Protein AF-A0A8C4R4Z2-F1 (afdb_monomer)

Radius of gyration: 36.34 Å; Cα contacts (8 Å, |Δi|>4): 320; chains: 1; bounding box: 110×81×107 Å

Foldseek 3Di:
DPPPPPVVPPPPDDDDDDDDDDDDDDDPDDPCPPPDPPVVVVVVVVVVVVVVVLVVVLVLLVLLLVLLVLLLVLWDDPCQVVVVVVVCVQQVVQVVVQKAPVSVVVSCVVGVCCQQQPPDPDPVQVVVCVVFNDGPVNPDTDQDDDDDDDWDADFDADPPVPDPPVDGDDADDDQVRTDQDDDDPPDDRDDPDPPDPDPPPRDVDDDDDQDFDFDDDPNTTDTDGDHDDGDLDDPDPVSVVSSVVSLVVLVVSLVVLVVVLVVVCVVPPPVQVVDPVSVLSVVLSVLSVVLSVLVVVLVVLSVVLVVCSVVPSDDCSVVVNSVSSVSNSVSSVVSSVSSVVVSVVSVCVPPVNVLVVLLVVLLCVLCVVLVVVVVVLLLVLLVVCLVPCLVPDVCNVDSVSSSVQLVVVQVVPDPLVVQCVPVPPVSVVSSVCSNVVVCCSCVVVVVVSSVVSSVVSVVVVPDVVCVVPPPVPVVVVVVVVVVVVPPPPPDD

pLDDT: mean 72.72, std 19.34, range [26.81, 95.62]

Nearest PDB structures (foldseek):
  6t9o-assembly1_A  TM=8.322E-01  e=3.271E-09  Homo sapiens
  8k3s-assembly1_D  TM=8.114E-01  e=3.682E-08  Homo sapiens
  6a70-assembly1_G  TM=7.946E-01  e=4.486E-08  Homo sapiens
  6wb8-assembly1_A  TM=8.107E-01  e=6.340E-08  Homo sapiens
  6a70-assembly1_F  TM=7.715E-01  e=7.352E-08  Homo sapiens

Solvent-accessible surface area (backbone atoms only — not comparable to full-atom values): 29395 Å² total; per-residue (Å²): 141,89,81,82,74,72,78,78,73,71,80,82,80,85,83,90,77,91,81,94,75,94,72,94,75,79,83,92,70,77,87,73,69,81,75,70,54,71,71,59,50,54,52,50,55,51,50,54,53,51,52,50,52,48,51,50,54,50,53,50,49,52,54,51,50,52,44,50,49,50,42,51,53,65,62,52,58,91,58,42,65,59,54,52,50,51,52,43,59,66,52,45,65,65,53,75,75,47,65,46,74,68,45,46,54,50,44,41,62,70,40,50,46,43,40,62,54,49,91,63,90,48,69,73,51,48,60,51,34,74,77,50,41,42,25,61,80,76,77,49,69,53,78,67,80,86,84,88,85,84,88,53,63,63,68,40,88,66,85,49,94,88,51,95,61,94,67,59,49,75,74,82,89,54,92,88,57,61,48,76,78,74,87,56,92,90,60,72,76,84,72,79,75,88,85,57,102,59,99,72,89,82,63,97,56,75,87,83,53,74,47,74,46,74,48,77,61,93,92,43,57,46,81,47,74,36,90,78,83,81,71,81,70,73,90,45,68,65,59,49,49,52,35,53,50,39,55,52,54,49,50,54,53,51,53,51,49,51,52,52,51,51,54,54,36,72,78,43,58,80,66,42,79,77,37,72,68,48,55,52,54,51,53,54,49,54,45,51,54,47,36,54,52,35,46,54,53,25,53,55,35,34,56,54,27,56,64,40,43,77,80,46,69,78,54,74,46,53,55,52,26,52,48,33,50,50,52,32,52,53,45,47,51,53,48,53,53,56,51,50,54,53,49,56,62,56,49,29,69,38,87,83,39,27,67,59,41,51,21,52,53,56,28,47,63,63,44,52,62,51,49,52,55,53,49,49,53,51,51,52,50,14,51,51,44,22,71,74,39,16,87,82,34,82,60,17,52,40,62,68,40,11,42,50,48,52,53,37,35,76,74,66,55,67,63,58,71,64,44,31,76,74,47,41,68,63,35,46,51,53,52,48,52,50,54,50,53,48,47,48,51,49,60,60,52,47,48,48,51,48,53,51,28,45,55,50,41,60,51,68,74,54,49,85,90,48,57,77,59,57,62,54,52,54,52,48,52,51,49,49,54,62,60,56,67,73,72,76,82,84,83,128

Secondary structure (DSSP, 8-state):
--SSSSTTSSSSS------------------------HHHHHHHHHHHHHHHHHHHHHHHHHHHHHHHHHHHHHHS-TTHHHHHHHHIIIIIHHHTT--SHHHHHHHIIIIIHHHHS-----HHHHHHHHHSPBPTTSSPBPPS---------PPB----TT---SS-B-----TT-------STT-------SSS--S-SS-S-SS-S---EEEEETTEEEEE----------S-HHHHHHHHHHHHHHHHHHHHHHHHHHHHHHHHTTTSTTSHHHHHHHHHHHHHHHHHHHHHHHHHHHHHHHHHHHH-S--HHHHHHHHHHHHHHHHHHHHHHHHHHHHHHHHTTSTTTHHHHHHHHHHHHHHHHHHHHHHHHHHHHHHHHHHHHTTT-GGGSSHHHHHHHHHHHHTT---HHHHHHHHHHHHHHHHHHHHHHHHIIIIIIIHHHHHHHHHHHHHHH--TTTHHHHHHHHHHHHHHHHHHTTSSSS--

Mean predicted aligned error: 15.4 Å

Sequence (492 aa):
MKSMKEDLHKNLENDTGETTHETKMPAFKDAIIPTIPPEELEQRITREKHERNLRHDLAFCTIFVTLLLLMCYGQVESNSFLVHKVMKKNFIAAFKKVNNTQSYWSWIDKTVLPNFFPENHNESYAQISSKMPLMKDLHSHRIGTIRIMQIRKSPVQLSCKNAVIEKGCIQEMLKWQQDTNKYSEGWTRYKSSSNSFGYEAWQPWPVEQTSINPFFVIGYMTLSYKIHVFRLYELDYAAHLVTNVAYGAFILLLLYMVVSMATKAARSRSKYLCHVSTWAELVLFSLGLGTISIFYLKNTSGKHSLSTIRNSPWTSELLNFIILSRQCTDFNAILVFLTSFKIFGLLGMTHWLRPMVKSVVLCGEIMRSFSFIFLFVLVGYSLLFWGIFGYWFQRYNTLSNSLTSTMAALLGKSDFRDLYSHGGSMAASLYLIFMFSFAILLFDLGILLVSEATSKAFKEDCDPSDAPRLMGNRFQTLFDMLRGSNKRSNKS

Structure (mmCIF, N/CA/C/O backbone):
data_AF-A0A8C4R4Z2-F1
#
_entry.id   AF-A0A8C4R4Z2-F1
#
loop_
_atom_site.group_PDB
_atom_site.id
_atom_site.type_symbol
_atom_site.label_atom_id
_atom_site.label_alt_id
_atom_site.label_comp_id
_atom_site.label_asym_id
_atom_site.label_entity_id
_atom_site.label_seq_id
_atom_site.pdbx_PDB_ins_code
_atom_site.Cartn_x
_atom_site.Cartn_y
_atom_site.Cartn_z
_atom_site.occupancy
_atom_site.B_iso_or_equiv
_atom_site.auth_seq_id
_atom_site.auth_comp_id
_atom_site.auth_asym_id
_atom_site.auth_atom_id
_atom_site.pdbx_PDB_model_num
ATOM 1 N N . MET A 1 1 ? -56.875 -8.225 25.302 1.00 42.44 1 MET A N 1
ATOM 2 C CA . MET A 1 1 ? -56.942 -8.970 26.580 1.00 42.44 1 MET A CA 1
ATOM 3 C C . MET A 1 1 ? -58.058 -8.384 27.451 1.00 42.44 1 MET A C 1
ATOM 5 O O . MET A 1 1 ? -57.807 -7.781 28.482 1.00 42.44 1 MET A O 1
ATOM 9 N N . LYS A 1 2 ? -59.301 -8.476 26.961 1.00 38.28 2 LYS A N 1
ATOM 10 C CA . LYS A 1 2 ? -60.498 -7.808 27.510 1.00 38.28 2 LYS A CA 1
ATOM 11 C C . LYS A 1 2 ? -61.594 -8.829 27.882 1.00 38.28 2 LYS A C 1
ATOM 13 O O . LYS A 1 2 ? -62.751 -8.470 27.965 1.00 38.28 2 LYS A O 1
ATOM 18 N N . SER A 1 3 ? -61.188 -10.086 28.090 1.00 36.25 3 SER A N 1
ATOM 19 C CA . SER A 1 3 ? -62.043 -11.266 28.328 1.00 36.25 3 SER A CA 1
ATOM 20 C C . SER A 1 3 ? -61.677 -12.005 29.628 1.00 36.25 3 SER A C 1
ATOM 22 O O . SER A 1 3 ? -62.104 -13.126 29.837 1.00 36.25 3 SER A O 1
ATOM 24 N N . MET A 1 4 ? -60.848 -11.407 30.491 1.00 33.62 4 MET A N 1
ATOM 25 C CA . MET A 1 4 ? -60.355 -12.039 31.731 1.00 33.62 4 MET A CA 1
ATOM 26 C C . MET A 1 4 ? -60.731 -11.220 32.977 1.00 33.62 4 MET A C 1
ATOM 28 O O . MET A 1 4 ? -60.069 -11.293 34.006 1.00 33.62 4 MET A O 1
ATOM 32 N N . LYS A 1 5 ? -61.749 -10.358 32.846 1.00 39.53 5 LYS A N 1
ATOM 33 C CA . LYS A 1 5 ? -62.244 -9.477 33.916 1.00 39.53 5 LYS A CA 1
ATOM 34 C C . LYS A 1 5 ? -63.682 -9.792 34.346 1.00 39.53 5 LYS A C 1
ATOM 36 O O . LYS A 1 5 ? -64.138 -9.210 35.319 1.00 39.53 5 LYS A O 1
ATOM 41 N N . GLU A 1 6 ? -64.362 -10.712 33.660 1.00 40.00 6 GLU A N 1
ATOM 42 C CA . GLU A 1 6 ? -65.760 -11.080 33.943 1.00 40.00 6 GLU A CA 1
ATOM 43 C C . GLU A 1 6 ? -65.905 -12.369 34.767 1.00 40.00 6 GLU A C 1
ATOM 45 O O . GLU A 1 6 ? -66.918 -12.538 35.438 1.00 40.00 6 GLU A O 1
ATOM 50 N N . ASP A 1 7 ? -64.867 -13.206 34.858 1.00 37.72 7 ASP A N 1
ATOM 51 C CA . ASP A 1 7 ? -64.930 -14.456 35.637 1.00 37.72 7 ASP A CA 1
ATOM 52 C C . ASP A 1 7 ? -64.609 -14.281 37.132 1.00 37.72 7 ASP A C 1
ATOM 54 O O . ASP A 1 7 ? -64.811 -15.197 37.925 1.00 37.72 7 ASP A O 1
ATOM 58 N N . LEU A 1 8 ? -64.151 -13.095 37.554 1.00 34.38 8 LEU A N 1
ATOM 59 C CA . LEU A 1 8 ? -63.812 -12.836 38.961 1.00 34.38 8 LEU A CA 1
ATOM 60 C C . LEU A 1 8 ? -65.002 -12.322 39.790 1.00 34.38 8 LEU A C 1
ATOM 62 O O . LEU A 1 8 ? -64.922 -12.293 41.014 1.00 34.38 8 LEU A O 1
ATOM 66 N N . HIS A 1 9 ? -66.111 -11.936 39.148 1.00 38.12 9 HIS A N 1
ATOM 67 C CA . HIS A 1 9 ? -67.273 -11.362 39.838 1.00 38.12 9 HIS A CA 1
ATOM 68 C C . HIS A 1 9 ? -68.417 -12.350 40.116 1.00 38.12 9 HIS A C 1
ATOM 70 O O . HIS A 1 9 ? -69.411 -11.948 40.710 1.00 38.12 9 HIS A O 1
ATOM 76 N N . LYS A 1 10 ? -68.283 -13.634 39.753 1.00 37.88 10 LYS A N 1
ATOM 77 C CA . LYS A 1 10 ? -69.347 -14.645 39.935 1.00 37.88 10 LYS A CA 1
ATOM 78 C C . LYS A 1 10 ? -69.171 -15.621 41.102 1.00 37.88 10 LYS A C 1
ATOM 80 O O . LYS A 1 10 ? -70.068 -16.418 41.334 1.00 37.88 10 LYS A O 1
ATOM 85 N N . ASN A 1 11 ? -68.084 -15.533 41.868 1.00 33.66 11 ASN A N 1
ATOM 86 C CA . ASN A 1 11 ? -67.822 -16.457 42.984 1.00 33.66 11 ASN A CA 1
ATOM 87 C C . ASN A 1 11 ? -67.991 -15.815 44.374 1.00 33.66 11 ASN A C 1
ATOM 89 O O . ASN A 1 11 ? -67.427 -16.312 45.342 1.00 33.66 11 ASN A O 1
ATOM 93 N N . LEU A 1 12 ? -68.722 -14.699 44.477 1.00 37.69 12 LEU A N 1
ATOM 94 C CA . LEU A 1 12 ? -68.876 -13.943 45.731 1.00 37.69 12 LEU A CA 1
ATOM 95 C C . LEU A 1 12 ? -70.286 -13.984 46.341 1.00 37.69 12 LEU A C 1
ATOM 97 O O . LEU A 1 12 ? -70.521 -13.349 47.362 1.00 37.69 12 LEU A O 1
ATOM 101 N N . GLU A 1 13 ? -71.191 -14.784 45.783 1.00 36.53 13 GLU A N 1
ATOM 102 C CA . GLU A 1 13 ? -72.493 -15.095 46.380 1.00 36.53 13 GLU A CA 1
ATOM 103 C C . GLU A 1 13 ? -72.718 -16.603 46.277 1.00 36.53 13 GLU A C 1
ATOM 105 O O . GLU A 1 13 ? -73.196 -17.079 45.254 1.00 36.53 13 GLU A O 1
ATOM 110 N N . ASN A 1 14 ? -72.247 -17.349 47.280 1.00 31.95 14 ASN A N 1
ATOM 111 C CA . ASN A 1 14 ? -72.741 -18.663 47.721 1.00 31.95 14 ASN A CA 1
ATOM 112 C C . ASN A 1 14 ? -71.713 -19.261 48.693 1.00 31.95 14 ASN A C 1
ATOM 114 O O . ASN A 1 14 ? -70.804 -19.959 48.262 1.00 31.95 14 ASN A O 1
ATOM 118 N N . ASP A 1 15 ? -71.812 -18.933 49.981 1.00 28.64 15 ASP A N 1
ATOM 119 C CA . ASP A 1 15 ? -72.046 -19.953 51.014 1.00 28.64 15 ASP A CA 1
ATOM 120 C C . ASP A 1 15 ? -72.184 -19.290 52.392 1.00 28.64 15 ASP A C 1
ATOM 122 O O . ASP A 1 15 ? -71.230 -18.785 52.986 1.00 28.64 15 ASP A O 1
ATOM 126 N N . THR A 1 16 ? -73.414 -19.277 52.893 1.00 30.00 16 THR A N 1
ATOM 127 C CA . THR A 1 16 ? -73.739 -19.092 54.307 1.00 30.00 16 THR A CA 1
ATOM 128 C C . THR A 1 16 ? -73.779 -20.470 54.962 1.00 30.00 16 THR A C 1
ATOM 130 O O . THR A 1 16 ? -74.642 -21.272 54.615 1.00 30.00 16 THR A O 1
ATOM 133 N N . GLY A 1 17 ? -72.906 -20.730 55.935 1.00 29.25 17 GLY A N 1
ATOM 134 C CA . GLY A 1 17 ? -72.957 -21.954 56.738 1.00 29.25 17 GLY A CA 1
ATOM 135 C C . GLY A 1 17 ? -71.943 -21.955 57.881 1.00 29.25 17 GLY A C 1
ATOM 136 O O . GLY A 1 17 ? -70.740 -21.981 57.651 1.00 29.25 17 GLY A O 1
ATOM 137 N N . GLU A 1 18 ? -72.447 -21.898 59.112 1.00 28.14 18 GLU A N 1
ATOM 138 C CA . GLU A 1 18 ? -71.722 -21.958 60.386 1.00 28.14 18 GLU A CA 1
ATOM 139 C C . GLU A 1 18 ? -70.767 -23.158 60.525 1.00 28.14 18 GLU A C 1
ATOM 141 O O . GLU A 1 18 ? -71.108 -24.287 60.184 1.00 28.14 18 GLU A O 1
ATOM 146 N N . THR A 1 19 ? -69.619 -22.953 61.179 1.00 29.77 19 THR A N 1
ATOM 147 C CA . THR A 1 19 ? -69.330 -23.542 62.507 1.00 29.77 19 THR A CA 1
ATOM 148 C C . THR A 1 19 ? -67.995 -23.030 63.053 1.00 29.77 19 THR A C 1
ATOM 150 O O . THR A 1 19 ? -66.965 -22.990 62.386 1.00 29.77 19 THR A O 1
ATOM 153 N N . THR A 1 20 ? -68.046 -22.598 64.307 1.00 30.97 20 THR A N 1
ATOM 154 C CA . THR A 1 20 ? -66.953 -22.106 65.143 1.00 30.97 20 THR A CA 1
ATOM 155 C C . THR A 1 20 ? -65.915 -23.183 65.450 1.00 30.97 20 THR A C 1
ATOM 157 O O . THR A 1 20 ? -66.256 -24.174 66.086 1.00 30.97 20 THR A O 1
ATOM 160 N N . HIS A 1 21 ? -64.643 -22.924 65.142 1.00 31.20 21 HIS A N 1
ATOM 161 C CA . HIS A 1 21 ? -63.514 -23.365 65.965 1.00 31.20 21 HIS A CA 1
ATOM 162 C C . HIS A 1 21 ? -62.370 -22.352 65.849 1.00 31.20 21 HIS A C 1
ATOM 164 O O . HIS A 1 21 ? -61.794 -22.138 64.784 1.00 31.20 21 HIS A O 1
ATOM 170 N N . GLU A 1 22 ? -62.063 -21.702 66.971 1.00 34.72 22 GLU A N 1
ATOM 171 C CA . GLU A 1 22 ? -60.881 -20.866 67.133 1.00 34.72 22 GLU A CA 1
ATOM 172 C C . GLU A 1 22 ? -59.618 -21.700 66.902 1.00 34.72 22 GLU A C 1
ATOM 174 O O . GLU A 1 22 ? -59.329 -22.657 67.620 1.00 34.72 22 GLU A O 1
ATOM 179 N N . THR A 1 23 ? -58.806 -21.305 65.928 1.00 30.97 23 THR A N 1
ATOM 180 C CA . THR A 1 23 ? -57.380 -21.631 65.928 1.00 30.97 23 THR A CA 1
ATOM 181 C C . THR A 1 23 ? -56.631 -20.419 65.395 1.00 30.97 23 THR A C 1
ATOM 183 O O . THR A 1 23 ? -56.639 -20.120 64.204 1.00 30.97 23 THR A O 1
ATOM 186 N N . LYS A 1 24 ? -56.016 -19.664 66.310 1.00 38.44 24 LYS A N 1
ATOM 187 C CA . LYS A 1 24 ? -55.069 -18.597 65.980 1.00 38.44 24 LYS A CA 1
ATOM 188 C C . LYS A 1 24 ? -53.893 -19.202 65.207 1.00 38.44 24 LYS A C 1
ATOM 190 O O . LYS A 1 24 ? -53.108 -19.942 65.790 1.00 38.44 24 LYS A O 1
ATOM 195 N N . MET A 1 25 ? -53.714 -18.811 63.947 1.00 27.52 25 MET A N 1
ATOM 196 C CA . MET A 1 25 ? -52.407 -18.812 63.282 1.00 27.52 25 MET A CA 1
ATOM 197 C C . MET A 1 25 ? -52.262 -17.550 62.415 1.00 27.52 25 MET A C 1
ATOM 199 O O . MET A 1 25 ? -53.261 -17.012 61.938 1.00 27.52 25 MET A O 1
ATOM 203 N N . PRO A 1 26 ? -51.041 -16.999 62.327 1.00 33.50 26 PRO A N 1
ATOM 204 C CA . PRO A 1 26 ? -50.805 -15.577 62.120 1.00 33.50 26 PRO A CA 1
ATOM 205 C C . PRO A 1 26 ? -50.939 -15.143 60.659 1.00 33.50 26 PRO A C 1
ATOM 207 O O . PRO A 1 26 ? -50.838 -15.937 59.728 1.00 33.50 26 PRO A O 1
ATOM 210 N N . ALA A 1 27 ? -51.139 -13.835 60.495 1.00 35.47 27 ALA A N 1
ATOM 211 C CA . ALA A 1 27 ? -51.219 -13.126 59.231 1.00 35.47 27 ALA A CA 1
ATOM 212 C C . ALA A 1 27 ? -50.121 -13.550 58.242 1.00 35.47 27 ALA A C 1
ATOM 214 O O . ALA A 1 27 ? -48.936 -13.311 58.471 1.00 35.47 27 ALA A O 1
ATOM 215 N N . PHE A 1 28 ? -50.543 -14.089 57.098 1.00 36.69 28 PHE A N 1
ATOM 216 C CA . PHE A 1 28 ? -49.745 -14.191 55.880 1.00 36.69 28 PHE A CA 1
ATOM 217 C C . PHE A 1 28 ? -49.599 -12.783 55.273 1.00 36.69 28 PHE A C 1
ATOM 219 O O . PHE A 1 28 ? -50.197 -12.445 54.254 1.00 36.69 28 PHE A O 1
ATOM 226 N N . LYS A 1 29 ? -48.873 -11.910 55.977 1.00 38.84 29 LYS A N 1
ATOM 227 C CA . LYS A 1 29 ? -48.255 -10.725 55.388 1.00 38.84 29 LYS A CA 1
ATOM 228 C C . LYS A 1 29 ? -46.865 -11.138 54.917 1.00 38.84 29 LYS A C 1
ATOM 230 O O . LYS A 1 29 ? -46.160 -11.858 55.614 1.00 38.84 29 LYS A O 1
ATOM 235 N N . ASP A 1 30 ? -46.521 -10.651 53.734 1.00 39.44 30 ASP A N 1
ATOM 236 C CA . ASP A 1 30 ? -45.178 -10.652 53.161 1.00 39.44 30 ASP A CA 1
ATOM 237 C C . ASP A 1 30 ? -44.764 -11.949 52.448 1.00 39.44 30 ASP A C 1
ATOM 239 O O . ASP A 1 30 ? -43.741 -12.572 52.729 1.00 39.44 30 ASP A O 1
ATOM 243 N N . ALA A 1 31 ? -45.493 -12.280 51.377 1.00 41.03 31 ALA A N 1
ATOM 244 C CA . ALA A 1 31 ? -44.827 -12.824 50.197 1.00 41.03 31 ALA A CA 1
ATOM 245 C C . ALA A 1 31 ? -43.942 -11.708 49.614 1.00 41.03 31 ALA A C 1
ATOM 247 O O . ALA A 1 31 ? -44.371 -10.919 48.772 1.00 41.03 31 ALA A O 1
ATOM 248 N N . ILE A 1 32 ? -42.720 -11.607 50.138 1.00 43.41 32 ILE A N 1
ATOM 249 C CA . ILE A 1 32 ? -41.663 -10.731 49.639 1.00 43.41 32 ILE A CA 1
ATOM 250 C C . ILE A 1 32 ? -41.343 -11.199 48.216 1.00 43.41 32 ILE A C 1
ATOM 252 O O . ILE A 1 32 ? -40.497 -12.064 48.000 1.00 43.41 32 ILE A O 1
ATOM 256 N N . ILE A 1 33 ? -42.030 -10.637 47.220 1.00 45.38 33 ILE A N 1
ATOM 257 C CA . ILE A 1 33 ? -41.428 -10.483 45.899 1.00 45.38 33 ILE A CA 1
ATOM 258 C C . ILE A 1 33 ? -40.195 -9.626 46.181 1.00 45.38 33 ILE A C 1
ATOM 260 O O . ILE A 1 33 ? -40.376 -8.516 46.687 1.00 45.38 33 ILE A O 1
ATOM 264 N N . PRO A 1 34 ? -38.957 -10.096 45.949 1.00 48.41 34 PRO A N 1
ATOM 265 C CA . PRO A 1 34 ? -37.802 -9.235 46.111 1.00 48.41 34 PRO A CA 1
ATOM 266 C C . PRO A 1 34 ? -37.953 -8.110 45.088 1.00 48.41 34 PRO A C 1
ATOM 268 O O . PRO A 1 34 ? -37.694 -8.282 43.897 1.00 48.41 34 PRO A O 1
ATOM 271 N N . THR A 1 35 ? -38.453 -6.964 45.544 1.00 60.19 35 THR A N 1
ATOM 272 C CA . THR A 1 35 ? -38.457 -5.723 44.790 1.00 60.19 35 THR A CA 1
ATOM 273 C C . THR A 1 35 ? -36.998 -5.350 44.634 1.00 60.19 35 THR A C 1
ATOM 275 O O . THR A 1 35 ? -36.376 -4.838 45.564 1.00 60.19 35 THR A O 1
ATOM 278 N N . ILE A 1 36 ? -36.434 -5.707 43.481 1.00 64.56 36 ILE A N 1
ATOM 279 C CA . ILE A 1 36 ? -35.099 -5.283 43.068 1.00 64.56 36 ILE A CA 1
ATOM 280 C C . ILE A 1 36 ? -35.044 -3.762 43.284 1.00 64.56 36 ILE A C 1
ATOM 282 O O . ILE A 1 36 ? -35.959 -3.074 42.814 1.00 64.56 36 ILE A O 1
ATOM 286 N N . PRO A 1 37 ? -34.041 -3.230 44.006 1.00 75.38 37 PRO A N 1
ATOM 287 C CA . PRO A 1 37 ? -33.914 -1.796 44.227 1.00 75.38 37 PRO A CA 1
ATOM 288 C C . PRO A 1 37 ? -33.999 -1.042 42.889 1.00 75.38 37 PRO A C 1
ATOM 290 O O . PRO A 1 37 ? -33.418 -1.510 41.904 1.00 75.38 37 PRO A O 1
ATOM 293 N N . PRO A 1 38 ? -34.694 0.109 42.814 1.00 74.31 38 PRO A N 1
ATOM 294 C CA . PRO A 1 38 ? -34.894 0.832 41.553 1.00 74.31 38 PRO A CA 1
ATOM 295 C C . PRO A 1 38 ? -33.567 1.155 40.845 1.00 74.31 38 PRO A C 1
ATOM 297 O O . PRO A 1 38 ? -33.482 1.076 39.622 1.00 74.31 38 PRO A O 1
ATOM 300 N N . GLU A 1 39 ? -32.504 1.390 41.615 1.00 74.75 39 GLU A N 1
ATOM 301 C CA . GLU A 1 39 ? -31.150 1.644 41.115 1.00 74.75 39 GLU A CA 1
ATOM 302 C C . GLU A 1 39 ? -30.513 0.419 40.420 1.00 74.75 39 GLU A C 1
ATOM 304 O O . GLU A 1 39 ? -29.901 0.548 39.359 1.00 74.75 39 GLU A O 1
ATOM 309 N N . GLU A 1 40 ? -30.714 -0.799 40.937 1.00 76.69 40 GLU A N 1
ATOM 310 C CA . GLU A 1 40 ? -30.243 -2.027 40.276 1.00 76.69 40 GLU A CA 1
ATOM 311 C C . GLU A 1 40 ? -31.043 -2.345 39.006 1.00 76.69 40 GLU A C 1
ATOM 313 O O . GLU A 1 40 ? -30.490 -2.864 38.031 1.00 76.69 40 GLU A O 1
ATOM 318 N N . LEU A 1 41 ? -32.344 -2.042 38.995 1.00 77.31 41 LEU A N 1
ATOM 319 C CA . LEU A 1 41 ? -33.201 -2.256 37.831 1.00 77.31 41 LEU A CA 1
ATOM 320 C C . LEU A 1 41 ? -32.807 -1.325 36.674 1.00 77.31 41 LEU A C 1
ATOM 322 O O . LEU A 1 41 ? -32.683 -1.781 35.535 1.00 77.31 41 LEU A O 1
ATOM 326 N N . GLU A 1 42 ? -32.532 -0.050 36.957 1.00 79.00 42 GLU A N 1
ATOM 327 C CA . GLU A 1 42 ? -32.035 0.910 35.962 1.00 79.00 42 GLU A CA 1
ATOM 328 C C . GLU A 1 42 ? -30.672 0.499 35.389 1.00 79.00 42 GLU A C 1
ATOM 330 O O . GLU A 1 42 ? -30.449 0.571 34.172 1.00 79.00 42 GLU A O 1
ATOM 335 N N . GLN A 1 43 ? -29.771 -0.013 36.233 1.00 78.81 43 GLN A N 1
ATOM 336 C CA . GLN A 1 43 ? -28.490 -0.557 35.783 1.00 78.81 43 GLN A CA 1
ATOM 337 C C . GLN A 1 43 ? -28.670 -1.789 34.885 1.00 78.81 43 GLN A C 1
ATOM 339 O O . GLN A 1 43 ? -27.995 -1.894 33.856 1.00 78.81 43 GLN A O 1
ATOM 344 N N . ARG A 1 44 ? -29.594 -2.702 35.214 1.00 74.31 44 ARG A N 1
ATOM 345 C CA . ARG A 1 44 ? -29.913 -3.875 34.377 1.00 74.31 44 ARG A CA 1
ATOM 346 C C . ARG A 1 44 ? -30.483 -3.466 33.019 1.00 74.31 44 ARG A C 1
ATOM 348 O O . ARG A 1 44 ? -29.965 -3.909 31.996 1.00 74.31 44 ARG A O 1
ATOM 355 N N . ILE A 1 45 ? -31.456 -2.554 32.988 1.00 78.19 45 ILE A N 1
ATOM 356 C CA . ILE A 1 45 ? -32.056 -2.041 31.742 1.00 78.19 45 ILE A CA 1
ATOM 357 C C . ILE A 1 45 ? -30.993 -1.366 30.861 1.00 78.19 45 ILE A C 1
ATOM 359 O O . ILE A 1 45 ? -30.959 -1.556 29.641 1.00 78.19 45 ILE A O 1
ATOM 363 N N . THR A 1 46 ? -30.085 -0.599 31.470 1.00 75.12 46 THR A N 1
ATOM 364 C CA . THR A 1 46 ? -28.994 0.072 30.751 1.00 75.12 46 THR A CA 1
ATOM 365 C C . THR A 1 46 ? -28.001 -0.934 30.166 1.00 75.12 46 THR A C 1
ATOM 367 O O . THR A 1 46 ? -27.600 -0.787 29.007 1.00 75.12 46 THR A O 1
ATOM 370 N N . ARG A 1 47 ? -27.649 -1.989 30.917 1.00 75.38 47 ARG A N 1
ATOM 371 C CA . ARG A 1 47 ? -26.800 -3.094 30.435 1.00 75.38 47 ARG A CA 1
ATOM 372 C C . ARG A 1 47 ? -27.449 -3.826 29.262 1.00 75.38 47 ARG A C 1
ATOM 374 O O . ARG A 1 47 ? -26.818 -3.967 28.218 1.00 75.38 47 ARG A O 1
ATOM 381 N N . GLU A 1 48 ? -28.721 -4.198 29.372 1.00 78.19 48 GLU A N 1
ATOM 382 C CA . GLU A 1 48 ? -29.450 -4.888 28.299 1.00 78.19 48 GLU A CA 1
ATOM 383 C C . GLU A 1 48 ? -29.555 -4.045 27.020 1.00 78.19 48 GLU A C 1
ATOM 385 O O . GLU A 1 48 ? -29.373 -4.549 25.906 1.00 78.19 48 GLU A O 1
ATOM 390 N N . LYS A 1 49 ? -29.814 -2.738 27.162 1.00 77.81 49 LYS A N 1
ATOM 391 C CA . LYS A 1 49 ? -29.845 -1.796 26.036 1.00 77.81 49 LYS A CA 1
ATOM 392 C C . LYS A 1 49 ? -28.468 -1.655 25.386 1.00 77.81 49 LYS A C 1
ATOM 394 O O . LYS A 1 49 ? -28.375 -1.637 24.158 1.00 77.81 49 LYS A O 1
ATOM 399 N N . HIS A 1 50 ? -27.408 -1.584 26.190 1.00 77.00 50 HIS A N 1
ATOM 400 C CA . HIS A 1 50 ? -26.030 -1.528 25.708 1.00 77.00 50 HIS A CA 1
ATOM 401 C C . HIS A 1 50 ? -25.652 -2.794 24.926 1.00 77.00 50 HIS A C 1
ATOM 403 O O . HIS A 1 50 ? -25.141 -2.698 23.812 1.00 77.00 50 HIS A O 1
ATOM 409 N N . GLU A 1 51 ? -25.977 -3.976 25.447 1.00 77.06 51 GLU A N 1
ATOM 410 C CA . GLU A 1 51 ? -25.727 -5.246 24.762 1.00 77.06 51 GLU A CA 1
ATOM 411 C C . GLU A 1 51 ? -26.528 -5.394 23.465 1.00 77.06 51 GLU A C 1
ATOM 413 O O . GLU A 1 51 ? -26.022 -5.927 22.476 1.00 77.06 51 GLU A O 1
ATOM 418 N N . ARG A 1 52 ? -27.780 -4.921 23.438 1.00 79.00 52 ARG A N 1
ATOM 419 C CA . ARG A 1 52 ? -28.600 -4.938 22.220 1.00 79.00 52 ARG A CA 1
ATOM 420 C C . ARG A 1 52 ? -28.007 -4.042 21.135 1.00 79.00 52 ARG A C 1
ATOM 422 O O . ARG A 1 52 ? -27.915 -4.479 19.990 1.00 79.00 52 ARG A O 1
ATOM 429 N N . ASN A 1 53 ? -27.579 -2.833 21.495 1.00 81.00 53 ASN A N 1
ATOM 430 C CA . ASN A 1 53 ? -26.907 -1.922 20.566 1.00 81.00 53 ASN A CA 1
ATOM 431 C C . ASN A 1 53 ? -25.596 -2.527 20.051 1.00 81.00 53 ASN A C 1
ATOM 433 O O . ASN A 1 53 ? -25.339 -2.493 18.854 1.00 81.00 53 ASN A O 1
ATOM 437 N N . LEU A 1 54 ? -24.823 -3.171 20.929 1.00 78.94 54 LEU A N 1
ATOM 438 C CA . LEU A 1 54 ? -23.602 -3.869 20.538 1.00 78.94 54 LEU A CA 1
ATOM 439 C C . LEU A 1 54 ? -23.869 -4.992 19.530 1.00 78.94 54 LEU A C 1
ATOM 441 O O . LEU A 1 54 ? -23.188 -5.082 18.512 1.00 78.94 54 LEU A O 1
ATOM 445 N N . ARG A 1 55 ? -24.860 -5.854 19.789 1.00 81.50 55 ARG A N 1
ATOM 446 C CA . ARG A 1 55 ? -25.226 -6.931 18.854 1.00 81.50 55 ARG A CA 1
ATOM 447 C C . ARG A 1 55 ? -25.651 -6.375 17.501 1.00 81.50 55 ARG A C 1
ATOM 449 O O . ARG A 1 55 ? -25.275 -6.936 16.476 1.00 81.50 55 ARG A O 1
ATOM 456 N N . HIS A 1 56 ? -26.405 -5.279 17.504 1.00 85.56 56 HIS A N 1
ATOM 457 C CA . HIS A 1 56 ? -26.801 -4.591 16.284 1.00 85.56 56 HIS A CA 1
ATOM 458 C C . HIS A 1 56 ? -25.582 -4.061 15.511 1.00 85.56 56 HIS A C 1
ATOM 460 O O . HIS A 1 56 ? -25.460 -4.313 14.315 1.00 85.56 56 HIS A O 1
ATOM 466 N N . ASP A 1 57 ? -24.653 -3.378 16.183 1.00 84.19 57 ASP A N 1
ATOM 467 C CA . ASP A 1 57 ? -23.444 -2.830 15.557 1.00 84.19 57 ASP A CA 1
ATOM 468 C C . ASP A 1 57 ? -22.510 -3.930 15.032 1.00 84.19 57 ASP A C 1
ATOM 470 O O . ASP A 1 57 ? -21.934 -3.790 13.950 1.00 84.19 57 ASP A O 1
ATOM 474 N N . LEU A 1 58 ? -22.407 -5.051 15.752 1.00 86.25 58 LEU A N 1
ATOM 475 C CA . LEU A 1 58 ? -21.670 -6.232 15.311 1.00 86.25 58 LEU A CA 1
ATOM 476 C C . LEU A 1 58 ? -22.311 -6.851 14.065 1.00 86.25 58 LEU A C 1
ATOM 478 O O . LEU A 1 58 ? -21.608 -7.078 13.086 1.00 86.25 58 LEU A O 1
ATOM 482 N N . ALA A 1 59 ? -23.627 -7.079 14.079 1.00 88.06 59 ALA A N 1
ATOM 483 C CA . ALA A 1 59 ? -24.358 -7.627 12.937 1.00 88.06 59 ALA A CA 1
ATOM 484 C C . ALA A 1 59 ? -24.262 -6.714 11.706 1.00 88.06 59 ALA A C 1
ATOM 486 O O . ALA A 1 59 ? -24.050 -7.179 10.590 1.00 88.06 59 ALA A O 1
ATOM 487 N N . PHE A 1 60 ? -24.356 -5.399 11.902 1.00 90.12 60 PHE A N 1
ATOM 488 C CA . PHE A 1 60 ? -24.151 -4.440 10.824 1.00 90.12 60 PHE A CA 1
ATOM 489 C C . PHE A 1 60 ? -22.732 -4.538 10.250 1.00 90.12 60 PHE A C 1
ATOM 491 O O . PHE A 1 60 ? -22.562 -4.606 9.034 1.00 90.12 60 PHE A O 1
ATOM 498 N N . CYS A 1 61 ? -21.707 -4.580 11.105 1.00 89.19 61 CYS A N 1
ATOM 499 C CA . CYS A 1 61 ? -20.320 -4.661 10.649 1.00 89.19 61 CYS A CA 1
ATOM 500 C C . CYS A 1 61 ? -20.004 -5.989 9.953 1.00 89.19 61 CYS A C 1
ATOM 502 O O . CYS A 1 61 ? -19.269 -5.984 8.968 1.00 89.19 61 CYS A O 1
ATOM 504 N N . THR A 1 62 ? -20.565 -7.114 10.402 1.00 88.19 62 THR A N 1
ATOM 505 C CA . THR A 1 62 ? -20.383 -8.403 9.719 1.00 88.19 62 THR A CA 1
ATOM 506 C C . THR A 1 62 ? -21.041 -8.401 8.341 1.00 88.19 62 THR A C 1
ATOM 508 O O . THR A 1 62 ? -20.410 -8.820 7.371 1.00 88.19 62 THR A O 1
ATOM 511 N N . ILE A 1 63 ? -22.256 -7.861 8.208 1.00 92.50 63 ILE A N 1
ATOM 512 C CA . ILE A 1 63 ? -22.925 -7.700 6.905 1.00 92.50 63 ILE A CA 1
ATOM 513 C C . ILE A 1 63 ? -22.125 -6.750 5.998 1.00 92.50 63 ILE A C 1
ATOM 515 O O . ILE A 1 63 ? -21.906 -7.038 4.824 1.00 92.50 63 ILE A O 1
ATOM 519 N N . PHE A 1 64 ? -21.622 -5.641 6.542 1.00 92.81 64 PHE A N 1
ATOM 520 C CA . PHE A 1 64 ? -20.810 -4.682 5.795 1.00 92.81 64 PHE A CA 1
ATOM 521 C C . PHE A 1 64 ? -19.522 -5.314 5.251 1.00 92.81 64 PHE A C 1
ATOM 523 O O . PHE A 1 64 ? -19.202 -5.164 4.074 1.00 92.81 64 PHE A O 1
ATOM 530 N N . VAL A 1 65 ? -18.790 -6.046 6.093 1.00 92.62 65 VAL A N 1
ATOM 531 C CA . VAL A 1 65 ? -17.514 -6.675 5.721 1.00 92.62 65 VAL A CA 1
ATOM 532 C C . VAL A 1 65 ? -17.731 -7.827 4.748 1.00 92.62 65 VAL A C 1
ATOM 534 O O . VAL A 1 65 ? -16.974 -7.958 3.794 1.00 92.62 65 VAL A O 1
ATOM 537 N N . THR A 1 66 ? -18.771 -8.641 4.935 1.00 92.12 66 THR A N 1
ATOM 538 C CA . THR A 1 66 ? -19.086 -9.734 3.999 1.00 92.12 66 THR A CA 1
ATOM 539 C C . THR A 1 66 ? -19.427 -9.207 2.607 1.00 92.12 66 THR A C 1
ATOM 541 O O . THR A 1 66 ? -18.887 -9.713 1.624 1.00 92.12 66 THR A O 1
ATOM 544 N N . LEU A 1 67 ? -20.232 -8.144 2.506 1.00 93.44 67 LEU A N 1
ATOM 545 C CA . LEU A 1 67 ? -20.500 -7.481 1.227 1.00 93.44 67 LEU A CA 1
ATOM 546 C C . LEU A 1 67 ? -19.239 -6.856 0.625 1.00 93.44 67 LEU A C 1
ATOM 548 O O . LEU A 1 67 ? -18.989 -7.019 -0.568 1.00 93.44 67 LEU A O 1
ATOM 552 N N . LEU A 1 68 ? -18.405 -6.209 1.440 1.00 93.06 68 LEU A N 1
ATOM 553 C CA . LEU A 1 68 ? -17.145 -5.631 0.978 1.00 93.06 68 LEU A CA 1
ATOM 554 C C . LEU A 1 68 ? -16.180 -6.701 0.437 1.00 93.06 68 LEU A C 1
ATOM 556 O O . LEU A 1 68 ? -15.543 -6.495 -0.597 1.00 93.06 68 LEU A O 1
ATOM 560 N N . LEU A 1 69 ? -16.091 -7.859 1.096 1.00 91.94 69 LEU A N 1
ATOM 561 C CA . LEU A 1 69 ? -15.292 -8.994 0.629 1.00 91.94 69 LEU A CA 1
ATOM 562 C C . LEU A 1 69 ? -15.844 -9.574 -0.677 1.00 91.94 69 LEU A C 1
ATOM 564 O O . LEU A 1 69 ? -15.057 -9.876 -1.573 1.00 91.94 69 LEU A O 1
ATOM 568 N N . LEU A 1 70 ? -17.170 -9.670 -0.822 1.00 91.19 70 LEU A N 1
ATOM 569 C CA . LEU A 1 70 ? -17.812 -10.099 -2.067 1.00 91.19 70 LEU A CA 1
ATOM 570 C C . LEU A 1 70 ? -17.481 -9.145 -3.227 1.00 91.19 70 LEU A C 1
ATOM 572 O O . LEU A 1 70 ? -17.112 -9.596 -4.311 1.00 91.19 70 LEU A O 1
ATOM 576 N N . MET A 1 71 ? -17.533 -7.831 -2.988 1.00 90.56 71 MET A N 1
ATOM 577 C CA . MET A 1 71 ? -17.138 -6.817 -3.974 1.00 90.56 71 MET A CA 1
ATOM 578 C C . MET A 1 71 ? -15.662 -6.955 -4.364 1.00 90.56 71 MET A C 1
ATOM 580 O O . MET A 1 71 ? -15.330 -6.936 -5.549 1.00 90.56 71 MET A O 1
ATOM 584 N N . CYS A 1 72 ? -14.769 -7.134 -3.384 1.00 89.62 72 CYS A N 1
ATOM 585 C CA . CYS A 1 72 ? -13.342 -7.329 -3.644 1.00 89.62 72 CYS A CA 1
ATOM 586 C C . CYS A 1 72 ? -13.084 -8.606 -4.451 1.00 89.62 72 CYS A C 1
ATOM 588 O O . CYS A 1 72 ? -12.292 -8.582 -5.392 1.00 89.62 72 CYS A O 1
ATOM 590 N N . TYR A 1 73 ? -13.778 -9.699 -4.126 1.00 87.06 73 TYR A N 1
ATOM 591 C CA . TYR A 1 73 ? -13.668 -10.964 -4.845 1.00 87.06 73 TYR A CA 1
ATOM 592 C C . TYR A 1 73 ? -14.099 -10.834 -6.312 1.00 87.06 73 TYR A C 1
ATOM 594 O O . TYR A 1 73 ? -13.393 -11.313 -7.194 1.00 87.06 73 TYR A O 1
ATOM 602 N N . GLY A 1 74 ? -15.193 -10.115 -6.594 1.00 83.00 74 GLY A N 1
ATOM 603 C CA . GLY A 1 74 ? -15.634 -9.851 -7.970 1.00 83.00 74 GLY A CA 1
ATOM 604 C C . GLY A 1 74 ? -14.612 -9.060 -8.800 1.00 83.00 74 GLY A C 1
ATOM 605 O O . GLY A 1 74 ? -14.467 -9.281 -10.002 1.00 83.00 74 GLY A O 1
ATOM 606 N N . GLN A 1 75 ? -13.844 -8.170 -8.162 1.00 80.19 75 GLN A N 1
ATOM 607 C CA . GLN A 1 75 ? -12.845 -7.340 -8.846 1.00 80.19 75 GLN A CA 1
ATOM 608 C C . GLN A 1 75 ? -11.493 -8.032 -9.079 1.00 80.19 75 GLN A C 1
ATOM 610 O O . GLN A 1 75 ? -10.762 -7.630 -9.990 1.00 80.19 75 GLN A O 1
ATOM 615 N N . VAL A 1 76 ? -11.129 -9.028 -8.268 1.00 80.44 76 VAL A N 1
ATOM 616 C CA . VAL A 1 76 ? -9.816 -9.683 -8.340 1.00 80.44 76 VAL A CA 1
ATOM 617 C C . VAL A 1 76 ? -9.856 -10.877 -9.293 1.00 80.44 76 VAL A C 1
ATOM 619 O O . VAL A 1 76 ? -10.695 -11.766 -9.190 1.00 80.44 76 VAL A O 1
ATOM 622 N N . GLU A 1 77 ? -8.894 -10.923 -10.216 1.00 79.69 77 GLU A N 1
ATOM 623 C CA . GLU A 1 77 ? -8.705 -12.075 -11.096 1.00 79.69 77 GLU A CA 1
ATOM 624 C C . GLU A 1 77 ? -8.034 -13.231 -10.339 1.00 79.69 77 GLU A C 1
ATOM 626 O O . GLU A 1 77 ? -6.980 -13.040 -9.720 1.00 79.69 77 GLU A O 1
ATOM 631 N N . SER A 1 78 ? -8.596 -14.441 -10.426 1.00 80.75 78 SER A N 1
ATOM 632 C CA . SER A 1 78 ? -8.116 -15.623 -9.687 1.00 80.75 78 SER A CA 1
ATOM 633 C C . SER A 1 78 ? -6.678 -15.994 -10.062 1.00 80.75 78 SER A C 1
ATOM 635 O O . SER A 1 78 ? -5.852 -16.295 -9.202 1.00 80.75 78 SER A O 1
ATOM 637 N N . ASN A 1 79 ? -6.342 -15.868 -11.346 1.00 84.25 79 ASN A N 1
ATOM 638 C CA . ASN A 1 79 ? -5.019 -16.174 -11.889 1.00 84.25 79 ASN A CA 1
ATOM 639 C C . ASN A 1 79 ? -4.056 -14.974 -11.890 1.00 84.25 79 ASN A C 1
ATOM 641 O O . ASN A 1 79 ? -2.961 -15.064 -12.452 1.00 84.25 79 ASN A O 1
ATOM 645 N N . SER A 1 80 ? -4.419 -13.855 -11.252 1.00 85.88 80 SER A N 1
ATOM 646 C CA . SER A 1 80 ? -3.612 -12.623 -11.255 1.00 85.88 80 SER A CA 1
ATOM 647 C C . SER A 1 80 ? -2.171 -12.842 -10.784 1.00 85.88 80 SER A C 1
ATOM 649 O O . SER A 1 80 ? -1.227 -12.348 -11.408 1.00 85.88 80 SER A O 1
ATOM 651 N N . PHE A 1 81 ? -1.982 -13.636 -9.727 1.00 89.69 81 PHE A N 1
ATOM 652 C CA . PHE A 1 81 ? -0.660 -13.974 -9.202 1.00 89.69 81 PHE A CA 1
ATOM 653 C C . PHE A 1 81 ? 0.191 -14.751 -10.216 1.00 89.69 81 PHE A C 1
ATOM 655 O O . PHE A 1 81 ? 1.372 -14.443 -10.403 1.00 89.69 81 PHE A O 1
ATOM 662 N N . LEU A 1 82 ? -0.401 -15.740 -10.895 1.00 89.62 82 LEU A N 1
ATOM 663 C CA . LEU A 1 82 ? 0.308 -16.569 -11.867 1.00 89.62 82 LEU A CA 1
ATOM 664 C C . LEU A 1 82 ? 0.735 -15.743 -13.084 1.00 89.62 82 LEU A C 1
ATOM 666 O O . LEU A 1 82 ? 1.900 -15.802 -13.481 1.00 89.62 82 LEU A O 1
ATOM 670 N N . VAL A 1 83 ? -0.166 -14.906 -13.607 1.00 87.00 83 VAL A N 1
ATOM 671 C CA . VAL A 1 83 ? 0.128 -13.981 -14.712 1.00 87.00 83 VAL A CA 1
ATOM 672 C C . VAL A 1 83 ? 1.270 -13.039 -14.331 1.00 87.00 83 VAL A C 1
ATOM 674 O O . VAL A 1 83 ? 2.253 -12.917 -15.065 1.00 87.00 83 VAL A O 1
ATOM 677 N N . HIS A 1 84 ? 1.211 -12.432 -13.142 1.00 88.94 84 HIS A N 1
ATOM 678 C CA . HIS A 1 84 ? 2.278 -11.556 -12.661 1.00 88.94 84 HIS A CA 1
ATOM 679 C C . HIS A 1 84 ? 3.623 -12.296 -12.547 1.00 88.94 84 HIS A C 1
ATOM 681 O O . HIS A 1 84 ? 4.670 -11.762 -12.925 1.00 88.94 84 HIS A O 1
ATOM 687 N N . LYS A 1 85 ? 3.615 -13.541 -12.056 1.00 90.38 85 LYS A N 1
ATOM 688 C CA . LYS A 1 85 ? 4.816 -14.377 -11.917 1.00 90.38 85 LYS A CA 1
ATOM 689 C C . LYS A 1 85 ? 5.450 -14.702 -13.272 1.00 90.38 85 LYS A C 1
ATOM 691 O O . LYS A 1 85 ? 6.671 -14.588 -13.399 1.00 90.38 85 LYS A O 1
ATOM 696 N N . VAL A 1 86 ? 4.648 -15.066 -14.273 1.00 88.12 86 VAL A N 1
ATOM 697 C CA . VAL A 1 86 ? 5.121 -15.347 -15.641 1.00 88.12 86 VAL A CA 1
ATOM 698 C C . VAL A 1 86 ? 5.713 -14.087 -16.273 1.00 88.12 86 VAL A C 1
ATOM 700 O O . VAL A 1 86 ? 6.846 -14.121 -16.754 1.00 88.12 86 VAL A O 1
ATOM 703 N N . MET A 1 87 ? 5.025 -12.947 -16.165 1.00 87.19 87 MET A N 1
ATOM 704 C CA . MET A 1 87 ? 5.527 -11.659 -16.660 1.00 87.19 87 MET A CA 1
ATOM 705 C C . MET A 1 87 ? 6.860 -11.276 -16.008 1.00 87.19 87 MET A C 1
ATOM 707 O O . MET A 1 87 ? 7.818 -10.889 -16.683 1.00 87.19 87 MET A O 1
ATOM 711 N N . LYS A 1 88 ? 6.975 -11.454 -14.689 1.00 89.31 88 LYS A N 1
ATOM 712 C CA . LYS A 1 88 ? 8.218 -11.184 -13.962 1.00 89.31 88 LYS A CA 1
ATOM 713 C C . LYS A 1 88 ? 9.356 -12.101 -14.412 1.00 89.31 88 LYS A C 1
ATOM 715 O O . LYS A 1 88 ? 10.481 -11.635 -14.584 1.00 89.31 88 LYS A O 1
ATOM 720 N N . LYS A 1 89 ? 9.081 -13.389 -14.619 1.00 89.50 89 LYS A N 1
ATOM 721 C CA . LYS A 1 89 ? 10.078 -14.357 -15.093 1.00 89.50 89 LYS A CA 1
ATOM 722 C C . LYS A 1 89 ? 10.584 -13.998 -16.493 1.00 89.50 89 LYS A C 1
ATOM 724 O O . LYS A 1 89 ? 11.794 -13.990 -16.701 1.00 89.50 89 LYS A O 1
ATOM 729 N N . ASN A 1 90 ? 9.678 -13.662 -17.410 1.00 87.31 90 ASN A N 1
ATOM 730 C CA . ASN A 1 90 ? 10.009 -13.444 -18.818 1.00 87.31 90 ASN A CA 1
ATOM 731 C C . ASN A 1 90 ? 10.752 -12.124 -19.062 1.00 87.31 90 ASN A C 1
ATOM 733 O O . ASN A 1 90 ? 11.679 -12.096 -19.868 1.00 87.31 90 ASN A O 1
ATOM 737 N N . PHE A 1 91 ? 10.391 -11.048 -18.355 1.00 86.19 91 PHE A N 1
ATOM 738 C CA . PHE A 1 91 ? 10.954 -9.716 -18.615 1.00 86.19 91 PHE A CA 1
ATOM 739 C C . PHE A 1 91 ? 11.977 -9.258 -17.567 1.00 86.19 91 PHE A C 1
ATOM 741 O O . PHE A 1 91 ? 13.012 -8.689 -17.917 1.00 86.19 91 PHE A O 1
ATOM 748 N N . ILE A 1 92 ? 11.726 -9.511 -16.278 1.00 87.19 92 ILE A N 1
ATOM 749 C CA . ILE A 1 92 ? 12.449 -8.833 -15.188 1.00 87.19 92 ILE A CA 1
ATOM 750 C C . ILE A 1 92 ? 13.773 -9.515 -14.827 1.00 87.19 92 ILE A C 1
ATOM 752 O O . ILE A 1 92 ? 14.701 -8.851 -14.365 1.00 87.19 92 ILE A O 1
ATOM 756 N N . ALA A 1 93 ? 13.902 -10.825 -15.044 1.00 84.50 93 ALA A N 1
ATOM 757 C CA . ALA A 1 93 ? 15.132 -11.550 -14.719 1.00 84.50 93 ALA A CA 1
ATOM 758 C C . ALA A 1 93 ? 16.355 -11.006 -15.484 1.00 84.50 93 ALA A C 1
ATOM 760 O O . ALA A 1 93 ? 17.408 -10.790 -14.883 1.00 84.50 93 ALA A O 1
ATOM 761 N N . ALA A 1 94 ? 16.199 -10.737 -16.784 1.00 84.19 94 ALA A N 1
ATOM 762 C CA . ALA A 1 94 ? 17.236 -10.120 -17.609 1.00 84.19 94 ALA A CA 1
ATOM 763 C C . ALA A 1 94 ? 17.360 -8.611 -17.344 1.00 84.19 94 ALA A C 1
ATOM 765 O O . ALA A 1 94 ? 18.470 -8.090 -17.296 1.00 84.19 94 ALA A O 1
ATOM 766 N N . PHE A 1 95 ? 16.237 -7.935 -17.079 1.00 84.62 95 PHE A N 1
ATOM 767 C CA . PHE A 1 95 ? 16.191 -6.497 -16.802 1.00 84.62 95 PHE A CA 1
ATOM 768 C C . PHE A 1 95 ? 17.063 -6.079 -15.610 1.00 84.62 95 PHE A C 1
ATOM 770 O O . PHE A 1 95 ? 17.730 -5.052 -15.654 1.00 84.62 95 PHE A O 1
ATOM 777 N N . LYS A 1 96 ? 17.131 -6.907 -14.559 1.00 82.69 96 LYS A N 1
ATOM 778 C CA . LYS A 1 96 ? 17.974 -6.645 -13.379 1.00 82.69 96 LYS A CA 1
ATOM 779 C C . LYS A 1 96 ? 19.478 -6.591 -13.670 1.00 82.69 96 LYS A C 1
ATOM 781 O O . LYS A 1 96 ? 20.221 -6.098 -12.832 1.00 82.69 96 LYS A O 1
ATOM 786 N N . LYS A 1 97 ? 19.932 -7.139 -14.802 1.00 83.31 97 LYS A N 1
ATOM 787 C CA . LYS A 1 97 ? 21.354 -7.183 -15.184 1.00 83.31 97 LYS A CA 1
ATOM 788 C C . LYS A 1 97 ? 21.783 -5.984 -16.033 1.00 83.31 97 LYS A C 1
ATOM 790 O O . LYS A 1 97 ? 22.946 -5.891 -16.406 1.00 83.31 97 LYS A O 1
ATOM 795 N N . VAL A 1 98 ? 20.848 -5.108 -16.387 1.00 84.19 98 VAL A N 1
ATOM 796 C CA . VAL A 1 98 ? 21.083 -4.002 -17.311 1.00 84.19 98 VAL A CA 1
ATOM 797 C C . VAL A 1 98 ? 21.672 -2.819 -16.533 1.00 84.19 98 VAL A 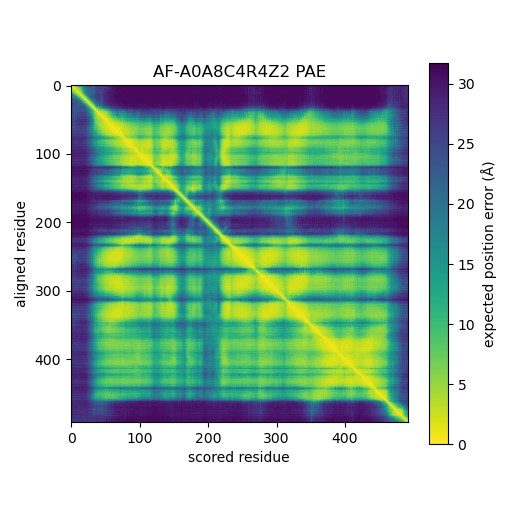C 1
ATOM 799 O O . VAL A 1 98 ? 21.062 -2.336 -15.585 1.00 84.19 98 VAL A O 1
ATOM 802 N N . ASN A 1 99 ? 22.860 -2.357 -16.926 1.00 82.56 99 ASN A N 1
ATOM 803 C CA . ASN A 1 99 ? 23.588 -1.268 -16.255 1.00 82.56 99 ASN A CA 1
ATOM 804 C C . ASN A 1 99 ? 23.960 -0.108 -17.195 1.00 82.56 99 ASN A C 1
ATOM 806 O O . ASN A 1 99 ? 24.023 1.036 -16.760 1.00 82.56 99 ASN A O 1
ATOM 810 N N . ASN A 1 100 ? 24.124 -0.390 -18.488 1.00 84.81 100 ASN A N 1
ATOM 811 C CA . ASN A 1 100 ? 24.577 0.554 -19.507 1.00 84.81 100 ASN A CA 1
ATOM 812 C C . ASN A 1 100 ? 23.557 0.696 -20.645 1.00 84.81 100 ASN A C 1
ATOM 814 O O . ASN A 1 100 ? 22.792 -0.231 -20.926 1.00 84.81 100 ASN A O 1
ATOM 818 N N . THR A 1 101 ? 23.627 1.793 -21.402 1.00 84.44 101 THR A N 1
ATOM 819 C CA . THR A 1 101 ? 22.763 2.039 -22.574 1.00 84.44 101 THR A CA 1
ATOM 820 C C . THR A 1 101 ? 22.836 0.915 -23.613 1.00 84.44 101 THR A C 1
ATOM 822 O O . THR A 1 101 ? 21.810 0.474 -24.121 1.00 84.44 101 THR A O 1
ATOM 825 N N . GLN A 1 102 ? 24.029 0.381 -23.895 1.00 88.00 102 GLN A N 1
ATOM 826 C CA . GLN A 1 102 ? 24.179 -0.745 -24.827 1.00 88.00 102 GLN A CA 1
ATOM 827 C C . GLN A 1 102 ? 23.529 -2.027 -24.288 1.00 88.00 102 GLN A C 1
ATOM 829 O O . GLN A 1 102 ? 22.869 -2.752 -25.030 1.00 88.00 102 GLN A O 1
ATOM 834 N N . SER A 1 103 ? 23.662 -2.289 -22.984 1.00 87.31 103 SER A N 1
ATOM 835 C CA . SER A 1 103 ? 23.000 -3.431 -22.346 1.00 87.31 103 SER A CA 1
ATOM 836 C C . SER A 1 103 ? 21.475 -3.287 -22.354 1.00 87.31 103 SER A C 1
ATOM 838 O O . SER A 1 103 ? 20.776 -4.290 -22.458 1.00 87.31 103 SER A O 1
ATOM 840 N N . TYR A 1 104 ? 20.956 -2.053 -22.306 1.00 86.81 104 TYR A N 1
ATOM 841 C CA . TYR A 1 104 ? 19.524 -1.765 -22.381 1.00 86.81 104 TYR A CA 1
ATOM 842 C C . TYR A 1 104 ? 18.959 -2.098 -23.760 1.00 86.81 104 TYR A C 1
ATOM 844 O O . TYR A 1 104 ? 17.985 -2.842 -23.856 1.00 86.81 104 TYR A O 1
ATOM 852 N N . TRP A 1 105 ? 19.612 -1.635 -24.829 1.00 88.69 105 TRP A N 1
ATOM 853 C CA . TRP A 1 105 ? 19.211 -1.987 -26.193 1.00 88.69 105 TRP A CA 1
ATOM 854 C C . TRP A 1 105 ? 19.362 -3.484 -26.473 1.00 88.69 105 TRP A C 1
ATOM 856 O O . TRP A 1 105 ? 18.458 -4.087 -27.040 1.00 88.69 105 TRP A O 1
ATOM 866 N N . SER A 1 106 ? 20.433 -4.111 -25.977 1.00 91.69 106 SER A N 1
ATOM 867 C CA . SER A 1 106 ? 20.615 -5.569 -26.042 1.00 91.69 106 SER A CA 1
ATOM 868 C C . SER A 1 106 ? 19.508 -6.329 -25.296 1.00 91.69 106 SER A C 1
ATOM 870 O O . SER A 1 106 ? 19.039 -7.365 -25.759 1.00 91.69 106 SER A O 1
ATOM 872 N N . TRP A 1 107 ? 19.037 -5.815 -24.156 1.00 90.38 107 TRP A N 1
ATOM 873 C CA . TRP A 1 107 ? 17.904 -6.394 -23.433 1.00 90.38 107 TRP A CA 1
ATOM 874 C C . TRP A 1 107 ? 16.584 -6.245 -24.203 1.00 90.38 107 TRP A C 1
ATOM 876 O O . TRP A 1 107 ? 15.809 -7.203 -24.248 1.00 90.38 107 TRP A O 1
ATOM 886 N N . ILE A 1 108 ? 16.337 -5.098 -24.846 1.00 89.00 108 ILE A N 1
ATOM 887 C CA . ILE A 1 108 ? 15.167 -4.924 -25.721 1.00 89.00 108 ILE A CA 1
ATOM 888 C C . ILE A 1 108 ? 15.199 -5.955 -26.849 1.00 89.00 108 ILE A C 1
ATOM 890 O O . ILE A 1 108 ? 14.241 -6.709 -27.014 1.00 89.00 108 ILE A O 1
ATOM 894 N N . ASP A 1 109 ? 16.317 -6.021 -27.562 1.00 91.69 109 ASP A N 1
ATOM 895 C CA . ASP A 1 109 ? 16.491 -6.863 -28.741 1.00 91.69 109 ASP A CA 1
ATOM 896 C C . ASP A 1 109 ? 16.404 -8.361 -28.412 1.00 91.69 109 ASP A C 1
ATOM 898 O O . ASP A 1 109 ? 15.671 -9.109 -29.046 1.00 91.69 109 ASP A O 1
ATOM 902 N N . LYS A 1 110 ? 17.069 -8.805 -27.338 1.00 91.31 110 LYS A N 1
ATOM 903 C CA . LYS A 1 110 ? 17.161 -10.236 -26.996 1.00 91.31 110 LYS A CA 1
ATOM 904 C C . LYS A 1 110 ? 16.053 -10.749 -26.083 1.00 91.31 110 LYS A C 1
ATOM 906 O O . LYS A 1 110 ? 15.843 -11.957 -26.000 1.00 91.31 110 LYS A O 1
ATOM 911 N N . THR A 1 111 ? 15.391 -9.871 -25.328 1.00 90.25 111 THR A N 1
ATOM 912 C CA . THR A 1 111 ? 14.380 -10.274 -24.331 1.00 90.25 111 THR A CA 1
ATOM 913 C C . THR A 1 111 ? 13.008 -9.708 -24.653 1.00 90.25 111 THR A C 1
ATOM 915 O O . THR A 1 111 ? 12.040 -10.461 -24.687 1.00 90.25 111 THR A O 1
ATOM 918 N N . VAL A 1 112 ? 12.887 -8.397 -24.870 1.00 88.94 112 VAL A N 1
ATOM 919 C CA . VAL A 1 112 ? 11.572 -7.755 -25.024 1.00 88.94 112 VAL A CA 1
ATOM 920 C C . VAL A 1 112 ? 10.929 -8.136 -26.351 1.00 88.94 112 VAL A C 1
ATOM 922 O O . VAL A 1 112 ? 9.808 -8.646 -26.344 1.00 88.94 112 VAL A O 1
ATOM 925 N N . LEU A 1 113 ? 11.633 -7.926 -27.468 1.00 89.62 113 LEU A N 1
ATOM 926 C CA . LEU A 1 113 ? 11.089 -8.183 -28.802 1.00 89.62 113 LEU A CA 1
ATOM 927 C C . LEU A 1 113 ? 10.695 -9.657 -28.986 1.00 89.62 113 LEU A C 1
ATOM 929 O O . LEU A 1 113 ? 9.526 -9.883 -29.284 1.00 89.62 113 LEU A O 1
ATOM 933 N N . PRO A 1 114 ? 11.533 -10.665 -28.672 1.00 89.31 114 PRO A N 1
ATOM 934 C CA . PRO A 1 114 ? 11.165 -12.066 -28.887 1.00 89.31 114 PRO A CA 1
ATOM 935 C C . PRO A 1 114 ? 10.055 -12.553 -27.947 1.00 89.31 114 PRO A C 1
ATOM 937 O O . PRO A 1 114 ? 9.346 -13.507 -28.256 1.00 89.31 114 PRO A O 1
ATOM 940 N N . ASN A 1 115 ? 9.884 -11.923 -26.777 1.00 88.38 115 ASN A N 1
ATOM 941 C CA . ASN A 1 115 ? 8.795 -12.269 -25.862 1.00 88.38 115 ASN A CA 1
ATOM 942 C C . ASN A 1 115 ? 7.436 -11.728 -26.338 1.00 88.38 115 ASN A C 1
ATOM 944 O O . ASN A 1 115 ? 6.418 -12.393 -26.144 1.00 88.38 115 ASN A O 1
ATOM 948 N N . PHE A 1 116 ? 7.408 -10.529 -26.930 1.00 84.88 116 PHE A N 1
ATOM 949 C CA . PHE A 1 116 ? 6.182 -9.904 -27.440 1.00 84.88 116 PHE A CA 1
ATOM 950 C C . PHE A 1 116 ? 5.875 -10.243 -28.902 1.00 84.88 116 PHE A C 1
ATOM 952 O O . PHE A 1 116 ? 4.717 -10.146 -29.305 1.00 84.88 116 PHE A O 1
ATOM 959 N N . PHE A 1 117 ? 6.897 -10.585 -29.682 1.00 84.88 117 PHE A N 1
ATOM 960 C CA . PHE A 1 117 ? 6.857 -10.918 -31.103 1.00 84.88 117 PHE A CA 1
ATOM 961 C C . PHE A 1 117 ? 7.673 -12.202 -31.322 1.00 84.88 117 PHE A C 1
ATOM 963 O O . PHE A 1 117 ? 8.799 -12.136 -31.812 1.00 84.88 117 PHE A O 1
ATOM 970 N N . PRO A 1 118 ? 7.168 -13.373 -30.902 1.00 80.62 118 PRO A N 1
ATOM 971 C CA . PRO A 1 118 ? 7.908 -14.609 -31.096 1.00 80.62 118 PRO A CA 1
ATOM 972 C C . PRO A 1 118 ? 7.917 -14.984 -32.586 1.00 80.62 118 PRO A C 1
ATOM 974 O O . PRO A 1 118 ? 6.870 -15.057 -33.235 1.00 80.62 118 PRO A O 1
ATOM 977 N N . GLU A 1 119 ? 9.112 -15.231 -33.116 1.00 71.88 119 GLU A N 1
ATOM 978 C CA . GLU A 1 119 ? 9.339 -15.758 -34.462 1.00 71.88 119 GLU A CA 1
ATOM 979 C C . GLU A 1 119 ? 9.084 -17.271 -34.455 1.00 71.88 119 GLU A C 1
ATOM 981 O O . GLU A 1 119 ? 9.997 -18.077 -34.304 1.00 71.88 119 GLU A O 1
ATOM 986 N N . ASN A 1 120 ? 7.817 -17.679 -34.542 1.00 66.44 120 ASN A N 1
ATOM 987 C CA . ASN A 1 120 ? 7.451 -19.092 -34.635 1.00 66.44 120 ASN A CA 1
ATOM 988 C C . ASN A 1 120 ? 7.031 -19.434 -36.070 1.00 66.44 120 ASN A C 1
ATOM 990 O O . ASN A 1 120 ? 6.055 -18.888 -36.582 1.00 66.44 120 ASN A O 1
ATOM 994 N N . HIS A 1 121 ? 7.739 -20.385 -36.685 1.00 56.34 121 HIS A N 1
ATOM 995 C CA . HIS A 1 121 ? 7.527 -20.841 -38.067 1.00 56.34 121 HIS A CA 1
ATOM 996 C C . HIS A 1 121 ? 6.417 -21.894 -38.237 1.00 56.34 121 HIS A C 1
ATOM 998 O O . HIS A 1 121 ? 6.205 -22.388 -39.341 1.00 56.34 121 HIS A O 1
ATOM 1004 N N . ASN A 1 122 ? 5.700 -22.262 -37.174 1.00 67.94 122 ASN A N 1
ATOM 1005 C CA . ASN A 1 122 ? 4.656 -23.283 -37.267 1.00 67.94 122 ASN A CA 1
ATOM 1006 C C . ASN A 1 122 ? 3.411 -22.707 -37.966 1.00 67.94 122 ASN A C 1
ATOM 1008 O O . ASN A 1 122 ? 2.869 -21.693 -37.525 1.00 67.94 122 ASN A O 1
ATOM 1012 N N . GLU A 1 123 ? 2.903 -23.378 -39.002 1.00 65.94 123 GLU A N 1
ATOM 1013 C CA . GLU A 1 123 ? 1.720 -22.936 -39.765 1.00 65.94 123 GLU A CA 1
ATOM 1014 C C . GLU A 1 123 ? 0.486 -22.708 -38.872 1.00 65.94 123 GLU A C 1
ATOM 1016 O O . GLU A 1 123 ? -0.245 -21.729 -39.037 1.00 65.94 123 GLU A O 1
ATOM 1021 N N . SER A 1 124 ? 0.299 -23.549 -37.848 1.00 66.12 124 SER A N 1
ATOM 1022 C CA . SER A 1 124 ? -0.777 -23.414 -36.855 1.00 66.12 124 SER A CA 1
ATOM 1023 C C . SER A 1 124 ? -0.657 -22.124 -36.035 1.00 66.12 124 SER A C 1
ATOM 1025 O O . SER A 1 124 ? -1.659 -21.492 -35.709 1.00 66.12 124 SER A O 1
ATOM 1027 N N . TYR A 1 125 ? 0.571 -21.698 -35.724 1.00 67.81 125 TYR A N 1
ATOM 1028 C CA . TYR A 1 125 ? 0.826 -20.438 -35.029 1.00 67.81 125 TYR A CA 1
ATOM 1029 C C . TYR A 1 125 ? 0.542 -19.244 -35.944 1.00 67.81 125 TYR A C 1
ATOM 1031 O O . TYR A 1 125 ? -0.101 -18.289 -35.513 1.00 67.81 125 TYR A O 1
ATOM 1039 N N . ALA A 1 126 ? 0.959 -19.311 -37.212 1.00 64.25 126 ALA A N 1
ATOM 1040 C CA . ALA A 1 126 ? 0.717 -18.253 -38.190 1.00 64.25 126 ALA A CA 1
ATOM 1041 C C . ALA A 1 126 ? -0.787 -17.988 -38.388 1.00 64.25 126 ALA A C 1
ATOM 1043 O O . ALA A 1 126 ? -1.213 -16.832 -38.399 1.00 64.25 126 ALA A O 1
ATOM 1044 N N . GLN A 1 127 ? -1.611 -19.041 -38.442 1.00 64.12 127 GLN A N 1
ATOM 1045 C CA . GLN A 1 127 ? -3.067 -18.909 -38.547 1.00 64.12 127 GLN A CA 1
ATOM 1046 C C . GLN A 1 127 ? -3.697 -18.221 -37.325 1.00 64.12 127 GLN A C 1
ATOM 1048 O O . GLN A 1 127 ? -4.516 -17.316 -37.491 1.00 64.12 127 GLN A O 1
ATOM 1053 N N . ILE A 1 128 ? -3.313 -18.594 -36.100 1.00 64.81 128 ILE A N 1
ATOM 1054 C CA . ILE A 1 128 ? -3.881 -18.002 -34.873 1.00 64.81 128 ILE A CA 1
ATOM 1055 C C . ILE A 1 128 ? -3.358 -16.567 -34.675 1.00 64.81 128 ILE A C 1
ATOM 1057 O O . ILE A 1 128 ? -4.134 -15.648 -34.402 1.00 64.81 128 ILE A O 1
ATOM 1061 N N . SER A 1 129 ? -2.058 -16.355 -34.896 1.00 60.84 129 SER A N 1
ATOM 1062 C CA . SER A 1 129 ? -1.390 -15.053 -34.788 1.00 60.84 129 SER A CA 1
ATOM 1063 C C . SER A 1 129 ? -1.923 -14.030 -35.800 1.00 60.84 129 SER A C 1
ATOM 1065 O O . SER A 1 129 ? -2.012 -12.846 -35.479 1.00 60.84 129 SER A O 1
ATOM 1067 N N . SER A 1 130 ? -2.362 -14.479 -36.988 1.00 62.59 130 SER A N 1
ATOM 1068 C CA . SER A 1 130 ? -2.959 -13.605 -38.013 1.00 62.59 130 SER A CA 1
ATOM 1069 C C . SER A 1 130 ? -4.241 -12.902 -37.550 1.00 62.59 130 SER A C 1
ATOM 1071 O O . SER A 1 130 ? -4.522 -11.788 -37.988 1.00 62.59 130 SER A O 1
ATOM 1073 N N . LYS A 1 131 ? -5.003 -13.525 -36.638 1.00 67.88 131 LYS A N 1
ATOM 1074 C CA . LYS A 1 131 ? -6.222 -12.941 -36.059 1.00 67.88 131 LYS A CA 1
ATOM 1075 C C . LYS A 1 131 ? -5.928 -12.124 -34.807 1.00 67.88 131 LYS A C 1
ATOM 1077 O O . LYS A 1 131 ? -6.540 -11.077 -34.612 1.00 67.88 131 LYS A O 1
ATOM 1082 N N . MET A 1 132 ? -5.020 -12.597 -33.950 1.00 71.31 132 MET A N 1
ATOM 1083 C CA . MET A 1 132 ? -4.627 -11.884 -32.735 1.00 71.31 132 MET A CA 1
ATOM 1084 C C . MET A 1 132 ? -3.200 -12.275 -32.320 1.00 71.31 132 MET A C 1
ATOM 1086 O O . MET A 1 132 ? -2.970 -13.447 -32.017 1.00 71.31 132 MET A O 1
ATOM 1090 N N . PRO A 1 133 ? -2.240 -11.332 -32.265 1.00 76.19 133 PRO A N 1
ATOM 1091 C CA . PRO A 1 133 ? -0.838 -11.665 -32.034 1.00 76.19 133 PRO A CA 1
ATOM 1092 C C . PRO A 1 133 ? -0.642 -12.278 -30.644 1.00 76.19 133 PRO A C 1
ATOM 1094 O O . PRO A 1 133 ? -1.104 -11.723 -29.645 1.00 76.19 133 PRO A O 1
ATOM 1097 N N . LEU A 1 134 ? 0.048 -13.417 -30.573 1.00 82.44 134 LEU A N 1
ATOM 1098 C CA . LEU A 1 134 ? 0.365 -14.095 -29.316 1.00 82.44 134 LEU A CA 1
ATOM 1099 C C . LEU A 1 134 ? 1.719 -13.652 -28.764 1.00 82.44 134 LEU A C 1
ATOM 1101 O O . LEU A 1 134 ? 2.632 -13.277 -29.499 1.00 82.44 134 LEU A O 1
ATOM 1105 N N . MET A 1 135 ? 1.844 -13.726 -27.444 1.00 83.75 135 MET A N 1
ATOM 1106 C CA . MET A 1 135 ? 3.125 -13.636 -26.755 1.00 83.75 135 MET A CA 1
ATOM 1107 C C . MET A 1 135 ? 3.819 -15.004 -26.730 1.00 83.75 135 MET A C 1
ATOM 1109 O O . MET A 1 135 ? 3.237 -16.040 -27.053 1.00 83.75 135 MET A O 1
ATOM 1113 N N . LYS A 1 136 ? 5.093 -15.015 -26.327 1.00 81.75 136 LYS A N 1
ATOM 1114 C CA . LYS A 1 136 ? 5.933 -16.225 -26.268 1.00 81.75 136 LYS A CA 1
ATOM 1115 C C . LYS A 1 136 ? 5.365 -17.359 -25.408 1.00 81.75 136 LYS A C 1
ATOM 1117 O O . LYS A 1 136 ? 5.748 -18.508 -25.589 1.00 81.75 136 LYS A O 1
ATOM 1122 N N . ASP A 1 137 ? 4.481 -17.052 -24.464 1.00 78.75 137 ASP A N 1
ATOM 1123 C CA . ASP A 1 137 ? 3.820 -18.056 -23.630 1.00 78.75 137 ASP A CA 1
ATOM 1124 C C . ASP A 1 137 ? 2.734 -18.856 -24.368 1.00 78.75 137 ASP A C 1
ATOM 1126 O O . ASP A 1 137 ? 2.199 -19.790 -23.782 1.00 78.75 137 ASP A O 1
ATOM 1130 N N . LEU A 1 138 ? 2.418 -18.510 -25.625 1.00 78.31 138 LEU A N 1
ATOM 1131 C CA . LEU A 1 138 ? 1.417 -19.162 -26.483 1.00 78.31 138 LEU A CA 1
ATOM 1132 C C . LEU A 1 138 ? -0.015 -19.170 -25.919 1.00 78.31 138 LEU A C 1
ATOM 1134 O O . LEU A 1 138 ? -0.903 -19.787 -26.501 1.00 78.31 138 LEU A O 1
ATOM 1138 N N . HIS A 1 139 ? -0.256 -18.449 -24.826 1.00 79.38 139 HIS A N 1
ATOM 1139 C CA . HIS A 1 139 ? -1.555 -18.368 -24.160 1.00 79.38 139 HIS A CA 1
ATOM 1140 C C . HIS A 1 139 ? -2.059 -16.935 -24.038 1.00 79.38 139 HIS A C 1
ATOM 1142 O O . HIS A 1 139 ? -3.268 -16.709 -24.015 1.00 79.38 139 HIS A O 1
ATOM 1148 N N . SER A 1 140 ? -1.155 -15.960 -23.964 1.00 82.44 140 SER A N 1
ATOM 1149 C CA . SER A 1 140 ? -1.538 -14.569 -23.796 1.00 82.44 140 SER A CA 1
ATOM 1150 C C . SER A 1 140 ? -1.525 -13.839 -25.135 1.00 82.44 140 SER A C 1
ATOM 1152 O O . SER A 1 140 ? -0.537 -13.859 -25.871 1.00 82.44 140 SER A O 1
ATOM 1154 N N . HIS A 1 141 ? -2.608 -13.126 -25.427 1.00 81.19 141 HIS A N 1
ATOM 1155 C CA . HIS A 1 141 ? -2.692 -12.266 -26.601 1.00 81.19 141 HIS A CA 1
ATOM 1156 C C . HIS A 1 141 ? -2.140 -10.874 -26.300 1.00 81.19 141 HIS A C 1
ATOM 1158 O O . HIS A 1 141 ? -2.445 -10.266 -25.271 1.00 81.19 141 HIS A O 1
ATOM 1164 N N . ARG A 1 142 ? -1.342 -10.344 -27.225 1.00 79.31 142 ARG A N 1
ATOM 1165 C CA . ARG A 1 142 ? -0.891 -8.958 -27.193 1.00 79.31 142 ARG A CA 1
ATOM 1166 C C . ARG A 1 142 ? -1.988 -8.065 -27.766 1.00 79.31 142 ARG A C 1
ATOM 1168 O O . ARG A 1 142 ? -2.449 -8.267 -28.885 1.00 79.31 142 ARG A O 1
ATOM 1175 N N . ILE A 1 143 ? -2.369 -7.040 -27.013 1.00 77.12 143 ILE A N 1
ATOM 1176 C CA . ILE A 1 143 ? -3.295 -6.003 -27.474 1.00 77.12 143 ILE A CA 1
ATOM 1177 C C . ILE A 1 143 ? -2.464 -4.808 -27.946 1.00 77.12 143 ILE A C 1
ATOM 1179 O O . ILE A 1 143 ? -1.668 -4.266 -27.182 1.00 77.12 143 ILE A O 1
ATOM 1183 N N . GLY A 1 144 ? -2.627 -4.418 -29.212 1.00 73.88 144 GLY A N 1
ATOM 1184 C CA . GLY A 1 144 ? -1.841 -3.347 -29.828 1.00 73.88 144 GLY A CA 1
ATOM 1185 C C . GLY A 1 144 ? -0.370 -3.722 -30.079 1.00 73.88 144 GLY A C 1
ATOM 1186 O O . GLY A 1 144 ? 0.005 -4.886 -30.231 1.00 73.88 144 GLY A O 1
ATOM 1187 N N . THR A 1 145 ? 0.472 -2.703 -30.170 1.00 72.50 145 THR A N 1
ATOM 1188 C CA . THR A 1 145 ? 1.941 -2.746 -30.294 1.00 72.50 145 THR A CA 1
ATOM 1189 C C . THR A 1 145 ? 2.603 -2.222 -29.007 1.00 72.50 145 THR A C 1
ATOM 1191 O O . THR A 1 145 ? 1.945 -1.946 -28.002 1.00 72.50 145 THR A O 1
ATOM 1194 N N . ILE A 1 146 ? 3.922 -2.070 -29.016 1.00 74.69 146 ILE A N 1
ATOM 1195 C CA . ILE A 1 146 ? 4.675 -1.513 -27.893 1.00 74.69 146 ILE A CA 1
ATOM 1196 C C . ILE A 1 146 ? 4.999 -0.052 -28.199 1.00 74.69 146 ILE A C 1
ATOM 1198 O O . ILE A 1 146 ? 5.392 0.275 -29.317 1.00 74.69 146 ILE A O 1
ATOM 1202 N N . ARG A 1 147 ? 4.871 0.822 -27.196 1.00 74.00 147 ARG A N 1
ATOM 1203 C CA . ARG A 1 147 ? 5.281 2.228 -27.292 1.00 74.00 147 ARG A CA 1
ATOM 1204 C C . ARG A 1 147 ? 6.509 2.476 -26.432 1.00 74.00 147 ARG A C 1
ATOM 1206 O O . ARG A 1 147 ? 6.507 2.170 -25.243 1.00 74.00 147 ARG A O 1
ATOM 1213 N N . ILE A 1 148 ? 7.530 3.071 -27.037 1.00 72.12 148 ILE A N 1
ATOM 1214 C CA . ILE A 1 148 ? 8.711 3.570 -26.336 1.00 72.12 148 ILE A CA 1
ATOM 1215 C C . ILE A 1 148 ? 8.576 5.088 -26.276 1.00 72.12 148 ILE A C 1
ATOM 1217 O O . ILE A 1 148 ? 8.454 5.746 -27.305 1.00 72.12 148 ILE A O 1
ATOM 1221 N N . MET A 1 149 ? 8.555 5.635 -25.064 1.00 72.50 149 MET A N 1
ATOM 1222 C CA . MET A 1 149 ? 8.500 7.076 -24.834 1.00 72.50 149 MET A CA 1
ATOM 1223 C C . MET A 1 149 ? 9.855 7.549 -24.323 1.00 72.50 149 MET A C 1
ATOM 1225 O O . MET A 1 149 ? 10.454 6.908 -23.462 1.00 72.50 149 MET A O 1
ATOM 1229 N N . GLN A 1 150 ? 10.323 8.682 -24.841 1.00 72.81 150 GLN A N 1
ATOM 1230 C CA . GLN A 1 150 ? 11.575 9.295 -24.422 1.00 72.81 150 GLN A CA 1
ATOM 1231 C C . GLN A 1 150 ? 11.337 10.756 -24.060 1.00 72.81 150 GLN A C 1
ATOM 1233 O O . GLN A 1 150 ? 10.712 11.497 -24.813 1.00 72.81 150 GLN A O 1
ATOM 1238 N N . ILE A 1 151 ? 11.885 11.166 -22.921 1.00 70.00 151 ILE A N 1
ATOM 1239 C CA . ILE A 1 151 ? 11.908 12.560 -22.484 1.00 70.00 151 ILE A CA 1
ATOM 1240 C C . ILE A 1 151 ? 13.351 13.044 -22.581 1.00 70.00 151 ILE A C 1
ATOM 1242 O O . ILE A 1 151 ? 14.281 12.310 -22.240 1.00 70.00 151 ILE A O 1
ATOM 1246 N N . ARG A 1 152 ? 13.537 14.261 -23.094 1.00 69.56 152 ARG A N 1
ATOM 1247 C CA . ARG A 1 152 ? 14.847 14.888 -23.303 1.00 69.56 152 ARG A CA 1
ATOM 1248 C C . ARG A 1 152 ? 14.862 16.293 -22.707 1.00 69.56 152 ARG A C 1
ATOM 1250 O O . ARG A 1 152 ? 13.810 16.874 -22.446 1.00 69.56 152 ARG A O 1
ATOM 1257 N N . LYS A 1 153 ? 16.063 16.833 -22.516 1.00 68.38 153 LYS A N 1
ATOM 1258 C CA . LYS A 1 153 ? 16.319 18.214 -22.098 1.00 68.38 153 LYS A CA 1
ATOM 1259 C C . LYS A 1 153 ? 17.291 18.850 -23.089 1.00 68.38 153 LYS A C 1
ATOM 1261 O O . LYS A 1 153 ? 18.239 18.187 -23.509 1.00 68.38 153 LYS A O 1
ATOM 1266 N N . SER A 1 154 ? 17.044 20.109 -23.449 1.00 64.94 154 SER A N 1
ATOM 1267 C CA . SER A 1 154 ? 17.905 20.844 -24.374 1.00 64.94 154 SER A CA 1
ATOM 1268 C C . SER A 1 154 ? 19.247 21.104 -23.690 1.00 64.94 154 SER A C 1
ATOM 1270 O O . SER A 1 154 ? 19.251 21.442 -22.499 1.00 64.94 154 SER A O 1
ATOM 1272 N N . PRO A 1 155 ? 20.383 20.970 -24.395 1.00 61.75 155 PRO A N 1
ATOM 1273 C CA . PRO A 1 155 ? 21.672 21.365 -23.845 1.00 61.75 155 PRO A CA 1
ATOM 1274 C C . PRO A 1 155 ? 21.633 22.852 -23.478 1.00 61.75 155 PRO A C 1
ATOM 1276 O O . PRO A 1 155 ? 21.145 23.679 -24.252 1.00 61.75 155 PRO A O 1
ATOM 1279 N N . VAL A 1 156 ? 22.129 23.187 -22.287 1.00 60.50 156 VAL A N 1
ATOM 1280 C CA . VAL A 1 156 ? 22.306 24.576 -21.856 1.00 60.50 156 VAL A CA 1
ATOM 1281 C C . VAL A 1 156 ? 23.784 24.912 -22.022 1.00 60.50 156 VAL A C 1
ATOM 1283 O O . VAL A 1 156 ? 24.652 24.145 -21.598 1.00 60.50 156 VAL A O 1
ATOM 1286 N N . GLN A 1 157 ? 24.092 26.060 -22.628 1.00 52.28 157 GLN A N 1
ATOM 1287 C CA . GLN A 1 157 ? 25.439 26.622 -22.562 1.00 52.28 157 GLN A CA 1
ATOM 1288 C C . GLN A 1 157 ? 25.689 27.093 -21.127 1.00 52.28 157 GLN A C 1
ATOM 1290 O O . GLN A 1 157 ? 25.339 28.206 -20.747 1.00 52.28 157 GLN A O 1
ATOM 1295 N N . LEU A 1 158 ? 26.253 26.217 -20.300 1.00 51.59 158 LEU A N 1
ATOM 1296 C CA . LEU A 1 158 ? 26.820 26.627 -19.025 1.00 51.59 158 LEU A CA 1
ATOM 1297 C C . LEU A 1 158 ? 28.264 27.057 -19.242 1.00 51.59 158 LEU A C 1
ATOM 1299 O O . LEU A 1 158 ? 29.096 26.258 -19.663 1.00 51.59 158 LEU A O 1
ATOM 1303 N N . SER A 1 159 ? 28.568 28.298 -18.867 1.00 45.41 159 SER A N 1
ATOM 1304 C CA . SER A 1 159 ? 29.932 28.681 -18.512 1.00 45.41 159 SER A CA 1
ATOM 1305 C C . SER A 1 159 ? 30.260 28.010 -17.175 1.00 45.41 159 SER A C 1
ATOM 1307 O O . SER A 1 159 ? 30.007 28.547 -16.095 1.00 45.41 159 SER A O 1
ATOM 1309 N N . CYS A 1 160 ? 30.720 26.759 -17.232 1.00 51.56 160 CYS A N 1
ATOM 1310 C CA . CYS A 1 160 ? 31.296 26.090 -16.074 1.00 51.56 160 CYS A CA 1
ATOM 1311 C C . CYS A 1 160 ? 32.568 26.857 -15.713 1.00 51.56 160 CYS A C 1
ATOM 1313 O O . CYS A 1 160 ? 33.527 26.837 -16.478 1.00 51.56 160 CYS A O 1
ATOM 1315 N N . LYS A 1 161 ? 32.570 27.539 -14.560 1.00 50.72 161 LYS A N 1
ATOM 1316 C CA . LYS A 1 161 ? 33.581 28.544 -14.184 1.00 50.72 161 LYS A CA 1
ATOM 1317 C C . LYS A 1 161 ? 35.053 28.110 -14.264 1.00 50.72 161 LYS A C 1
ATOM 1319 O O . LYS A 1 161 ? 35.880 28.995 -14.167 1.00 50.72 161 LYS A O 1
ATOM 1324 N N . ASN A 1 162 ? 35.386 26.832 -14.467 1.00 50.62 162 ASN A N 1
ATOM 1325 C CA . ASN A 1 162 ? 36.765 26.351 -14.646 1.00 50.62 162 ASN A CA 1
ATOM 1326 C C . ASN A 1 162 ? 36.915 25.190 -15.656 1.00 50.62 162 ASN A C 1
ATOM 1328 O O . ASN A 1 162 ? 37.910 24.473 -15.617 1.00 50.62 162 ASN A O 1
ATOM 1332 N N . ALA A 1 163 ? 35.957 24.967 -16.559 1.00 50.34 163 ALA A N 1
ATOM 1333 C CA . ALA A 1 163 ? 36.118 23.959 -17.607 1.00 50.34 163 ALA A CA 1
ATOM 1334 C C . ALA A 1 163 ? 35.529 24.471 -18.921 1.00 50.34 163 ALA A C 1
ATOM 1336 O O . ALA A 1 163 ? 34.314 24.631 -19.044 1.00 50.34 163 ALA A O 1
ATOM 1337 N N . VAL A 1 164 ? 36.399 24.711 -19.904 1.00 45.12 164 VAL A N 1
ATOM 1338 C CA . VAL A 1 164 ? 36.005 24.926 -21.301 1.00 45.12 164 VAL A CA 1
ATOM 1339 C C . VAL A 1 164 ? 35.508 23.583 -21.831 1.00 45.12 164 VAL A C 1
ATOM 1341 O O . VAL A 1 164 ? 36.265 22.783 -22.370 1.00 45.12 164 VAL A O 1
ATOM 1344 N N . ILE A 1 165 ? 34.234 23.284 -21.587 1.00 51.16 165 ILE A N 1
ATOM 1345 C CA . ILE A 1 165 ? 33.571 22.120 -22.168 1.00 51.16 165 ILE A CA 1
ATOM 1346 C C . ILE A 1 165 ? 32.928 22.599 -23.472 1.00 51.16 165 ILE A C 1
ATOM 1348 O O . ILE A 1 165 ? 31.880 23.238 -23.464 1.00 51.16 165 ILE A O 1
ATOM 1352 N N . GLU A 1 166 ? 33.570 22.293 -24.600 1.00 48.41 166 GLU A N 1
ATOM 1353 C CA . GLU A 1 166 ? 33.131 22.663 -25.960 1.00 48.41 166 GLU A CA 1
ATOM 1354 C C . GLU A 1 166 ? 31.781 22.041 -26.374 1.00 48.41 166 GLU A C 1
ATOM 1356 O O . GLU A 1 166 ? 31.171 22.447 -27.362 1.00 48.41 166 GLU A O 1
ATOM 1361 N N . LYS A 1 167 ? 31.281 21.055 -25.621 1.00 54.03 167 LYS A N 1
ATOM 1362 C CA . LYS A 1 167 ? 30.006 20.370 -25.875 1.00 54.03 167 LYS A CA 1
ATOM 1363 C C . LYS A 1 167 ? 29.097 20.539 -24.660 1.00 54.03 167 LYS A C 1
ATOM 1365 O O . LYS A 1 167 ? 29.397 20.021 -23.593 1.00 54.03 167 LYS A O 1
ATOM 1370 N N . GLY A 1 168 ? 28.017 21.302 -24.836 1.00 54.12 168 GLY A N 1
ATOM 1371 C CA . GLY A 1 168 ? 27.152 21.815 -23.768 1.00 54.12 168 GLY A CA 1
ATOM 1372 C C . GLY A 1 168 ? 26.771 20.823 -22.660 1.00 54.12 168 GLY A C 1
ATOM 1373 O O . GLY A 1 168 ? 26.590 19.626 -22.882 1.00 54.12 168 GLY A O 1
ATOM 1374 N N . CYS A 1 169 ? 26.610 21.357 -21.451 1.00 57.03 169 CYS A N 1
ATOM 1375 C CA . CYS A 1 169 ? 26.278 20.594 -20.254 1.00 57.03 169 CYS A CA 1
ATOM 1376 C C . CYS A 1 169 ? 24.767 20.340 -20.143 1.00 57.03 169 CYS A C 1
ATOM 1378 O O . CYS A 1 169 ? 23.941 21.209 -20.435 1.00 57.03 169 CYS A O 1
ATOM 1380 N N . ILE A 1 170 ? 24.398 19.161 -19.638 1.00 57.66 170 ILE A N 1
ATOM 1381 C CA . ILE A 1 170 ? 23.013 18.819 -19.296 1.00 57.66 170 ILE A CA 1
ATOM 1382 C C . ILE A 1 170 ? 22.903 18.768 -17.770 1.00 57.66 170 ILE A C 1
ATOM 1384 O O . ILE A 1 170 ? 23.484 17.900 -17.125 1.00 57.66 170 ILE A O 1
ATOM 1388 N N . GLN A 1 171 ? 22.166 19.715 -17.191 1.00 58.09 171 GLN A N 1
ATOM 1389 C CA . GLN A 1 171 ? 21.825 19.718 -15.763 1.00 58.09 171 GLN A CA 1
ATOM 1390 C C . GLN A 1 171 ? 20.659 18.775 -15.458 1.00 58.09 171 GLN A C 1
ATOM 1392 O O . GLN A 1 171 ? 19.858 18.479 -16.349 1.00 58.09 171 GLN A O 1
ATOM 1397 N N . GLU A 1 172 ? 20.497 18.418 -14.180 1.00 56.53 172 GLU A N 1
ATOM 1398 C CA . GLU A 1 172 ? 19.380 17.614 -13.672 1.00 56.53 172 GLU A CA 1
ATOM 1399 C C . GLU A 1 172 ? 18.017 18.057 -14.229 1.00 56.53 172 GLU A C 1
ATOM 1401 O O . GLU A 1 172 ? 17.726 19.247 -14.415 1.00 56.53 172 GLU A O 1
ATOM 1406 N N . MET A 1 173 ? 17.188 17.071 -14.575 1.00 56.47 173 MET A N 1
ATOM 1407 C CA . MET A 1 173 ? 15.907 17.301 -15.235 1.00 56.47 173 MET A CA 1
ATOM 1408 C C . MET A 1 173 ? 14.865 17.834 -14.248 1.00 56.47 173 MET A C 1
ATOM 1410 O O . MET A 1 173 ? 14.259 17.074 -13.496 1.00 56.47 173 MET A O 1
ATOM 1414 N N . LEU A 1 174 ? 14.589 19.136 -14.314 1.00 56.19 174 LEU A N 1
ATOM 1415 C CA . LEU A 1 174 ? 13.392 19.735 -13.727 1.00 56.19 174 LEU A CA 1
ATOM 1416 C C . LEU A 1 174 ? 12.215 19.588 -14.704 1.00 56.19 174 LEU A C 1
ATOM 1418 O O . LEU A 1 174 ? 12.363 19.807 -15.907 1.00 56.19 174 LEU A O 1
ATOM 1422 N N . LYS A 1 175 ? 11.032 19.242 -14.179 1.00 51.66 175 LYS A N 1
ATOM 1423 C CA . LYS A 1 175 ? 9.819 18.883 -14.947 1.00 51.66 175 LYS A CA 1
ATOM 1424 C C . LYS A 1 175 ? 9.397 19.920 -16.004 1.00 51.66 175 LYS A C 1
ATOM 1426 O O . LYS A 1 175 ? 8.808 19.550 -17.011 1.00 51.66 175 LYS A O 1
ATOM 1431 N N . TRP A 1 176 ? 9.721 21.192 -15.792 1.00 53.91 176 TRP A N 1
ATOM 1432 C CA . TRP A 1 176 ? 9.347 22.317 -16.659 1.00 53.91 176 TRP A CA 1
ATOM 1433 C C . TRP A 1 176 ? 10.368 22.631 -17.762 1.00 53.91 176 TRP A C 1
ATOM 1435 O O . TRP A 1 176 ? 10.117 23.487 -18.599 1.00 53.91 176 TRP A O 1
ATOM 1445 N N . GLN A 1 177 ? 11.517 21.951 -17.774 1.00 59.56 177 GLN A N 1
ATOM 1446 C CA . GLN A 1 177 ? 12.616 22.194 -18.718 1.00 59.56 177 GLN A CA 1
ATOM 1447 C C . GLN A 1 177 ? 12.702 21.108 -19.803 1.00 59.56 177 GLN A C 1
ATOM 1449 O O . GLN A 1 177 ? 13.785 20.817 -20.311 1.00 59.56 177 GLN A O 1
ATOM 1454 N N . GLN A 1 178 ? 11.579 20.459 -20.120 1.00 65.69 178 GLN A N 1
ATOM 1455 C CA . GLN A 1 178 ? 11.530 19.420 -21.147 1.00 65.69 178 GLN A CA 1
ATOM 1456 C C . GLN A 1 178 ? 11.796 20.015 -22.527 1.00 65.69 178 GLN A C 1
ATOM 1458 O O . GLN A 1 178 ? 11.245 21.054 -22.890 1.00 65.69 178 GLN A O 1
ATOM 1463 N N . ASP A 1 179 ? 12.633 19.334 -23.302 1.00 69.44 179 ASP A N 1
ATOM 1464 C CA . ASP A 1 179 ? 12.903 19.748 -24.666 1.00 69.44 179 ASP A CA 1
ATOM 1465 C C . ASP A 1 179 ? 11.761 19.359 -25.602 1.00 69.44 179 ASP A C 1
ATOM 1467 O O . ASP A 1 179 ? 11.292 18.220 -25.597 1.00 69.44 179 ASP A O 1
ATOM 1471 N N . THR A 1 180 ? 11.358 20.308 -26.440 1.00 69.50 180 THR A N 1
ATOM 1472 C CA . THR A 1 180 ? 10.339 20.131 -27.483 1.00 69.50 180 THR A CA 1
ATOM 1473 C C . THR A 1 180 ? 10.891 20.391 -28.887 1.00 69.50 180 THR A C 1
ATOM 1475 O O . THR A 1 180 ? 10.128 20.467 -29.857 1.00 69.50 180 THR A O 1
ATOM 1478 N N . ASN A 1 181 ? 12.214 20.528 -29.007 1.00 68.75 181 ASN A N 1
ATOM 1479 C CA . ASN A 1 181 ? 12.903 20.732 -30.270 1.00 68.75 181 ASN A CA 1
ATOM 1480 C C . ASN A 1 181 ? 12.795 19.508 -31.188 1.00 68.75 181 ASN A C 1
ATOM 1482 O O . ASN A 1 181 ? 12.629 18.365 -30.756 1.00 68.75 181 ASN A O 1
ATOM 1486 N N . LYS A 1 182 ? 12.891 19.766 -32.494 1.00 68.06 182 LYS A N 1
ATOM 1487 C CA . LYS A 1 182 ? 12.951 18.722 -33.520 1.00 68.06 182 LYS A CA 1
ATOM 1488 C C . LYS A 1 182 ? 14.402 18.290 -33.691 1.00 68.06 182 LYS A C 1
ATOM 1490 O O . LYS A 1 182 ? 15.265 19.141 -33.872 1.00 68.06 182 LYS A O 1
ATOM 1495 N N . TYR A 1 183 ? 14.649 16.985 -33.652 1.00 68.88 183 TYR A N 1
ATOM 1496 C CA . TYR A 1 183 ? 16.004 16.432 -33.708 1.00 68.88 183 TYR A CA 1
ATOM 1497 C C . TYR A 1 183 ? 16.352 15.790 -35.056 1.00 68.88 183 TYR A C 1
ATOM 1499 O O . TYR A 1 183 ? 17.497 15.876 -35.483 1.00 68.88 183 TYR A O 1
ATOM 1507 N N . SER A 1 184 ? 15.393 15.160 -35.737 1.00 67.88 184 SER A N 1
ATOM 1508 C CA . SER A 1 184 ? 15.600 14.572 -37.068 1.00 67.88 184 SER A CA 1
ATOM 1509 C C . SER A 1 184 ? 14.317 14.600 -37.902 1.00 67.88 184 SER A C 1
ATOM 1511 O O . SER A 1 184 ? 13.249 14.992 -37.417 1.00 67.88 184 SER A O 1
ATOM 1513 N N . GLU A 1 185 ? 14.406 14.162 -39.157 1.00 64.12 185 GLU A N 1
ATOM 1514 C CA . GLU A 1 185 ? 13.233 13.909 -39.997 1.00 64.12 185 GLU A CA 1
ATOM 1515 C C . GLU A 1 185 ? 12.301 12.886 -39.320 1.00 64.12 185 GLU A C 1
ATOM 1517 O O . GLU A 1 185 ? 12.757 11.957 -38.650 1.00 64.12 185 GLU A O 1
ATOM 1522 N N . GLY A 1 186 ? 10.987 13.116 -39.408 1.00 60.41 186 GLY A N 1
ATOM 1523 C CA . GLY A 1 186 ? 9.957 12.314 -38.731 1.00 60.41 186 GLY A CA 1
ATOM 1524 C C . GLY A 1 186 ? 9.546 12.790 -37.327 1.00 60.41 186 GLY A C 1
ATOM 1525 O O . GLY A 1 186 ? 8.509 12.357 -36.827 1.00 60.41 186 GLY A O 1
ATOM 1526 N N . TRP A 1 187 ? 10.273 13.722 -36.692 1.00 58.59 187 TRP A N 1
ATOM 1527 C CA . TRP A 1 187 ? 9.865 14.277 -35.391 1.00 58.59 187 TRP A CA 1
ATOM 1528 C C . TRP A 1 187 ? 8.749 15.321 -35.541 1.00 58.59 187 TRP A C 1
ATOM 1530 O O . TRP A 1 187 ? 8.959 16.439 -36.023 1.00 58.59 187 TRP A O 1
ATOM 1540 N N . THR A 1 188 ? 7.550 14.989 -35.063 1.00 59.16 188 THR A N 1
ATOM 1541 C CA . THR A 1 188 ? 6.416 15.920 -34.980 1.00 59.16 188 THR A CA 1
ATOM 1542 C C . THR A 1 188 ? 6.315 16.547 -33.592 1.00 59.16 188 THR A C 1
ATOM 1544 O O . THR A 1 188 ? 6.428 15.850 -32.585 1.00 59.16 188 THR A O 1
ATOM 1547 N N . ARG A 1 189 ? 6.038 17.856 -33.513 1.00 52.59 189 ARG A N 1
ATOM 1548 C CA . ARG A 1 189 ? 5.743 18.515 -32.230 1.00 52.59 189 ARG A CA 1
ATOM 1549 C C . ARG A 1 189 ? 4.427 17.958 -31.684 1.00 52.59 189 ARG A C 1
ATOM 1551 O O . ARG A 1 189 ? 3.399 18.085 -32.348 1.00 52.59 189 ARG A O 1
ATOM 1558 N N . TYR A 1 190 ? 4.448 17.411 -30.470 1.00 50.31 190 TYR A N 1
ATOM 1559 C CA . TYR A 1 190 ? 3.223 17.085 -29.745 1.00 50.31 190 TYR A CA 1
ATOM 1560 C C . TYR A 1 190 ? 2.477 18.391 -29.436 1.00 50.31 190 TYR A C 1
ATOM 1562 O O . TYR A 1 190 ? 2.930 19.200 -28.625 1.00 50.31 190 TYR A O 1
ATOM 1570 N N . LYS A 1 191 ? 1.371 18.655 -30.140 1.00 47.41 191 LYS A N 1
ATOM 1571 C CA . LYS A 1 191 ? 0.488 19.784 -29.831 1.00 47.41 191 LYS A CA 1
ATOM 1572 C C . LYS A 1 191 ? -0.428 19.346 -28.691 1.00 47.41 191 LYS A C 1
ATOM 1574 O O . LYS A 1 191 ? -1.294 18.506 -28.903 1.00 47.41 191 LYS A O 1
ATOM 1579 N N . SER A 1 192 ? -0.244 19.918 -27.501 1.00 41.47 192 SER A N 1
ATOM 1580 C CA . SER A 1 192 ? -1.237 19.817 -26.428 1.00 41.47 192 SER A CA 1
ATOM 1581 C C . SER A 1 192 ? -2.544 20.425 -26.943 1.00 41.47 192 SER A C 1
ATOM 1583 O O . SER A 1 192 ? -2.618 21.637 -27.134 1.00 41.47 192 SER A O 1
ATOM 1585 N N . SER A 1 193 ? -3.547 19.601 -27.243 1.00 37.16 193 SER A N 1
ATOM 1586 C CA . SER A 1 193 ? -4.862 20.072 -27.680 1.00 37.16 193 SER A CA 1
ATOM 1587 C C . SER A 1 193 ? -5.481 20.943 -26.589 1.00 37.16 193 SER A C 1
ATOM 1589 O O . SER A 1 193 ? -5.635 20.507 -25.451 1.00 37.16 193 SER A O 1
ATOM 1591 N N . SER A 1 194 ? -5.822 22.181 -26.938 1.00 37.19 194 SER A N 1
ATOM 1592 C CA . SER A 1 194 ? -6.233 23.243 -26.017 1.00 37.19 194 SER A CA 1
ATOM 1593 C C . SER A 1 194 ? -7.696 23.192 -25.561 1.00 37.19 194 SER A C 1
ATOM 1595 O O . SER A 1 194 ? -8.106 24.087 -24.838 1.00 37.19 194 SER A O 1
ATOM 1597 N N . ASN A 1 195 ? -8.490 22.181 -25.932 1.00 35.53 195 ASN A N 1
ATOM 1598 C CA . ASN A 1 195 ? -9.947 22.190 -25.706 1.00 35.53 195 ASN A CA 1
ATOM 1599 C C . ASN A 1 195 ? -10.481 20.969 -24.946 1.00 35.53 195 ASN A C 1
ATOM 1601 O O . ASN A 1 195 ? -11.503 20.386 -25.293 1.00 35.53 195 ASN A O 1
ATOM 1605 N N . SER A 1 196 ? -9.828 20.638 -23.842 1.00 30.55 196 SER A N 1
ATOM 1606 C CA . SER A 1 196 ? -10.486 19.978 -22.718 1.00 30.55 196 SER A CA 1
ATOM 1607 C C . SER A 1 196 ? -9.836 20.513 -21.453 1.00 30.55 196 SER A C 1
ATOM 1609 O O . SER A 1 196 ? -8.627 20.353 -21.284 1.00 30.55 196 SER A O 1
ATOM 1611 N N . PHE A 1 197 ? -10.611 21.156 -20.577 1.00 31.67 197 PHE A N 1
ATOM 1612 C CA . PHE A 1 197 ? -10.235 21.315 -19.174 1.00 31.67 197 PHE A CA 1
ATOM 1613 C C . PHE A 1 197 ? -10.003 19.909 -18.609 1.00 31.67 197 PHE A C 1
ATOM 1615 O O . PHE A 1 197 ? -10.927 19.213 -18.204 1.00 31.67 197 PHE A O 1
ATOM 1622 N N . GLY A 1 198 ? -8.760 19.460 -18.702 1.00 26.81 198 GLY A N 1
ATOM 1623 C CA . GLY A 1 198 ? -8.317 18.117 -18.395 1.00 26.81 198 GLY A CA 1
ATOM 1624 C C . GLY A 1 198 ? -6.852 18.234 -18.042 1.00 26.81 198 GLY A C 1
ATOM 1625 O O . GLY A 1 198 ? -5.999 18.477 -18.892 1.00 26.81 198 GLY A O 1
ATOM 1626 N N . TYR A 1 199 ? -6.584 18.153 -16.753 1.00 29.77 199 TYR A N 1
ATOM 1627 C CA . TYR A 1 199 ? -5.284 18.263 -16.121 1.00 29.77 199 TYR A CA 1
ATOM 1628 C C . TYR A 1 199 ? -4.352 17.103 -16.512 1.00 29.77 199 TYR A C 1
ATOM 1630 O O . TYR A 1 199 ? -3.904 16.388 -15.635 1.00 29.77 199 TYR A O 1
ATOM 1638 N N . GLU A 1 200 ? -4.043 16.872 -17.791 1.00 30.88 200 GLU A N 1
ATOM 1639 C CA . GLU A 1 200 ? -3.343 15.638 -18.199 1.00 30.88 200 GLU A CA 1
ATOM 1640 C C . GLU A 1 200 ? -2.345 15.787 -19.363 1.00 30.88 200 GLU A C 1
ATOM 1642 O O . GLU A 1 200 ? -1.878 14.800 -19.919 1.00 30.88 200 GLU A O 1
ATOM 1647 N N . ALA A 1 201 ? -1.899 17.009 -19.676 1.00 27.77 201 ALA A N 1
ATOM 1648 C CA . ALA A 1 201 ? -0.723 17.224 -20.537 1.00 27.77 201 ALA A CA 1
ATOM 1649 C C . ALA A 1 201 ? 0.601 17.391 -19.753 1.00 27.77 201 ALA A C 1
ATOM 1651 O O . ALA A 1 201 ? 1.653 17.595 -20.351 1.00 27.77 201 ALA A O 1
ATOM 1652 N N . TRP A 1 202 ? 0.577 17.293 -18.417 1.00 29.02 202 TRP A N 1
ATOM 1653 C CA . TRP A 1 202 ? 1.718 17.641 -17.558 1.00 29.02 202 TRP A CA 1
ATOM 1654 C C . TRP A 1 202 ? 2.098 16.563 -16.544 1.00 29.02 202 TRP A C 1
ATOM 1656 O O . TRP A 1 202 ? 2.280 16.874 -15.368 1.00 29.02 202 TRP A O 1
ATOM 1666 N N . GLN A 1 203 ? 2.292 15.308 -16.954 1.00 30.78 203 GLN A N 1
ATOM 1667 C CA . GLN A 1 203 ? 3.039 14.323 -16.155 1.00 30.78 203 GLN A CA 1
ATOM 1668 C C . GLN A 1 203 ? 3.794 13.347 -17.082 1.00 30.78 203 GLN A C 1
ATOM 1670 O O . GLN A 1 203 ? 3.192 12.860 -18.035 1.00 30.78 203 GLN A O 1
ATOM 1675 N N . PRO A 1 204 ? 5.054 12.950 -16.794 1.00 32.19 204 PRO A N 1
ATOM 1676 C CA . PRO A 1 204 ? 5.504 11.596 -17.111 1.00 32.19 204 PRO A CA 1
ATOM 1677 C C . PRO A 1 204 ? 4.756 10.622 -16.187 1.00 32.19 204 PRO A C 1
ATOM 1679 O O . PRO A 1 204 ? 5.371 9.970 -15.355 1.00 32.19 204 PRO A O 1
ATOM 1682 N N . TRP A 1 205 ? 3.426 10.605 -16.323 1.00 30.36 205 TRP A N 1
ATOM 1683 C CA . TRP A 1 205 ? 2.429 9.893 -15.523 1.00 30.36 205 TRP A CA 1
ATOM 1684 C C . TRP A 1 205 ? 2.464 10.209 -14.012 1.00 30.36 205 TRP A C 1
ATOM 1686 O O . TRP A 1 205 ? 3.524 10.474 -13.436 1.00 30.36 205 TRP A O 1
ATOM 1696 N N . PRO A 1 206 ? 1.324 10.136 -13.304 1.00 28.94 206 PRO A N 1
ATOM 1697 C CA . PRO A 1 206 ? 1.403 9.690 -11.934 1.00 28.94 206 PRO A CA 1
ATOM 1698 C C . PRO A 1 206 ? 1.983 8.289 -12.066 1.00 28.94 206 PRO A C 1
ATOM 1700 O O . PRO A 1 206 ? 1.671 7.556 -13.009 1.00 28.94 206 PRO A O 1
ATOM 1703 N N . VAL A 1 207 ? 2.884 7.936 -11.160 1.00 38.03 207 VAL A N 1
ATOM 1704 C CA . VAL A 1 207 ? 3.265 6.549 -10.892 1.00 38.03 207 VAL A CA 1
ATOM 1705 C C . VAL A 1 207 ? 2.057 5.652 -11.191 1.00 38.03 207 VAL A C 1
ATOM 1707 O O . VAL A 1 207 ? 0.954 6.062 -10.874 1.00 38.03 207 VAL A O 1
ATOM 1710 N N . GLU A 1 208 ? 2.248 4.474 -11.790 1.00 32.94 208 GLU A N 1
ATOM 1711 C CA . GLU A 1 208 ? 1.248 3.392 -11.882 1.00 32.94 208 GLU A CA 1
ATOM 1712 C C . GLU A 1 208 ? 0.907 2.803 -13.277 1.00 32.94 208 GLU A C 1
ATOM 1714 O O . GLU A 1 208 ? -0.254 2.748 -13.660 1.00 32.94 208 GLU A O 1
ATOM 1719 N N . GLN A 1 209 ? 1.902 2.230 -13.983 1.00 31.55 209 GLN A N 1
ATOM 1720 C CA . GLN A 1 209 ? 1.770 1.078 -14.918 1.00 31.55 209 GLN A CA 1
ATOM 1721 C C . GLN A 1 209 ? 3.147 0.582 -15.394 1.00 31.55 209 GLN A C 1
ATOM 1723 O O . GLN A 1 209 ? 4.131 1.179 -14.967 1.00 31.55 209 GLN A O 1
ATOM 1728 N N . THR A 1 210 ? 3.228 -0.486 -16.217 1.00 33.94 210 THR A N 1
ATOM 1729 C CA . THR A 1 210 ? 4.455 -1.154 -16.746 1.00 33.94 210 THR A CA 1
ATOM 1730 C C . THR A 1 210 ? 5.331 -0.212 -17.545 1.00 33.94 210 THR A C 1
ATOM 1732 O O . THR A 1 210 ? 5.490 -0.328 -18.752 1.00 33.94 210 THR A O 1
ATOM 1735 N N . SER A 1 211 ? 5.914 0.733 -16.834 1.00 30.72 211 SER A N 1
ATOM 1736 C CA . SER A 1 211 ? 6.836 1.719 -17.329 1.00 30.72 211 SER A CA 1
ATOM 1737 C C . SER A 1 211 ? 8.205 1.195 -16.969 1.00 30.72 211 SER A C 1
ATOM 1739 O O . SER A 1 211 ? 8.559 1.121 -15.791 1.00 30.72 211 SER A O 1
ATOM 1741 N N . ILE A 1 212 ? 8.936 0.754 -17.986 1.00 35.94 212 ILE A N 1
ATOM 1742 C CA . ILE A 1 212 ? 10.359 0.501 -17.858 1.00 35.94 212 ILE A CA 1
ATOM 1743 C C . ILE A 1 212 ? 11.056 1.816 -18.155 1.00 35.94 212 ILE A C 1
ATOM 1745 O O . ILE A 1 212 ? 11.269 2.167 -19.311 1.00 35.94 212 ILE A O 1
ATOM 1749 N N . ASN A 1 213 ? 11.329 2.569 -17.094 1.00 39.03 213 ASN A N 1
ATOM 1750 C CA . ASN A 1 213 ? 11.913 3.898 -17.209 1.00 39.03 213 ASN A CA 1
ATOM 1751 C C . ASN A 1 213 ? 13.391 3.822 -16.840 1.00 39.03 213 ASN A C 1
ATOM 1753 O O . ASN A 1 213 ? 13.690 3.697 -15.650 1.00 39.03 213 ASN A O 1
ATOM 1757 N N . PRO A 1 214 ? 14.307 3.895 -17.819 1.00 34.25 214 PRO A N 1
ATOM 1758 C CA . PRO A 1 214 ? 15.671 4.291 -17.545 1.00 34.25 214 PRO A CA 1
ATOM 1759 C C . PRO A 1 214 ? 15.690 5.802 -17.282 1.00 34.25 214 PRO A C 1
ATOM 1761 O O . PRO A 1 214 ? 15.432 6.596 -18.187 1.00 34.25 214 PRO A O 1
ATOM 1764 N N . PHE A 1 215 ? 15.974 6.216 -16.048 1.00 43.38 215 PHE A N 1
ATOM 1765 C CA . PHE A 1 215 ? 16.351 7.610 -15.795 1.00 43.38 215 PHE A CA 1
ATOM 1766 C C . PHE A 1 215 ? 17.870 7.729 -15.864 1.00 43.38 215 PHE A C 1
ATOM 1768 O O . PHE A 1 215 ? 18.584 6.918 -15.273 1.00 43.38 215 PHE A O 1
ATOM 1775 N N . PHE A 1 216 ? 18.338 8.753 -16.578 1.00 39.62 216 PHE A N 1
ATOM 1776 C CA . PHE A 1 216 ? 19.746 9.114 -16.668 1.00 39.62 216 PHE A CA 1
ATOM 1777 C C . PHE A 1 216 ? 19.971 10.422 -15.922 1.00 39.62 216 PHE A C 1
ATOM 1779 O O . PHE A 1 216 ? 19.468 11.470 -16.327 1.00 39.62 216 PHE A O 1
ATOM 1786 N N . VAL A 1 217 ? 20.733 10.353 -14.837 1.00 41.75 217 VAL A N 1
ATOM 1787 C CA . VAL A 1 217 ? 21.274 11.522 -14.144 1.00 41.75 217 VAL A CA 1
ATOM 1788 C C . VAL A 1 217 ? 22.745 11.199 -13.873 1.00 41.75 217 VAL A C 1
ATOM 1790 O O . VAL A 1 217 ? 23.052 10.168 -13.284 1.00 41.75 217 VAL A O 1
ATOM 1793 N N . ILE A 1 218 ? 23.663 12.028 -14.387 1.00 45.53 218 ILE A N 1
ATOM 1794 C CA . ILE A 1 218 ? 25.123 11.909 -14.171 1.00 45.53 218 ILE A CA 1
ATOM 1795 C C . ILE A 1 218 ? 25.727 10.606 -14.759 1.00 45.53 218 ILE A C 1
ATOM 1797 O O . ILE A 1 218 ? 26.596 9.978 -14.175 1.00 45.53 218 ILE A O 1
ATOM 1801 N N . GLY A 1 219 ? 25.256 10.148 -15.926 1.00 50.94 219 GLY A N 1
ATOM 1802 C CA . GLY A 1 219 ? 25.805 8.949 -16.590 1.00 50.94 219 GLY A CA 1
ATOM 1803 C C . GLY A 1 219 ? 25.421 7.603 -15.953 1.00 50.94 219 GLY A C 1
ATOM 1804 O O . GLY A 1 219 ? 25.748 6.561 -16.515 1.00 50.94 219 GLY A O 1
ATOM 1805 N N . TYR A 1 220 ? 24.673 7.607 -14.847 1.00 53.47 220 TYR A N 1
ATOM 1806 C CA . TYR A 1 220 ? 24.110 6.410 -14.222 1.00 53.47 220 TYR A CA 1
ATOM 1807 C C . TYR A 1 220 ? 22.700 6.125 -14.750 1.00 53.47 220 TYR A C 1
ATOM 1809 O O . TYR A 1 220 ? 21.898 7.044 -14.925 1.00 53.47 220 TYR A O 1
ATOM 1817 N N . MET A 1 221 ? 22.390 4.847 -14.988 1.00 64.94 221 MET A N 1
ATOM 1818 C CA . MET A 1 221 ? 21.071 4.385 -15.425 1.00 64.94 221 MET A CA 1
ATOM 1819 C C . MET A 1 221 ? 20.337 3.723 -14.258 1.00 64.94 221 MET A C 1
ATOM 1821 O O . MET A 1 221 ? 20.757 2.674 -13.771 1.00 64.94 221 MET A O 1
ATOM 1825 N N . THR A 1 222 ? 19.217 4.303 -13.823 1.00 65.88 222 THR A N 1
ATOM 1826 C CA . THR A 1 222 ? 18.316 3.648 -12.860 1.00 65.88 222 THR A CA 1
ATOM 1827 C C . THR A 1 222 ? 17.118 3.049 -13.572 1.00 65.88 222 THR A C 1
ATOM 1829 O O . THR A 1 222 ? 16.552 3.655 -14.478 1.00 65.88 222 THR A O 1
ATOM 1832 N N . LEU A 1 223 ? 16.747 1.843 -13.159 1.00 69.56 223 LEU A N 1
ATOM 1833 C CA . LEU A 1 223 ? 15.737 1.021 -13.798 1.00 69.56 223 LEU A CA 1
ATOM 1834 C C . LEU A 1 223 ? 14.560 0.805 -12.850 1.00 69.56 223 LEU A C 1
ATOM 1836 O O . LEU A 1 223 ? 14.727 0.337 -11.725 1.00 69.56 223 LEU A O 1
ATOM 1840 N N . SER A 1 224 ? 13.355 1.099 -13.326 1.00 76.00 224 SER A N 1
ATOM 1841 C CA . SER A 1 224 ? 12.098 0.809 -12.630 1.00 76.00 224 SER A CA 1
ATOM 1842 C C . SER A 1 224 ? 11.182 -0.000 -13.538 1.00 76.00 224 SER A C 1
ATOM 1844 O O . SER A 1 224 ? 11.276 0.131 -14.751 1.00 76.00 224 SER A O 1
ATOM 1846 N N . TYR A 1 225 ? 10.328 -0.851 -12.973 1.00 79.31 225 TYR A N 1
ATOM 1847 C CA . TYR A 1 225 ? 9.300 -1.596 -13.701 1.00 79.31 225 TYR A CA 1
ATOM 1848 C C . TYR A 1 225 ? 8.053 -1.728 -12.828 1.00 79.31 225 TYR A C 1
ATOM 1850 O O . TYR A 1 225 ? 8.151 -1.752 -11.599 1.00 79.31 225 TYR A O 1
ATOM 1858 N N . LYS A 1 226 ? 6.875 -1.879 -13.440 1.00 77.38 226 LYS A N 1
ATOM 1859 C CA . LYS A 1 226 ? 5.631 -2.049 -12.677 1.00 77.38 226 LYS A CA 1
ATOM 1860 C C . LYS A 1 226 ? 4.584 -2.888 -13.391 1.00 77.38 226 LYS A C 1
ATOM 1862 O O . LYS A 1 226 ? 3.924 -2.405 -14.282 1.00 77.38 226 LYS A O 1
ATOM 1867 N N . ILE A 1 227 ? 4.351 -4.121 -12.968 1.00 82.50 227 ILE A N 1
ATOM 1868 C CA . ILE A 1 227 ? 3.353 -4.986 -13.614 1.00 82.50 227 ILE A CA 1
ATOM 1869 C C . ILE A 1 227 ? 2.003 -4.847 -12.912 1.00 82.50 227 ILE A C 1
ATOM 1871 O O . ILE A 1 227 ? 1.908 -5.132 -11.720 1.00 82.50 227 ILE A O 1
ATOM 1875 N N . HIS A 1 228 ? 0.974 -4.426 -13.652 1.00 82.38 228 HIS A N 1
ATOM 1876 C CA . HIS A 1 228 ? -0.403 -4.352 -13.170 1.00 82.38 228 HIS A CA 1
ATOM 1877 C C . HIS A 1 228 ? -1.272 -5.374 -13.902 1.00 82.38 228 HIS A C 1
ATOM 1879 O O . HIS A 1 228 ? -1.265 -5.419 -15.130 1.00 82.38 228 HIS A O 1
ATOM 1885 N N . VAL A 1 229 ? -2.016 -6.182 -13.147 1.00 84.88 229 VAL A N 1
ATOM 1886 C CA . VAL A 1 229 ? -2.973 -7.151 -13.690 1.00 84.88 229 VAL A CA 1
ATOM 1887 C C . VAL A 1 229 ? -4.370 -6.652 -13.357 1.00 84.88 229 VAL A C 1
ATOM 1889 O O . VAL A 1 229 ? -4.639 -6.299 -12.213 1.00 84.88 229 VAL A O 1
ATOM 1892 N N . PHE A 1 230 ? -5.243 -6.597 -14.355 1.00 82.56 230 PHE A N 1
ATOM 1893 C CA . PHE A 1 230 ? -6.600 -6.089 -14.211 1.00 82.56 230 PHE A CA 1
ATOM 1894 C C . PHE A 1 230 ? -7.580 -6.938 -15.015 1.00 82.56 230 PHE A C 1
ATOM 1896 O O . PHE A 1 230 ? -7.221 -7.513 -16.041 1.00 82.56 230 PHE A O 1
ATOM 1903 N N . ARG A 1 231 ? -8.833 -6.974 -14.558 1.00 79.62 231 ARG A N 1
ATOM 1904 C CA . ARG A 1 231 ? -9.952 -7.572 -15.286 1.00 79.62 231 ARG A CA 1
ATOM 1905 C C . ARG A 1 231 ? -10.632 -6.486 -16.122 1.00 79.62 231 ARG A C 1
ATOM 1907 O O . ARG A 1 231 ? -11.164 -5.527 -15.562 1.00 79.62 231 ARG A O 1
ATOM 1914 N N . LEU A 1 232 ? -10.551 -6.613 -17.450 1.00 76.50 232 LEU A N 1
ATOM 1915 C CA . LEU A 1 232 ? -11.122 -5.648 -18.402 1.00 76.50 232 LEU A CA 1
ATOM 1916 C C . LEU A 1 232 ? -12.636 -5.836 -18.576 1.00 76.50 232 LEU A C 1
ATOM 1918 O O . LEU A 1 232 ? -13.368 -4.855 -18.647 1.00 76.50 232 LEU A O 1
ATOM 1922 N N . TYR A 1 233 ? -13.093 -7.086 -18.627 1.00 69.75 233 TYR A N 1
ATOM 1923 C CA . TYR A 1 233 ? -14.497 -7.452 -18.772 1.00 69.75 233 TYR A CA 1
ATOM 1924 C C . TYR A 1 233 ? -14.779 -8.751 -18.007 1.00 69.75 233 TYR A C 1
ATOM 1926 O O . TYR A 1 233 ? -13.896 -9.599 -17.866 1.00 69.75 233 TYR A O 1
ATOM 1934 N N . GLU A 1 234 ? -15.992 -8.891 -17.482 1.00 67.50 234 GLU A N 1
ATOM 1935 C CA . GLU A 1 234 ? -16.469 -10.135 -16.878 1.00 67.50 234 GLU A CA 1
ATOM 1936 C C . GLU A 1 234 ? -17.079 -10.995 -17.994 1.00 67.50 234 GLU A C 1
ATOM 1938 O O . GLU A 1 234 ? -18.093 -10.636 -18.586 1.00 67.50 234 GLU A O 1
ATOM 1943 N N . LEU A 1 235 ? -16.410 -12.103 -18.326 1.00 60.84 235 LEU A N 1
ATOM 1944 C CA . LEU A 1 235 ? -16.876 -13.086 -19.318 1.00 60.84 235 LEU A CA 1
ATOM 1945 C C . LEU A 1 235 ? -18.157 -13.801 -18.872 1.00 60.84 235 LEU A C 1
ATOM 1947 O O . LEU A 1 235 ? -18.928 -14.266 -19.707 1.00 60.84 235 LEU A O 1
ATOM 1951 N N . ASP A 1 236 ? -18.368 -13.892 -17.560 1.00 76.88 236 ASP A N 1
ATOM 1952 C CA . ASP A 1 236 ? -19.517 -14.549 -16.957 1.00 76.88 236 ASP A CA 1
ATOM 1953 C C . ASP A 1 236 ? -20.589 -13.516 -16.582 1.00 76.88 236 ASP A C 1
ATOM 1955 O O . ASP A 1 236 ? -20.398 -12.667 -15.704 1.00 76.88 236 ASP A O 1
ATOM 1959 N N . TYR A 1 237 ? -21.737 -13.605 -17.257 1.00 80.88 237 TYR A N 1
ATOM 1960 C CA . TYR A 1 237 ? -22.898 -12.754 -17.003 1.00 80.88 237 TYR A CA 1
ATOM 1961 C C . TYR A 1 237 ? -23.396 -12.883 -15.556 1.00 80.88 237 TYR A C 1
ATOM 1963 O O . TYR A 1 237 ? -23.808 -11.886 -14.958 1.00 80.88 237 TYR A O 1
ATOM 1971 N N . ALA A 1 238 ? -23.318 -14.085 -14.972 1.00 84.56 238 ALA A N 1
ATOM 1972 C CA . ALA A 1 238 ? -23.739 -14.316 -13.596 1.00 84.56 238 ALA A CA 1
ATOM 1973 C C . ALA A 1 238 ? -22.821 -13.584 -12.611 1.00 84.56 238 ALA A C 1
ATOM 1975 O O . ALA A 1 238 ? -23.309 -12.882 -11.725 1.00 84.56 238 ALA A O 1
ATOM 1976 N N . ALA A 1 239 ? -21.502 -13.668 -12.806 1.00 81.50 239 ALA A N 1
ATOM 1977 C CA . ALA A 1 239 ? -20.532 -12.951 -11.984 1.00 81.50 239 ALA A CA 1
ATOM 1978 C C . ALA A 1 239 ? -20.742 -11.428 -12.048 1.00 81.50 239 ALA A C 1
ATOM 1980 O O . ALA A 1 239 ? -20.787 -10.774 -11.007 1.00 81.50 239 ALA A O 1
ATOM 1981 N N . HIS A 1 240 ? -20.977 -10.874 -13.242 1.00 83.56 240 HIS A N 1
ATOM 1982 C CA . HIS A 1 240 ? -21.257 -9.444 -13.404 1.00 83.56 240 HIS A CA 1
ATOM 1983 C C . HIS A 1 240 ? -22.552 -9.004 -12.720 1.00 83.56 240 HIS A C 1
ATOM 1985 O O . HIS A 1 240 ? -22.619 -7.928 -12.115 1.00 83.56 240 HIS A O 1
ATOM 1991 N N . LEU A 1 241 ? -23.595 -9.832 -12.774 1.00 87.06 241 LEU A N 1
ATOM 1992 C CA . LEU A 1 241 ? -24.839 -9.561 -12.064 1.00 87.06 241 LEU A CA 1
ATOM 1993 C C . LEU A 1 241 ? -24.625 -9.579 -10.545 1.00 87.06 241 LEU A C 1
ATOM 1995 O O . LEU A 1 241 ? -25.038 -8.638 -9.869 1.00 87.06 241 LEU A O 1
ATOM 1999 N N . VAL A 1 242 ? -23.924 -10.586 -10.017 1.00 88.81 242 VAL A N 1
ATOM 2000 C CA . VAL A 1 242 ? -23.600 -10.692 -8.584 1.00 88.81 242 VAL A CA 1
ATOM 2001 C C . VAL A 1 242 ? -22.786 -9.488 -8.112 1.00 88.81 242 VAL A C 1
ATOM 2003 O O . VAL A 1 242 ? -23.138 -8.883 -7.098 1.00 88.81 242 VAL A O 1
ATOM 2006 N N . THR A 1 243 ? -21.751 -9.087 -8.858 1.00 87.56 243 THR A N 1
ATOM 2007 C CA . THR A 1 243 ? -20.938 -7.909 -8.534 1.00 87.56 243 THR A CA 1
ATOM 2008 C C . THR A 1 243 ? -21.811 -6.652 -8.470 1.00 87.56 243 THR A C 1
ATOM 2010 O O . THR A 1 243 ? -21.794 -5.944 -7.465 1.00 87.56 243 THR A O 1
ATOM 2013 N N . ASN A 1 244 ? -22.640 -6.380 -9.483 1.00 89.06 244 ASN A N 1
ATOM 2014 C CA . ASN A 1 244 ? -23.486 -5.180 -9.486 1.00 89.06 244 ASN A CA 1
ATOM 2015 C C . ASN A 1 244 ? -24.542 -5.183 -8.371 1.00 89.06 244 ASN A C 1
ATOM 2017 O O . ASN A 1 244 ? -24.775 -4.143 -7.753 1.00 89.06 244 ASN A O 1
ATOM 2021 N N . VAL A 1 245 ? -25.145 -6.338 -8.069 1.00 93.00 245 VAL A N 1
ATOM 2022 C CA . VAL A 1 245 ? -26.077 -6.480 -6.938 1.00 93.00 245 VAL A CA 1
ATOM 2023 C C . VAL A 1 245 ? -25.363 -6.207 -5.612 1.00 93.00 245 VAL A C 1
ATOM 2025 O O . VAL A 1 245 ? -25.907 -5.496 -4.768 1.00 93.00 245 VAL A O 1
ATOM 2028 N N . ALA A 1 246 ? -24.128 -6.689 -5.438 1.00 93.12 246 ALA A N 1
ATOM 2029 C CA . ALA A 1 246 ? -23.329 -6.425 -4.242 1.00 93.12 246 ALA A CA 1
ATOM 2030 C C . ALA A 1 246 ? -23.020 -4.926 -4.070 1.00 93.12 246 ALA A C 1
ATOM 2032 O O . ALA A 1 246 ? -23.219 -4.384 -2.983 1.00 93.12 246 ALA A O 1
ATOM 2033 N N . TYR A 1 247 ? -22.616 -4.231 -5.141 1.00 92.88 247 TYR A N 1
ATOM 2034 C CA . TYR A 1 247 ? -22.419 -2.773 -5.119 1.00 92.88 247 TYR A CA 1
ATOM 2035 C C . TYR A 1 247 ? -23.732 -2.017 -4.840 1.00 92.88 247 TYR A C 1
ATOM 2037 O O . TYR A 1 247 ? -23.726 -1.031 -4.102 1.00 92.88 247 TYR A O 1
ATOM 2045 N N . GLY A 1 248 ? -24.867 -2.492 -5.364 1.00 94.38 248 GLY A N 1
ATOM 2046 C CA . GLY A 1 248 ? -26.198 -1.958 -5.056 1.00 94.38 248 GLY A CA 1
ATOM 2047 C C . GLY A 1 248 ? -26.571 -2.096 -3.575 1.00 94.38 248 GLY A C 1
ATOM 2048 O O . GLY A 1 248 ? -26.973 -1.121 -2.940 1.00 94.38 248 GLY A O 1
ATOM 2049 N N . ALA A 1 249 ? -26.367 -3.279 -2.992 1.00 95.38 249 ALA A N 1
ATOM 2050 C CA . ALA A 1 249 ? -26.576 -3.518 -1.563 1.00 95.38 249 ALA A CA 1
ATOM 2051 C C . ALA A 1 249 ? -25.632 -2.667 -0.694 1.00 95.38 249 ALA A C 1
ATOM 2053 O O . ALA A 1 249 ? -26.039 -2.134 0.339 1.00 95.38 249 ALA A O 1
ATOM 2054 N N . PHE A 1 250 ? -24.387 -2.477 -1.134 1.00 95.50 250 PHE A N 1
ATOM 2055 C CA . PHE A 1 250 ? -23.415 -1.637 -0.442 1.00 95.50 250 PHE A CA 1
ATOM 2056 C C . PHE A 1 250 ? -23.827 -0.155 -0.410 1.00 95.50 250 PHE A C 1
ATOM 2058 O O . PHE A 1 250 ? -23.682 0.497 0.624 1.00 95.50 250 PHE A O 1
ATOM 2065 N N . ILE A 1 251 ? -24.430 0.370 -1.487 1.00 95.62 251 ILE A N 1
ATOM 2066 C CA . ILE A 1 251 ? -25.012 1.726 -1.505 1.00 95.62 251 ILE A CA 1
ATOM 2067 C C . ILE A 1 251 ? -26.101 1.869 -0.431 1.00 95.62 251 ILE A C 1
ATOM 2069 O O . ILE A 1 251 ? -26.110 2.863 0.295 1.00 95.62 251 ILE A O 1
ATOM 2073 N N . LEU A 1 252 ? -26.982 0.873 -0.277 1.00 95.31 252 LEU A N 1
ATOM 2074 C CA . LEU A 1 252 ? -28.017 0.889 0.767 1.00 95.31 252 LEU A CA 1
ATOM 2075 C C . LEU A 1 252 ? -27.407 0.920 2.177 1.00 95.31 252 LEU A C 1
ATOM 2077 O O . LEU A 1 252 ? -27.886 1.662 3.037 1.00 95.31 252 LEU A O 1
ATOM 2081 N N . LEU A 1 253 ? -26.317 0.181 2.413 1.00 93.94 253 LEU A N 1
ATOM 2082 C CA . LEU A 1 253 ? -25.596 0.234 3.689 1.00 93.94 253 LEU A CA 1
ATOM 2083 C C . LEU A 1 253 ? -24.927 1.587 3.938 1.00 93.94 253 LEU A C 1
ATOM 2085 O O . LEU A 1 253 ? -24.909 2.053 5.079 1.00 93.94 253 LEU A O 1
ATOM 2089 N N . LEU A 1 254 ? -24.396 2.239 2.902 1.00 94.19 254 LEU A N 1
ATOM 2090 C CA . LEU A 1 254 ? -23.858 3.591 3.044 1.00 94.19 254 LEU A CA 1
ATOM 2091 C C . LEU A 1 254 ? -24.955 4.612 3.349 1.00 94.19 254 LEU A C 1
ATOM 2093 O O . LEU A 1 254 ? -24.747 5.464 4.210 1.00 94.19 254 LEU A O 1
ATOM 2097 N N . LEU A 1 255 ? -26.128 4.509 2.718 1.00 94.50 255 LEU A N 1
ATOM 2098 C CA . LEU A 1 255 ? -27.281 5.351 3.055 1.00 94.50 255 LEU A CA 1
ATOM 2099 C C . LEU A 1 255 ? -27.695 5.156 4.517 1.00 94.50 255 LEU A C 1
ATOM 210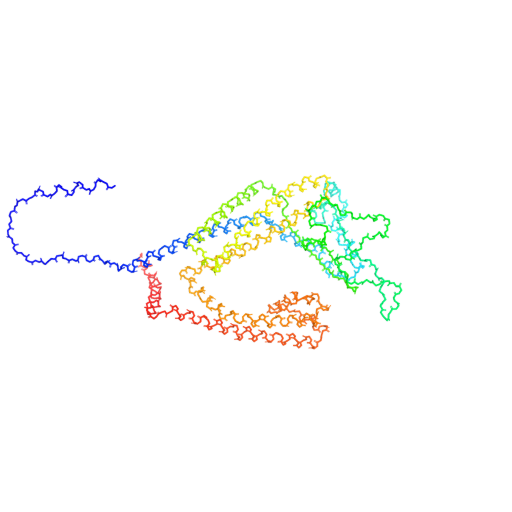1 O O . LEU A 1 255 ? -27.866 6.134 5.246 1.00 94.50 255 LEU A O 1
ATOM 2105 N N . TYR A 1 256 ? -27.769 3.903 4.974 1.00 93.44 256 TYR A N 1
ATOM 2106 C CA . TYR A 1 256 ? -27.998 3.598 6.383 1.00 93.44 256 TYR A CA 1
ATOM 2107 C C . TYR A 1 256 ? -26.925 4.233 7.289 1.00 93.44 256 TYR A C 1
ATOM 2109 O O . TYR A 1 256 ? -27.267 4.844 8.304 1.00 93.44 256 TYR A O 1
ATOM 2117 N N . MET A 1 257 ? -25.638 4.159 6.921 1.00 91.00 257 MET A N 1
ATOM 2118 C CA . MET A 1 257 ? -24.557 4.792 7.689 1.00 91.00 257 MET A CA 1
ATOM 2119 C C . MET A 1 257 ? -24.714 6.312 7.774 1.00 91.00 257 MET A C 1
ATOM 2121 O O . MET A 1 257 ? -24.523 6.868 8.852 1.00 91.00 257 MET A O 1
ATOM 2125 N N . VAL A 1 258 ? -25.107 6.990 6.692 1.00 92.38 258 VAL A N 1
ATOM 2126 C CA . VAL A 1 258 ? -25.356 8.445 6.708 1.00 92.38 258 VAL A CA 1
ATOM 2127 C C . VAL A 1 258 ? -26.488 8.803 7.653 1.00 92.38 258 VAL A C 1
ATOM 2129 O O . VAL A 1 258 ? -26.338 9.714 8.464 1.00 92.38 258 VAL A O 1
ATOM 2132 N N . VAL A 1 259 ? -27.604 8.074 7.595 1.00 91.88 259 VAL A N 1
ATOM 2133 C CA . VAL A 1 259 ? -28.750 8.305 8.486 1.00 91.88 259 VAL A CA 1
ATOM 2134 C C . VAL A 1 259 ? -28.359 8.041 9.944 1.00 91.88 259 VAL A C 1
ATOM 2136 O O . VAL A 1 259 ? -28.668 8.838 10.832 1.00 91.88 259 VAL A O 1
ATOM 2139 N N . SER A 1 260 ? -27.617 6.964 10.202 1.00 86.75 260 SER A N 1
ATOM 2140 C CA . SER A 1 260 ? -27.068 6.650 11.525 1.00 86.75 260 SER A CA 1
ATOM 2141 C C . SER A 1 260 ? -26.161 7.775 12.045 1.00 86.75 260 SER A C 1
ATOM 2143 O O . SER A 1 260 ? -26.355 8.266 13.157 1.00 86.75 260 SER A O 1
ATOM 2145 N N . MET A 1 261 ? -25.234 8.282 11.228 1.00 87.19 261 MET A N 1
ATOM 2146 C CA . MET A 1 261 ? -24.374 9.409 11.605 1.00 87.19 261 MET A CA 1
ATOM 2147 C C . MET A 1 261 ? -25.173 10.696 11.845 1.00 87.19 261 MET A C 1
ATOM 2149 O O . MET A 1 261 ? -24.944 11.378 12.843 1.00 87.19 261 MET A O 1
ATOM 2153 N N . ALA A 1 262 ? -26.140 11.018 10.983 1.00 87.31 262 ALA A N 1
ATOM 2154 C CA . ALA A 1 262 ? -26.971 12.213 11.112 1.00 87.31 262 ALA A CA 1
ATOM 2155 C C . ALA A 1 262 ? -27.835 12.180 12.384 1.00 87.31 262 ALA A C 1
ATOM 2157 O O . ALA A 1 262 ? -27.928 13.176 13.099 1.00 87.31 262 ALA A O 1
ATOM 2158 N N . THR A 1 263 ? -28.420 11.026 12.719 1.00 86.00 263 THR A N 1
ATOM 2159 C CA . THR A 1 263 ? -29.214 10.860 13.949 1.00 86.00 263 THR A CA 1
ATOM 2160 C C . THR A 1 263 ? -28.356 10.944 15.215 1.00 86.00 263 THR A C 1
ATOM 2162 O O . THR A 1 263 ? -28.765 11.589 16.186 1.00 86.00 263 THR A O 1
ATOM 2165 N N . LYS A 1 264 ? -27.144 10.365 15.215 1.00 83.31 264 LYS A N 1
ATOM 2166 C CA . LYS A 1 264 ? -26.167 10.521 16.310 1.00 83.31 264 LYS A CA 1
ATOM 2167 C C . LYS A 1 264 ? -25.731 11.985 16.469 1.00 83.31 264 LYS A C 1
ATOM 2169 O O . LYS A 1 264 ? -25.712 12.497 17.594 1.00 83.31 264 LYS A O 1
ATOM 2174 N N . ALA A 1 265 ? -25.457 12.674 15.361 1.00 83.44 265 ALA A N 1
ATOM 2175 C CA . ALA A 1 265 ? -25.080 14.086 15.349 1.00 83.44 265 ALA A CA 1
ATOM 2176 C C . ALA A 1 265 ? -26.216 14.993 15.853 1.00 83.44 265 ALA A C 1
ATOM 2178 O O . ALA A 1 265 ? -25.978 15.876 16.677 1.00 83.44 265 ALA A O 1
ATOM 2179 N N . ALA A 1 266 ? -27.465 14.735 15.448 1.00 83.38 266 ALA A N 1
ATOM 2180 C CA . ALA A 1 266 ? -28.629 15.505 15.889 1.00 83.38 266 ALA A CA 1
ATOM 2181 C C . ALA A 1 266 ? -28.854 15.425 17.411 1.00 83.38 266 ALA A C 1
ATOM 2183 O O . ALA A 1 266 ? -29.219 16.422 18.030 1.00 83.38 266 ALA A O 1
ATOM 2184 N N . ARG A 1 267 ? -28.587 14.265 18.032 1.00 79.75 267 ARG A N 1
ATOM 2185 C CA . ARG A 1 267 ? -28.722 14.083 19.489 1.00 79.75 267 ARG A CA 1
ATOM 2186 C C . ARG A 1 267 ? -27.574 14.690 20.302 1.00 79.75 267 ARG A C 1
ATOM 2188 O O . ARG A 1 267 ? -27.801 15.095 21.435 1.00 79.75 267 ARG A O 1
ATOM 2195 N N . SER A 1 268 ? -26.353 14.732 19.763 1.00 69.88 268 SER A N 1
ATOM 2196 C CA . SER A 1 268 ? -25.137 15.068 20.534 1.00 69.88 268 SER A CA 1
ATOM 2197 C C . SER A 1 268 ? -24.403 16.349 20.090 1.00 69.88 268 SER A C 1
ATOM 2199 O O . SER A 1 268 ? -23.419 16.739 20.729 1.00 69.88 268 SER A O 1
ATOM 2201 N N . ARG A 1 269 ? -24.909 17.038 19.052 1.00 68.94 269 ARG A N 1
ATOM 2202 C CA . ARG A 1 269 ? -24.447 18.324 18.484 1.00 68.94 269 ARG A CA 1
ATOM 2203 C C . ARG A 1 269 ? -22.922 18.506 18.507 1.00 68.94 269 ARG A C 1
ATOM 2205 O O . ARG A 1 269 ? -22.229 18.008 17.629 1.00 68.94 269 ARG A O 1
ATOM 2212 N N . SER A 1 270 ? -22.402 19.234 19.500 1.00 59.44 270 SER A N 1
ATOM 2213 C CA . SER A 1 270 ? -21.011 19.708 19.546 1.00 59.44 270 SER A CA 1
ATOM 2214 C C . SER A 1 270 ? -20.029 18.721 20.178 1.00 59.44 270 SER A C 1
ATOM 2216 O O . SER A 1 270 ? -18.837 18.808 19.903 1.00 59.44 270 SER A O 1
ATOM 2218 N N . LYS A 1 271 ? -20.490 17.778 21.012 1.00 64.44 271 LYS A N 1
ATOM 2219 C CA . LYS A 1 271 ? -19.605 16.768 21.628 1.00 64.44 271 LYS A CA 1
ATOM 2220 C C . LYS A 1 271 ? -19.303 15.603 20.676 1.00 64.44 271 LYS A C 1
ATOM 2222 O O . LYS A 1 271 ? -18.368 14.846 20.914 1.00 64.44 271 LYS A O 1
ATOM 2227 N N . TYR A 1 272 ? -20.065 15.484 19.586 1.00 63.97 272 TYR A N 1
ATOM 2228 C CA . TYR A 1 272 ? -19.938 14.411 18.601 1.00 63.97 272 TYR A CA 1
ATOM 2229 C C . TYR A 1 272 ? -18.612 14.451 17.828 1.00 63.97 272 TYR A C 1
ATOM 2231 O O . TYR A 1 272 ? -17.986 13.412 17.629 1.00 63.97 272 TYR A O 1
ATOM 2239 N N . LEU A 1 273 ? -18.158 15.644 17.425 1.00 68.19 273 LEU A N 1
ATOM 2240 C CA . LEU A 1 273 ? -16.967 15.817 16.579 1.00 68.19 273 LEU A CA 1
ATOM 2241 C C . LEU A 1 273 ? -15.636 15.647 17.328 1.00 68.19 273 LEU A C 1
ATOM 2243 O O . LEU A 1 273 ? -14.609 15.428 16.695 1.00 6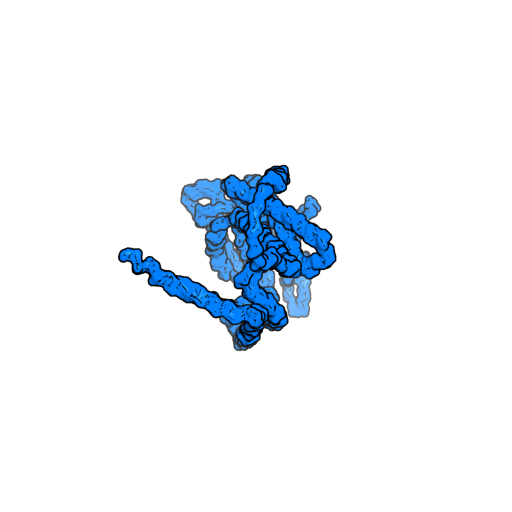8.19 273 LEU A O 1
ATOM 2247 N N . CYS A 1 274 ? -15.626 15.709 18.661 1.00 69.94 274 CYS A N 1
ATOM 2248 C CA . CYS A 1 274 ? -14.407 15.485 19.448 1.00 69.94 274 CYS A CA 1
ATOM 2249 C C . CYS A 1 274 ? -14.105 13.997 19.681 1.00 69.94 274 CYS A C 1
ATOM 2251 O O . CYS A 1 274 ? -13.010 13.654 20.119 1.00 69.94 274 CYS A O 1
ATOM 2253 N N . HIS A 1 275 ? -15.057 13.103 19.407 1.00 76.38 275 HIS A N 1
ATOM 2254 C CA . HIS A 1 275 ? -14.888 11.682 19.674 1.00 76.38 275 HIS A CA 1
ATOM 2255 C C . HIS A 1 275 ? -14.165 10.978 18.512 1.00 76.38 275 HIS A C 1
ATOM 2257 O O . HIS A 1 275 ? -14.607 11.039 17.365 1.00 76.38 275 HIS A O 1
ATOM 2263 N N . VAL A 1 276 ? -13.076 10.255 18.801 1.00 76.31 276 VAL A N 1
ATOM 2264 C CA . VAL A 1 276 ? -12.227 9.584 17.789 1.00 76.31 276 VAL A CA 1
ATOM 2265 C C . VAL A 1 276 ? -13.020 8.603 16.911 1.00 76.31 276 VAL A C 1
ATOM 2267 O O . VAL A 1 276 ? -12.800 8.534 15.703 1.00 76.31 276 VAL A O 1
ATOM 2270 N N . SER A 1 277 ? -14.000 7.895 17.484 1.00 74.81 277 SER A N 1
ATOM 2271 C CA . SER A 1 277 ? -14.856 6.961 16.728 1.00 74.81 277 SER A CA 1
ATOM 2272 C C . SER A 1 277 ? -15.680 7.659 15.634 1.00 74.81 277 SER A C 1
ATOM 2274 O O . SER A 1 277 ? -15.919 7.084 14.576 1.00 74.81 277 SER A O 1
ATOM 2276 N N . THR A 1 278 ? -16.052 8.927 15.838 1.00 83.81 278 THR A N 1
ATOM 2277 C CA . THR A 1 278 ? -16.803 9.714 14.850 1.00 83.81 278 THR A CA 1
ATOM 2278 C C . THR A 1 278 ? -15.980 9.956 13.588 1.00 83.81 278 THR A C 1
ATOM 2280 O O . THR A 1 278 ? -16.478 9.786 12.477 1.00 83.81 278 THR A O 1
ATOM 2283 N N . TRP A 1 279 ? -14.701 10.305 13.748 1.00 85.25 279 TRP A N 1
ATOM 2284 C CA . TRP A 1 279 ? -13.786 10.486 12.621 1.00 85.25 279 TRP A CA 1
ATOM 2285 C C . TRP A 1 279 ? -13.547 9.176 11.872 1.00 85.25 279 TRP A C 1
ATOM 2287 O O . TRP A 1 279 ? -13.514 9.177 10.644 1.00 85.25 279 TRP A O 1
ATOM 2297 N N . ALA A 1 280 ? -13.456 8.052 12.588 1.00 84.94 280 ALA A N 1
ATOM 2298 C CA . ALA A 1 280 ? -13.349 6.737 11.963 1.00 84.94 280 ALA A CA 1
ATOM 2299 C C . ALA A 1 280 ? -14.594 6.390 11.122 1.00 84.94 280 ALA A C 1
ATOM 2301 O O . ALA A 1 280 ? -14.451 5.925 9.992 1.00 84.94 280 ALA A O 1
ATOM 2302 N N . GLU A 1 281 ? -15.810 6.656 11.620 1.00 87.50 281 GLU A N 1
ATOM 2303 C CA . GLU A 1 281 ? -17.050 6.464 10.846 1.00 87.50 281 GLU A CA 1
ATOM 2304 C C . GLU A 1 281 ? -17.099 7.365 9.599 1.00 87.50 281 GLU A C 1
ATOM 2306 O O . GLU A 1 281 ? -17.456 6.895 8.518 1.00 87.50 281 GLU A O 1
ATOM 2311 N N . LEU A 1 282 ? -16.664 8.624 9.718 1.00 90.44 282 LEU A N 1
ATOM 2312 C CA . LEU A 1 282 ? -16.637 9.580 8.609 1.00 90.44 282 LEU A CA 1
ATOM 2313 C C . LEU A 1 282 ? -15.623 9.195 7.520 1.00 90.44 282 LEU A C 1
ATOM 2315 O O . LEU A 1 282 ? -15.945 9.267 6.334 1.00 90.44 282 LEU A O 1
ATOM 2319 N N . VAL A 1 283 ? -14.422 8.750 7.904 1.00 92.38 283 VAL A N 1
ATOM 2320 C CA . VAL A 1 283 ? -13.389 8.276 6.964 1.00 92.38 283 VAL A CA 1
ATOM 2321 C C . VAL A 1 283 ? -13.842 7.006 6.239 1.00 92.38 283 VAL A C 1
ATOM 2323 O O . VAL A 1 283 ? -13.646 6.877 5.032 1.00 92.38 283 VAL A O 1
ATOM 2326 N N . LEU A 1 284 ? -14.490 6.074 6.942 1.00 91.88 284 LEU A N 1
ATOM 2327 C CA . LEU A 1 284 ? -15.050 4.871 6.319 1.00 91.88 284 LEU A CA 1
ATOM 2328 C C . LEU A 1 284 ? -16.157 5.208 5.317 1.00 91.88 284 LEU A C 1
ATOM 2330 O O . LEU A 1 284 ? -16.219 4.612 4.242 1.00 91.88 284 LEU A O 1
ATOM 2334 N N . PHE A 1 285 ? -17.012 6.175 5.648 1.00 94.00 285 PHE A N 1
ATOM 2335 C CA . PHE A 1 285 ? -18.059 6.635 4.746 1.00 94.00 285 PHE A CA 1
ATOM 2336 C C . PHE A 1 285 ? -17.491 7.310 3.489 1.00 94.00 285 PHE A C 1
ATOM 2338 O O . PHE A 1 285 ? -17.916 6.985 2.378 1.00 94.00 285 PHE A O 1
ATOM 2345 N N . SER A 1 286 ? -16.507 8.203 3.637 1.00 93.69 286 SER A N 1
ATOM 2346 C CA . SER A 1 286 ? -15.897 8.899 2.497 1.00 93.69 286 SER A CA 1
ATOM 2347 C C . SER A 1 286 ? -15.155 7.938 1.562 1.00 93.69 286 SER A C 1
ATOM 2349 O O . SER A 1 286 ? -15.310 8.025 0.343 1.00 93.69 286 SER A O 1
ATOM 2351 N N . LEU A 1 287 ? -14.426 6.963 2.114 1.00 94.81 287 LEU A N 1
ATOM 2352 C CA . LEU A 1 287 ? -13.803 5.892 1.333 1.00 94.81 287 LEU A CA 1
ATOM 2353 C C . LEU A 1 287 ? -14.846 5.001 0.652 1.00 94.81 287 LEU A C 1
ATOM 2355 O O . LEU A 1 287 ? -14.673 4.657 -0.515 1.00 94.81 287 LEU A O 1
ATOM 2359 N N . GLY A 1 288 ? -15.951 4.683 1.334 1.00 94.88 288 GLY A N 1
ATOM 2360 C CA . GLY A 1 288 ? -17.082 3.956 0.757 1.00 94.88 288 GLY A CA 1
ATOM 2361 C C . GLY A 1 288 ? -17.654 4.658 -0.479 1.00 94.88 288 GLY A C 1
ATOM 2362 O O . GLY A 1 288 ? -17.749 4.047 -1.543 1.00 94.88 288 GLY A O 1
ATOM 2363 N N . LEU A 1 289 ? -17.947 5.958 -0.388 1.00 94.94 289 LEU A N 1
ATOM 2364 C CA . LEU A 1 289 ? -18.381 6.751 -1.545 1.00 94.94 289 LEU A CA 1
ATOM 2365 C C . LEU A 1 289 ? -17.329 6.780 -2.664 1.00 94.94 289 LEU A C 1
ATOM 2367 O O . LEU A 1 289 ? -17.682 6.672 -3.841 1.00 94.94 289 LEU A O 1
ATOM 2371 N N . GLY A 1 290 ? -16.045 6.887 -2.305 1.00 94.56 290 GLY A N 1
ATOM 2372 C CA . GLY A 1 290 ? -14.931 6.828 -3.252 1.00 94.56 290 GLY A CA 1
ATOM 2373 C C . GLY A 1 290 ? -14.900 5.516 -4.039 1.00 94.56 290 GLY A C 1
ATOM 2374 O O . GLY A 1 290 ? -14.851 5.543 -5.268 1.00 94.56 290 GLY A O 1
ATOM 2375 N N . THR A 1 291 ? -15.012 4.369 -3.358 1.00 93.31 291 THR A N 1
ATOM 2376 C CA . THR A 1 291 ? -15.011 3.044 -4.010 1.00 93.31 291 THR A CA 1
ATOM 2377 C C . THR A 1 291 ? -16.154 2.877 -5.010 1.00 93.31 291 THR A C 1
ATOM 2379 O O . THR A 1 291 ? -15.927 2.395 -6.120 1.00 93.31 291 THR A O 1
ATOM 2382 N N . ILE A 1 292 ? -17.364 3.327 -4.661 1.00 94.00 292 ILE A N 1
ATOM 2383 C CA . ILE A 1 292 ? -18.535 3.267 -5.546 1.00 94.00 292 ILE A CA 1
ATOM 2384 C C . ILE A 1 292 ? -18.338 4.173 -6.760 1.00 94.00 292 ILE A C 1
ATOM 2386 O O . ILE A 1 292 ? -18.552 3.749 -7.896 1.00 94.00 292 ILE A O 1
ATOM 2390 N N . SER A 1 293 ? -17.901 5.411 -6.526 1.00 93.81 293 SER A N 1
ATOM 2391 C CA . SER A 1 293 ? -17.697 6.394 -7.591 1.00 93.81 293 SER A CA 1
ATOM 2392 C C . SER A 1 293 ? -16.674 5.886 -8.608 1.00 93.81 293 SER A C 1
ATOM 2394 O O . SER A 1 293 ? -16.947 5.852 -9.807 1.00 93.81 293 SER A O 1
ATOM 2396 N N . ILE A 1 294 ? -15.522 5.405 -8.131 1.00 92.81 294 ILE A N 1
ATOM 2397 C CA . ILE A 1 294 ? -14.460 4.873 -8.990 1.00 92.81 294 ILE A CA 1
ATOM 2398 C C . ILE A 1 294 ? -14.923 3.601 -9.712 1.00 92.81 294 ILE A C 1
ATOM 2400 O O . ILE A 1 294 ? -14.593 3.424 -10.882 1.00 92.81 294 ILE A O 1
ATOM 2404 N N . PHE A 1 295 ? -15.715 2.734 -9.073 1.00 91.31 295 PHE A N 1
ATOM 2405 C CA . PHE A 1 295 ? -16.250 1.530 -9.714 1.00 91.31 295 PHE A CA 1
ATOM 2406 C C . PHE A 1 295 ? -17.130 1.857 -10.930 1.00 91.31 295 PHE A C 1
ATOM 2408 O O . PHE A 1 295 ? -16.912 1.306 -12.013 1.00 91.31 295 PHE A O 1
ATOM 2415 N N . TYR A 1 296 ? -18.075 2.792 -10.798 1.00 91.06 296 TYR A N 1
ATOM 2416 C CA . TYR A 1 296 ? -18.931 3.184 -11.922 1.00 91.06 296 TYR A CA 1
ATOM 2417 C C . TYR A 1 296 ? -18.163 3.942 -13.012 1.00 91.06 2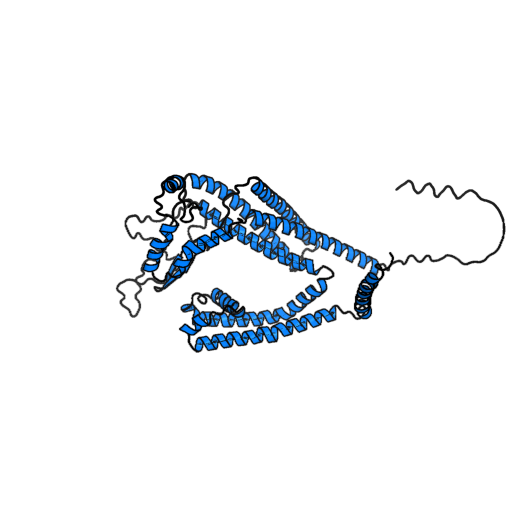96 TYR A C 1
ATOM 2419 O O . TYR A 1 296 ? -18.393 3.697 -14.201 1.00 91.06 296 TYR A O 1
ATOM 2427 N N . LEU A 1 297 ? -17.208 4.802 -12.633 1.00 91.00 297 LEU A N 1
ATOM 2428 C CA . LEU A 1 297 ? -16.317 5.476 -13.585 1.00 91.00 297 LEU A CA 1
ATOM 2429 C C . LEU A 1 297 ? -15.461 4.470 -14.364 1.00 91.00 297 LEU A C 1
ATOM 2431 O O . LEU A 1 297 ? -15.378 4.551 -15.591 1.00 91.00 297 LEU A O 1
ATOM 2435 N N . LYS A 1 298 ? -14.881 3.480 -13.674 1.00 88.44 298 LYS A N 1
ATOM 2436 C CA . LYS A 1 298 ? -14.142 2.366 -14.278 1.00 88.44 298 LYS A CA 1
ATOM 2437 C C . LYS A 1 298 ? -15.029 1.590 -15.252 1.00 88.44 298 LYS A C 1
ATOM 2439 O O . LYS A 1 298 ? -14.611 1.366 -16.382 1.00 88.44 298 LYS A O 1
ATOM 2444 N N . ASN A 1 299 ? -16.237 1.188 -14.847 1.00 86.69 299 ASN A N 1
ATOM 2445 C CA . ASN A 1 299 ? -17.110 0.359 -15.687 1.00 86.69 299 ASN A CA 1
ATOM 2446 C C . ASN A 1 299 ? -17.584 1.113 -16.945 1.00 86.69 299 ASN A C 1
ATOM 2448 O O . ASN A 1 299 ? -17.572 0.570 -18.050 1.00 86.69 299 ASN A O 1
ATOM 2452 N N . THR A 1 300 ? -17.924 2.397 -16.803 1.00 86.56 300 THR A N 1
ATOM 2453 C CA . THR A 1 300 ? -18.283 3.266 -17.938 1.00 86.56 300 THR A CA 1
ATOM 2454 C C . THR A 1 300 ? -17.102 3.437 -18.895 1.00 86.56 300 THR A C 1
ATOM 2456 O O . THR A 1 300 ? -17.247 3.239 -20.103 1.00 86.56 300 THR A O 1
ATOM 2459 N N . SER A 1 301 ? -15.911 3.713 -18.355 1.00 85.06 301 SER A N 1
ATOM 2460 C CA . SER A 1 301 ? -14.688 3.867 -19.153 1.00 85.06 301 SER A CA 1
ATOM 2461 C C . SER A 1 301 ? -14.272 2.564 -19.835 1.00 85.06 301 SER A C 1
ATOM 2463 O O . SER A 1 301 ? -13.771 2.593 -20.955 1.00 85.06 301 SER A O 1
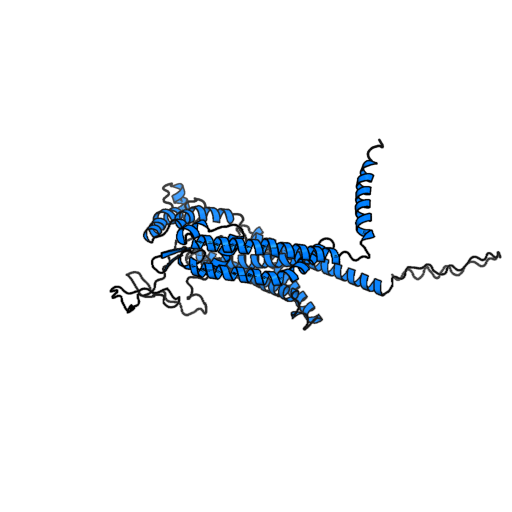ATOM 2465 N N . GLY A 1 302 ? -14.501 1.416 -19.193 1.00 83.31 302 GLY A N 1
ATOM 2466 C CA . GLY A 1 302 ? -14.210 0.097 -19.752 1.00 83.31 302 GLY A CA 1
ATOM 2467 C C . GLY A 1 302 ? -15.065 -0.209 -20.976 1.00 83.31 302 GLY A C 1
ATOM 2468 O O . GLY A 1 302 ? -14.524 -0.609 -22.004 1.00 83.31 302 GLY A O 1
ATOM 2469 N N . LYS A 1 303 ? -16.377 0.063 -20.911 1.00 83.88 303 LYS A N 1
ATOM 2470 C CA . LYS A 1 303 ? -17.292 -0.100 -22.056 1.00 83.88 303 LYS A CA 1
ATOM 2471 C C . LYS A 1 303 ? -16.882 0.774 -23.237 1.00 83.88 303 LYS A C 1
ATOM 2473 O O . LYS A 1 303 ? -16.776 0.269 -24.351 1.00 83.88 303 LYS A O 1
ATOM 2478 N N . HIS A 1 304 ? -16.598 2.050 -22.971 1.00 80.00 304 HIS A N 1
ATOM 2479 C CA . HIS A 1 304 ? -16.142 2.990 -23.994 1.00 80.00 304 HIS A CA 1
ATOM 2480 C C . HIS A 1 304 ? -14.808 2.544 -24.612 1.00 80.00 304 HIS A C 1
ATOM 2482 O O . HIS A 1 304 ? -14.682 2.445 -25.831 1.00 80.00 304 HIS A O 1
ATOM 2488 N N . SER A 1 305 ? -13.842 2.153 -23.774 1.00 78.38 305 SER A N 1
ATOM 2489 C CA . SER A 1 305 ? -12.540 1.659 -24.232 1.00 78.38 305 SER A CA 1
ATOM 2490 C C . SER A 1 305 ? -12.677 0.410 -25.101 1.00 78.38 305 SER A C 1
ATOM 2492 O O . SER A 1 305 ? -11.984 0.293 -26.105 1.00 78.38 305 SER A O 1
ATOM 2494 N N . LEU A 1 306 ? -13.581 -0.516 -24.763 1.00 77.44 306 LEU A N 1
ATOM 2495 C CA . LEU A 1 306 ? -13.773 -1.754 -25.522 1.00 77.44 306 LEU A CA 1
ATOM 2496 C C . LEU A 1 306 ? -14.297 -1.489 -26.943 1.00 77.44 306 LEU A C 1
ATOM 2498 O O . LEU A 1 306 ? -13.805 -2.090 -27.899 1.00 77.44 306 LEU A O 1
ATOM 2502 N N . SER A 1 307 ? -15.261 -0.571 -27.091 1.00 75.94 307 SER A N 1
ATOM 2503 C CA . SER A 1 307 ? -15.754 -0.155 -28.412 1.00 75.94 307 SER A CA 1
ATOM 2504 C C . SER A 1 307 ? -14.676 0.546 -29.233 1.00 75.94 307 SER A C 1
ATOM 2506 O O . SER A 1 307 ? -14.583 0.330 -30.441 1.00 75.94 307 SER A O 1
ATOM 2508 N N . THR A 1 308 ? -13.827 1.337 -28.578 1.00 73.06 308 THR A N 1
ATOM 2509 C CA . THR A 1 308 ? -12.777 2.105 -29.245 1.00 73.06 308 THR A CA 1
ATOM 2510 C C . THR A 1 308 ? -11.595 1.228 -29.663 1.00 73.06 308 THR A C 1
ATOM 2512 O O . THR A 1 308 ? -11.129 1.356 -30.793 1.00 73.06 308 THR A O 1
ATOM 2515 N N . ILE A 1 309 ? -11.156 0.278 -28.822 1.00 70.88 309 ILE A N 1
ATOM 2516 C CA . ILE A 1 309 ? -10.030 -0.641 -29.103 1.00 70.88 309 ILE A CA 1
ATOM 2517 C C . ILE A 1 309 ? -10.266 -1.452 -30.378 1.00 70.88 309 ILE A C 1
ATOM 2519 O O . ILE A 1 309 ? -9.313 -1.748 -31.099 1.00 70.88 309 ILE A O 1
ATOM 2523 N N . ARG A 1 310 ? -11.529 -1.789 -30.672 1.00 68.00 310 ARG A N 1
ATOM 2524 C CA . ARG A 1 310 ? -11.900 -2.529 -31.884 1.00 68.00 310 ARG A CA 1
ATOM 2525 C C . ARG A 1 310 ? -11.554 -1.771 -33.167 1.00 68.00 310 ARG A C 1
ATOM 2527 O O . ARG A 1 310 ? -11.174 -2.403 -34.146 1.00 68.00 310 ARG A O 1
ATOM 2534 N N . ASN A 1 311 ? -11.678 -0.446 -33.147 1.00 69.56 311 ASN A N 1
ATOM 2535 C CA . ASN A 1 311 ? -11.508 0.405 -34.325 1.00 69.56 311 ASN A CA 1
ATOM 2536 C C . ASN A 1 311 ? -10.136 1.097 -34.348 1.00 69.56 311 ASN A C 1
ATOM 2538 O O . ASN A 1 311 ? -9.568 1.303 -35.415 1.00 69.56 311 ASN A O 1
ATOM 2542 N N . SER A 1 312 ? -9.589 1.410 -33.173 1.00 65.62 312 SER A N 1
ATOM 2543 C CA . SER A 1 312 ? -8.277 2.022 -32.976 1.00 65.62 312 SER A CA 1
ATOM 2544 C C . SER A 1 312 ? -7.661 1.458 -31.693 1.00 65.62 312 SER A C 1
ATOM 2546 O O . SER A 1 312 ? -8.076 1.852 -30.603 1.00 65.62 312 SER A O 1
ATOM 2548 N N . PRO A 1 313 ? -6.626 0.602 -31.767 1.00 57.34 313 PRO A N 1
ATOM 2549 C CA . PRO A 1 313 ? -5.986 0.003 -30.586 1.00 57.34 313 PRO A CA 1
ATOM 2550 C C . PRO A 1 313 ? -5.290 1.008 -29.641 1.00 57.34 313 PRO A C 1
ATOM 2552 O O . PRO A 1 313 ? -4.655 0.604 -28.668 1.00 57.34 313 PRO A O 1
ATOM 2555 N N . TRP A 1 314 ? -5.359 2.313 -29.936 1.00 57.09 314 TRP A N 1
ATOM 2556 C CA . TRP A 1 314 ? -4.443 3.346 -29.456 1.00 57.09 314 TRP A CA 1
ATOM 2557 C C . TRP A 1 314 ? -5.139 4.610 -28.990 1.00 57.09 314 TRP A C 1
ATOM 2559 O O . TRP A 1 314 ? -4.981 5.675 -29.584 1.00 57.09 314 TRP A O 1
ATOM 2569 N N . THR A 1 315 ? -5.884 4.512 -27.900 1.00 57.00 315 THR A N 1
ATOM 2570 C CA . THR A 1 315 ? -6.532 5.681 -27.308 1.00 57.00 315 THR A CA 1
ATOM 2571 C C . THR A 1 315 ? -6.104 5.879 -25.861 1.00 57.00 315 THR A C 1
ATOM 2573 O O . THR A 1 315 ? -5.756 4.936 -25.147 1.00 57.00 315 THR A O 1
ATOM 2576 N N . SER A 1 316 ? -6.094 7.142 -25.432 1.00 63.50 316 SER A N 1
ATOM 2577 C CA . SER A 1 316 ? -5.936 7.550 -24.028 1.00 63.50 316 SER A CA 1
ATOM 2578 C C . SER A 1 316 ? -6.968 6.883 -23.110 1.00 63.50 316 SER A C 1
ATOM 2580 O O . SER A 1 316 ? -6.733 6.721 -21.918 1.00 63.50 316 SER A O 1
ATOM 2582 N N . GLU A 1 317 ? -8.079 6.420 -23.674 1.00 67.06 317 GLU A N 1
ATOM 2583 C CA . GLU A 1 317 ? -9.195 5.800 -22.965 1.00 67.06 317 GLU A CA 1
ATOM 2584 C C . GLU A 1 317 ? -8.815 4.491 -22.264 1.00 67.06 317 GLU A C 1
ATOM 2586 O O . GLU A 1 317 ? -9.130 4.326 -21.085 1.00 67.06 317 GLU A O 1
ATOM 2591 N N . LEU A 1 318 ? -8.065 3.598 -22.928 1.00 72.12 318 LEU A N 1
ATOM 2592 C CA . LEU A 1 318 ? -7.605 2.353 -22.297 1.00 72.12 318 LEU A CA 1
ATOM 2593 C C . LEU A 1 318 ? -6.688 2.650 -21.103 1.00 72.12 318 LEU A C 1
ATOM 2595 O O . LEU A 1 318 ? -6.735 1.965 -20.086 1.00 72.12 318 LEU A O 1
ATOM 2599 N N . LEU A 1 319 ? -5.864 3.688 -21.206 1.00 73.44 319 LEU A N 1
ATOM 2600 C CA . LEU A 1 319 ? -4.958 4.073 -20.133 1.00 73.44 319 LEU A CA 1
ATOM 2601 C C . LEU A 1 319 ? -5.715 4.634 -18.927 1.00 73.44 319 LEU A C 1
ATOM 2603 O O . LEU A 1 319 ? -5.447 4.225 -17.795 1.00 73.44 319 LEU A O 1
ATOM 2607 N N . ASN A 1 320 ? -6.719 5.472 -19.182 1.00 78.75 320 ASN A N 1
ATOM 2608 C CA . ASN A 1 320 ? -7.630 5.972 -18.156 1.00 78.75 320 ASN A CA 1
ATOM 2609 C C . ASN A 1 320 ? -8.358 4.819 -17.456 1.00 78.75 320 ASN A C 1
ATOM 2611 O O . ASN A 1 320 ? -8.433 4.795 -16.229 1.00 78.75 320 ASN A O 1
ATOM 2615 N N . PHE A 1 321 ? -8.808 3.805 -18.203 1.00 82.94 321 PHE A N 1
ATOM 2616 C CA . PHE A 1 321 ? -9.392 2.602 -17.613 1.00 82.94 321 PHE A CA 1
ATOM 2617 C C . PHE A 1 321 ? -8.421 1.875 -16.673 1.00 82.94 321 PHE A C 1
ATOM 2619 O O . PHE A 1 321 ? -8.812 1.483 -15.572 1.00 82.94 321 PHE A O 1
ATOM 2626 N N . ILE A 1 322 ? -7.156 1.691 -17.066 1.00 81.31 322 ILE A N 1
ATOM 2627 C CA . ILE A 1 322 ? -6.194 0.960 -16.231 1.00 81.31 322 ILE A CA 1
ATOM 2628 C C . ILE A 1 322 ? -5.875 1.748 -14.950 1.00 81.31 322 ILE A C 1
ATOM 2630 O O . ILE A 1 322 ? -5.819 1.149 -13.873 1.00 81.31 322 ILE A O 1
ATOM 2634 N N . ILE A 1 323 ? -5.734 3.077 -15.039 1.00 82.94 323 ILE A N 1
ATOM 2635 C CA . ILE A 1 323 ? -5.544 3.953 -13.870 1.00 82.94 323 ILE A CA 1
ATOM 2636 C C . ILE A 1 323 ? -6.745 3.840 -12.922 1.00 82.94 323 ILE A C 1
ATOM 2638 O O . ILE A 1 323 ? -6.570 3.590 -11.730 1.00 82.94 323 ILE A O 1
ATOM 2642 N N . LEU A 1 324 ? -7.969 3.933 -13.449 1.00 87.06 324 LEU A N 1
ATOM 2643 C CA . LEU A 1 324 ? -9.192 3.784 -12.656 1.00 87.06 324 LEU A CA 1
ATOM 2644 C C . LEU A 1 324 ? -9.308 2.390 -12.030 1.00 87.06 324 LEU A C 1
ATOM 2646 O O . LEU A 1 324 ? -9.703 2.259 -10.873 1.00 87.06 324 LEU A O 1
ATOM 2650 N N . SER A 1 325 ? -8.931 1.333 -12.757 1.00 87.19 325 SER A N 1
ATOM 2651 C CA . SER A 1 325 ? -8.922 -0.028 -12.215 1.00 87.19 325 SER A CA 1
ATOM 2652 C C . SER A 1 325 ? -7.962 -0.162 -11.041 1.00 87.19 325 SER A C 1
ATOM 2654 O O . SER A 1 325 ? -8.281 -0.851 -10.073 1.00 87.19 325 SER A O 1
ATOM 2656 N N . ARG A 1 326 ? -6.801 0.483 -11.121 1.00 87.12 326 ARG A N 1
ATOM 2657 C CA . ARG A 1 326 ? -5.801 0.477 -10.061 1.00 87.12 326 ARG A CA 1
ATOM 2658 C C . ARG A 1 326 ? -6.282 1.241 -8.827 1.00 87.12 326 ARG A C 1
ATOM 2660 O O . ARG A 1 326 ? -6.280 0.691 -7.726 1.00 87.12 326 ARG A O 1
ATOM 2667 N N . GLN A 1 327 ? -6.792 2.453 -9.022 1.00 89.88 327 GLN A N 1
ATOM 2668 C CA . GLN A 1 327 ? -7.382 3.248 -7.945 1.00 89.88 327 GLN A CA 1
ATOM 2669 C C . GLN A 1 327 ? -8.535 2.500 -7.267 1.00 89.88 327 GLN A C 1
ATOM 2671 O O . GLN A 1 327 ? -8.617 2.478 -6.045 1.00 89.88 327 GLN A O 1
ATOM 2676 N N . CYS A 1 328 ? -9.379 1.805 -8.035 1.00 90.19 328 CYS A N 1
ATOM 2677 C CA . CYS A 1 328 ? -10.450 0.978 -7.482 1.00 90.19 328 CYS A CA 1
ATOM 2678 C C . CYS A 1 328 ? -9.904 -0.099 -6.529 1.00 90.19 328 CYS A C 1
ATOM 2680 O O . CYS A 1 328 ? -10.411 -0.251 -5.417 1.00 90.19 328 CYS A O 1
ATOM 2682 N N . THR A 1 329 ? -8.836 -0.807 -6.925 1.00 89.44 329 THR A N 1
ATOM 2683 C CA . THR A 1 329 ? -8.205 -1.822 -6.064 1.00 89.44 329 THR A CA 1
ATOM 2684 C C . THR A 1 329 ? -7.581 -1.227 -4.804 1.00 89.44 329 THR A C 1
ATOM 2686 O O . THR A 1 329 ? -7.745 -1.799 -3.728 1.00 89.44 329 THR A O 1
ATOM 2689 N N . ASP A 1 330 ? -6.924 -0.071 -4.910 1.00 90.62 330 ASP A N 1
ATOM 2690 C CA . ASP A 1 330 ? -6.250 0.561 -3.774 1.00 90.62 330 ASP A CA 1
ATOM 2691 C C . ASP A 1 330 ? -7.266 1.127 -2.763 1.00 90.62 330 ASP A C 1
ATOM 2693 O O . ASP A 1 330 ? -7.134 0.894 -1.562 1.00 90.62 330 ASP A O 1
ATOM 2697 N N . PHE A 1 331 ? -8.338 1.781 -3.227 1.00 92.31 331 PHE A N 1
ATOM 2698 C CA . PHE A 1 331 ? -9.420 2.253 -2.354 1.00 92.31 331 PHE A CA 1
ATOM 2699 C C . PHE A 1 331 ? -10.140 1.096 -1.652 1.00 92.31 331 PHE A C 1
ATOM 2701 O O . PHE A 1 331 ? -10.385 1.174 -0.447 1.00 92.31 331 PHE A O 1
ATOM 2708 N N . ASN A 1 332 ? -10.435 0.006 -2.371 1.00 91.88 332 ASN A N 1
ATOM 2709 C CA . ASN A 1 332 ? -11.022 -1.195 -1.772 1.00 91.88 332 ASN A CA 1
ATOM 2710 C C . ASN A 1 332 ? -10.099 -1.787 -0.694 1.00 91.88 332 ASN A C 1
ATOM 2712 O O . ASN A 1 332 ? -10.567 -2.121 0.392 1.00 91.88 332 ASN A O 1
ATOM 2716 N N . ALA A 1 333 ? -8.789 -1.869 -0.951 1.00 92.88 333 ALA A N 1
ATOM 2717 C CA . ALA A 1 333 ? -7.821 -2.380 0.018 1.00 92.88 333 ALA A CA 1
ATOM 2718 C C . ALA A 1 333 ? -7.756 -1.517 1.289 1.00 92.88 333 ALA A C 1
ATOM 2720 O O . ALA A 1 333 ? -7.789 -2.053 2.398 1.00 92.88 333 ALA A O 1
ATOM 2721 N N . ILE A 1 334 ? -7.722 -0.187 1.146 1.00 93.62 334 ILE A N 1
ATOM 2722 C CA . ILE A 1 334 ? -7.732 0.746 2.284 1.00 93.62 334 ILE A CA 1
ATOM 2723 C C . ILE A 1 334 ? -9.041 0.613 3.074 1.00 93.62 334 ILE A C 1
ATOM 2725 O O . ILE A 1 334 ? -9.020 0.571 4.306 1.00 93.62 334 ILE A O 1
ATOM 2729 N N . LEU A 1 335 ? -10.179 0.499 2.386 1.00 94.19 335 LEU A N 1
ATOM 2730 C CA . LEU A 1 335 ? -11.479 0.337 3.029 1.00 94.19 335 LEU A CA 1
ATOM 2731 C C . LEU A 1 335 ? -11.569 -0.988 3.806 1.00 94.19 335 LEU A C 1
ATOM 2733 O O . LEU A 1 335 ? -12.000 -0.990 4.960 1.00 94.19 335 LEU A O 1
ATOM 2737 N N . VAL A 1 336 ? -11.107 -2.105 3.234 1.00 93.44 336 VAL A N 1
ATOM 2738 C CA . VAL A 1 336 ? -11.032 -3.411 3.924 1.00 93.44 336 VAL A CA 1
ATOM 2739 C C . VAL A 1 336 ? -10.105 -3.341 5.141 1.00 93.44 336 VAL A C 1
ATOM 2741 O O . VAL A 1 336 ? -10.418 -3.864 6.211 1.00 93.44 336 VAL A O 1
ATOM 2744 N N . PHE A 1 337 ? -8.974 -2.654 5.016 1.00 93.06 337 PHE A N 1
ATOM 2745 C CA . PHE A 1 337 ? -8.026 -2.494 6.113 1.00 93.06 337 PHE A CA 1
ATOM 2746 C C . PHE A 1 337 ? -8.625 -1.709 7.289 1.00 93.06 337 PHE A C 1
ATOM 2748 O O . PHE A 1 337 ? -8.599 -2.176 8.427 1.00 93.06 337 PHE A O 1
ATOM 2755 N N . LEU A 1 338 ? -9.235 -0.548 7.031 1.00 91.00 338 LEU A N 1
ATOM 2756 C CA . LEU A 1 338 ? -9.833 0.275 8.088 1.00 91.00 338 LEU A CA 1
ATOM 2757 C C . LEU A 1 338 ? -11.074 -0.372 8.713 1.00 91.00 338 LEU A C 1
ATOM 2759 O O . LEU A 1 338 ? -11.290 -0.266 9.921 1.00 91.00 338 LEU A O 1
ATOM 2763 N N . THR A 1 339 ? -11.876 -1.082 7.919 1.00 89.88 339 THR A N 1
ATOM 2764 C CA . THR A 1 339 ? -13.027 -1.836 8.442 1.00 89.88 339 THR A CA 1
ATOM 2765 C C . THR A 1 339 ? -12.582 -2.983 9.342 1.00 89.88 339 THR A C 1
ATOM 2767 O O . THR A 1 339 ? -13.220 -3.223 10.365 1.00 89.88 339 THR A O 1
ATOM 2770 N N . SER A 1 340 ? -11.443 -3.616 9.049 1.00 88.88 340 SER A N 1
ATOM 2771 C CA . SER A 1 340 ? -10.858 -4.656 9.904 1.00 88.88 340 SER A CA 1
ATOM 2772 C C . SER A 1 340 ? -10.520 -4.133 11.310 1.00 88.88 340 SER A C 1
ATOM 2774 O O . SER A 1 340 ? -10.827 -4.801 12.296 1.00 88.88 340 SER A O 1
ATOM 2776 N N . PHE A 1 341 ? -9.990 -2.910 11.451 1.00 83.06 341 PHE A N 1
ATOM 2777 C CA . PHE A 1 341 ? -9.773 -2.297 12.776 1.00 83.06 341 PHE A CA 1
ATOM 2778 C C . PHE A 1 341 ? -11.068 -2.047 13.547 1.00 83.06 341 PHE A C 1
ATOM 2780 O O . PHE A 1 341 ? -11.106 -2.234 14.765 1.00 83.06 341 PHE A O 1
ATOM 2787 N N . LYS A 1 342 ? -12.146 -1.665 12.852 1.00 82.69 342 LYS A N 1
ATOM 2788 C CA . LYS A 1 342 ? -13.461 -1.495 13.483 1.00 82.69 342 LYS A CA 1
ATOM 2789 C C . LYS A 1 342 ? -13.958 -2.811 14.091 1.00 82.69 342 LYS A C 1
ATOM 2791 O O . LYS A 1 342 ? -14.504 -2.794 15.192 1.00 82.69 342 LYS A O 1
ATOM 2796 N N . ILE A 1 343 ? -13.707 -3.948 13.433 1.00 81.06 343 ILE A N 1
ATOM 2797 C CA . ILE A 1 343 ? -14.036 -5.280 13.968 1.00 81.06 343 ILE A CA 1
ATOM 2798 C C . ILE A 1 343 ? -13.256 -5.557 15.258 1.00 81.06 343 ILE A C 1
ATOM 2800 O O . ILE A 1 343 ? -13.860 -5.984 16.238 1.00 81.06 343 ILE A O 1
ATOM 2804 N N . PHE A 1 344 ? -11.949 -5.275 15.302 1.00 76.69 344 PHE A N 1
ATOM 2805 C CA . PHE A 1 344 ? -11.149 -5.455 16.523 1.00 76.69 344 PHE A CA 1
ATOM 2806 C C . PHE A 1 344 ? -11.685 -4.634 17.702 1.00 76.69 344 PHE A C 1
ATOM 2808 O O . PHE A 1 344 ? -11.782 -5.152 18.816 1.00 76.69 344 PHE A O 1
ATOM 2815 N N . GLY A 1 345 ? -12.105 -3.389 17.454 1.00 72.94 345 GLY A N 1
ATOM 2816 C CA . GLY A 1 345 ? -12.749 -2.558 18.474 1.00 72.94 345 GLY A CA 1
ATOM 2817 C C . GLY A 1 345 ? -14.052 -3.165 19.007 1.00 72.94 345 GLY A C 1
ATOM 2818 O O . GLY A 1 345 ? -14.293 -3.156 20.212 1.00 72.94 345 GLY A O 1
ATOM 2819 N N . LEU A 1 346 ? -14.867 -3.753 18.126 1.00 74.56 346 LEU A N 1
ATOM 2820 C CA . LEU A 1 346 ? -16.120 -4.420 18.503 1.00 74.56 346 LEU A CA 1
ATOM 2821 C C . LEU A 1 346 ? -15.887 -5.753 19.231 1.00 74.56 346 LEU A C 1
ATOM 2823 O O . LEU A 1 346 ? -16.623 -6.085 20.160 1.00 74.56 346 LEU A O 1
ATOM 2827 N N . LEU A 1 347 ? -14.847 -6.507 18.860 1.00 69.00 347 LEU A N 1
ATOM 2828 C CA . LEU A 1 347 ? -14.472 -7.763 19.519 1.00 69.00 347 LEU A CA 1
ATOM 2829 C C . LEU A 1 347 ? -14.069 -7.547 20.982 1.00 69.00 347 LEU A C 1
ATOM 2831 O O . LEU A 1 347 ? -14.435 -8.353 21.839 1.00 69.00 347 LEU A O 1
ATOM 2835 N N . GLY A 1 348 ? -13.418 -6.423 21.295 1.00 65.81 348 GLY A N 1
ATOM 2836 C CA . GLY A 1 348 ? -13.093 -6.018 22.667 1.00 65.81 348 GLY A CA 1
ATOM 2837 C C . GLY A 1 348 ? -14.295 -5.765 23.573 1.00 65.81 348 GLY A C 1
ATOM 2838 O O . GLY A 1 348 ? -14.146 -5.641 24.784 1.00 65.81 348 GLY A O 1
ATOM 2839 N N . MET A 1 349 ? -15.505 -5.710 23.019 1.00 65.12 349 MET A N 1
ATOM 2840 C CA . MET A 1 349 ? -16.720 -5.568 23.813 1.00 65.12 349 MET A CA 1
ATOM 2841 C C . MET A 1 349 ? -17.291 -6.918 24.263 1.00 65.12 349 MET A C 1
ATOM 2843 O O . MET A 1 349 ? -18.124 -6.933 25.174 1.00 65.12 349 MET A O 1
ATOM 2847 N N . THR A 1 350 ? -16.825 -8.035 23.684 1.00 71.25 350 THR A N 1
ATOM 2848 C CA . THR A 1 350 ? -17.178 -9.388 24.140 1.00 71.25 350 THR A CA 1
ATOM 2849 C C . THR A 1 350 ? -16.592 -9.653 25.525 1.00 71.25 350 THR A C 1
ATOM 2851 O O . THR A 1 350 ? -15.468 -9.258 25.823 1.00 71.25 350 THR A O 1
ATOM 2854 N N . HIS A 1 351 ? -17.355 -10.320 26.395 1.00 71.75 351 HIS A N 1
ATOM 2855 C CA . HIS A 1 351 ? -16.986 -10.469 27.808 1.00 71.75 351 HIS A CA 1
ATOM 2856 C C . HIS A 1 351 ? -15.632 -11.172 28.028 1.00 71.75 351 HIS A C 1
ATOM 2858 O O . HIS A 1 351 ? -14.966 -10.894 29.018 1.00 71.75 351 HIS A O 1
ATOM 2864 N N . TRP A 1 352 ? -15.215 -12.053 27.111 1.00 71.69 352 TRP A N 1
ATOM 2865 C CA . TRP A 1 352 ? -13.966 -12.810 27.217 1.00 71.69 352 TRP A CA 1
ATOM 2866 C C . TRP A 1 352 ? -12.747 -12.068 26.637 1.00 71.69 352 TRP A C 1
ATOM 2868 O O . TRP A 1 352 ? -11.647 -12.238 27.152 1.00 71.69 352 TRP A O 1
ATOM 2878 N N . LEU A 1 353 ? -12.923 -11.211 25.618 1.00 75.56 353 LEU A N 1
ATOM 2879 C CA . LEU A 1 353 ? -11.839 -10.384 25.054 1.00 75.56 353 LEU A CA 1
ATOM 2880 C C . LEU A 1 353 ? -11.706 -9.015 25.719 1.00 75.56 353 LEU A C 1
ATOM 2882 O O . LEU A 1 353 ? -10.682 -8.356 25.544 1.00 75.56 353 LEU A O 1
ATOM 2886 N N . ARG A 1 354 ? -12.718 -8.564 26.467 1.00 73.75 354 ARG A N 1
ATOM 2887 C CA . ARG A 1 354 ? -12.711 -7.242 27.105 1.00 73.75 354 ARG A CA 1
ATOM 2888 C C . ARG A 1 354 ? -11.479 -6.994 27.986 1.00 73.75 354 ARG A C 1
ATOM 2890 O O . ARG A 1 354 ? -10.867 -5.943 27.791 1.00 73.75 354 ARG A O 1
ATOM 2897 N N . PRO A 1 355 ? -11.044 -7.928 28.854 1.00 74.38 355 PRO A N 1
ATOM 2898 C CA . PRO A 1 355 ? -9.820 -7.740 29.639 1.00 74.38 355 PRO A CA 1
ATOM 2899 C C . PRO A 1 355 ? -8.568 -7.601 28.759 1.00 74.38 355 PRO A C 1
ATOM 2901 O O . PRO A 1 355 ? -7.709 -6.753 29.004 1.00 74.38 355 PRO A O 1
ATOM 2904 N N . MET A 1 356 ? -8.484 -8.376 27.671 1.00 76.75 356 MET A N 1
ATOM 2905 C CA . MET A 1 356 ? -7.364 -8.304 26.725 1.00 76.75 356 MET A CA 1
ATOM 2906 C C . MET A 1 356 ? -7.324 -6.959 25.996 1.00 76.75 356 MET A C 1
ATOM 2908 O O . MET A 1 356 ? -6.267 -6.342 25.898 1.00 76.75 356 MET A O 1
ATOM 2912 N N . VAL A 1 357 ? -8.469 -6.464 25.522 1.00 78.75 357 VAL A N 1
ATOM 2913 C CA . VAL A 1 357 ? -8.528 -5.171 24.825 1.00 78.75 357 VAL A CA 1
ATOM 2914 C C . VAL A 1 357 ? -8.283 -4.007 25.782 1.00 78.75 357 VAL A C 1
ATOM 2916 O O . VAL A 1 357 ? -7.552 -3.088 25.418 1.00 78.75 357 VAL A O 1
ATOM 2919 N N . LYS A 1 358 ? -8.793 -4.061 27.019 1.00 75.25 358 LYS A N 1
ATOM 2920 C CA . LYS A 1 358 ? -8.467 -3.075 28.064 1.00 75.25 358 LYS A CA 1
ATOM 2921 C C . LYS A 1 358 ? -6.960 -3.043 28.343 1.00 75.25 358 LYS A C 1
ATOM 2923 O O . LYS A 1 358 ? -6.380 -1.962 28.388 1.00 75.25 358 LYS A O 1
ATOM 2928 N N . SER A 1 359 ? -6.316 -4.211 28.406 1.00 79.12 359 SER A N 1
ATOM 2929 C CA . SER A 1 359 ? -4.857 -4.327 28.546 1.00 79.12 359 SER A CA 1
ATOM 2930 C C . SER A 1 359 ? -4.104 -3.686 27.376 1.00 79.12 359 SER A C 1
ATOM 2932 O O . SER A 1 359 ? -3.135 -2.963 27.592 1.00 79.12 359 SER A O 1
ATOM 2934 N N . VAL A 1 360 ? -4.566 -3.894 26.135 1.00 80.69 360 VAL A N 1
ATOM 2935 C CA . VAL A 1 360 ? -3.970 -3.280 24.933 1.00 80.69 360 VAL A CA 1
ATOM 2936 C C . VAL A 1 360 ? -4.137 -1.760 24.931 1.00 80.69 360 VAL A C 1
ATOM 2938 O O . VAL A 1 360 ? -3.192 -1.052 24.593 1.00 80.69 360 VAL A O 1
ATOM 2941 N N . VAL A 1 361 ? -5.305 -1.241 25.319 1.00 80.44 361 VAL A N 1
ATOM 2942 C CA . VAL A 1 361 ? -5.556 0.209 25.381 1.00 80.44 361 VAL A CA 1
ATOM 2943 C C . VAL A 1 361 ? -4.694 0.869 26.460 1.00 80.44 361 VAL A C 1
ATOM 2945 O O . VAL A 1 361 ? -4.053 1.881 26.177 1.00 80.44 361 VAL A O 1
ATOM 2948 N N . LEU A 1 362 ? -4.609 0.267 27.652 1.00 79.31 362 LEU A N 1
ATOM 2949 C CA . LEU A 1 362 ? -3.751 0.744 28.741 1.00 79.31 362 LEU A CA 1
ATOM 2950 C C . LEU A 1 362 ? -2.269 0.723 28.336 1.00 79.31 362 LEU A C 1
ATOM 2952 O O . LEU A 1 362 ? -1.538 1.692 28.542 1.00 79.31 362 LEU A O 1
ATOM 2956 N N . CYS A 1 363 ? -1.837 -0.360 27.686 1.00 82.00 363 CYS A N 1
ATOM 2957 C CA . CYS A 1 363 ? -0.496 -0.465 27.122 1.00 82.00 363 CYS A CA 1
ATOM 2958 C C . CYS A 1 363 ? -0.253 0.604 26.053 1.00 82.00 363 CYS A C 1
ATOM 2960 O O . CYS A 1 363 ? 0.825 1.185 26.007 1.00 82.00 363 CYS A O 1
ATOM 2962 N N . GLY A 1 364 ? -1.252 0.911 25.225 1.00 83.06 364 GLY A N 1
ATOM 2963 C CA . GLY A 1 364 ? -1.173 1.939 24.193 1.00 83.06 364 GLY A CA 1
ATOM 2964 C C . GLY A 1 364 ? -0.891 3.336 24.748 1.00 83.06 364 GLY A C 1
ATOM 2965 O O . GLY A 1 364 ? -0.120 4.080 24.145 1.00 83.06 364 GLY A O 1
ATOM 2966 N N . GLU A 1 365 ? -1.453 3.688 25.906 1.00 81.62 365 GLU A N 1
ATOM 2967 C CA . GLU A 1 365 ? -1.196 4.983 26.545 1.00 81.62 365 GLU A CA 1
ATOM 2968 C C . GLU A 1 365 ? 0.263 5.120 27.000 1.00 81.62 365 GLU A C 1
ATOM 2970 O O . GLU A 1 365 ? 0.908 6.132 26.715 1.00 81.62 365 GLU A O 1
ATOM 2975 N N . ILE A 1 366 ? 0.805 4.065 27.615 1.00 79.56 366 ILE A N 1
ATO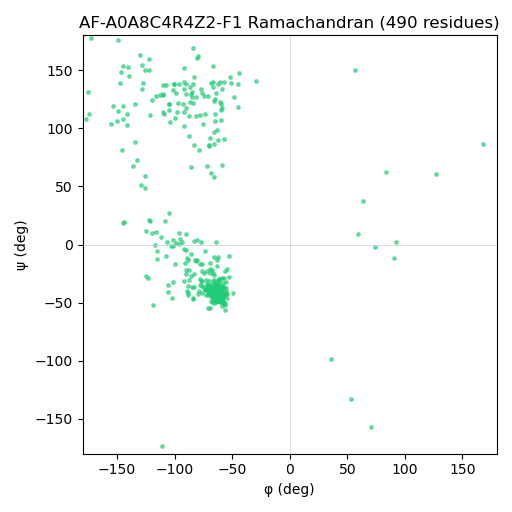M 2976 C CA . ILE A 1 366 ? 2.206 3.993 28.056 1.00 79.56 366 ILE A CA 1
ATOM 2977 C C . ILE A 1 366 ? 3.151 3.939 26.841 1.00 79.56 366 ILE A C 1
ATOM 2979 O O . ILE A 1 366 ? 4.145 4.666 26.767 1.00 79.56 366 ILE A O 1
ATOM 2983 N N . MET A 1 367 ? 2.812 3.129 25.835 1.00 82.31 367 MET A N 1
ATOM 2984 C CA . MET A 1 367 ? 3.593 2.973 24.607 1.00 82.31 367 MET A CA 1
ATOM 2985 C C . MET A 1 367 ? 3.569 4.215 23.718 1.00 82.31 367 MET A C 1
ATOM 2987 O O . MET A 1 367 ? 4.475 4.376 22.902 1.00 82.31 367 MET A O 1
ATOM 2991 N N . ARG A 1 368 ? 2.587 5.115 23.856 1.00 84.12 368 ARG A N 1
ATOM 2992 C CA . ARG A 1 368 ? 2.525 6.347 23.057 1.00 84.12 368 ARG A CA 1
ATOM 2993 C C . ARG A 1 368 ? 3.787 7.190 23.239 1.00 84.12 368 ARG A C 1
ATOM 2995 O O . ARG A 1 368 ? 4.361 7.626 22.246 1.00 84.12 368 ARG A O 1
ATOM 3002 N N . SER A 1 369 ? 4.253 7.362 24.477 1.00 83.81 369 SER A N 1
ATOM 3003 C CA . SER A 1 369 ? 5.484 8.105 24.784 1.00 83.81 369 SER A CA 1
ATOM 3004 C C . SER A 1 369 ? 6.740 7.383 24.279 1.00 83.81 369 SER A C 1
ATOM 3006 O O . SER A 1 369 ? 7.625 8.014 23.706 1.00 83.81 369 SER A O 1
ATOM 3008 N N . PHE A 1 370 ? 6.795 6.053 24.408 1.00 84.56 370 PHE A N 1
ATOM 3009 C CA . PHE A 1 370 ? 7.886 5.236 23.861 1.00 84.56 370 PHE A CA 1
ATOM 3010 C C . PHE A 1 370 ? 7.954 5.293 22.327 1.00 84.56 370 PHE A C 1
ATOM 3012 O O . PHE A 1 370 ? 9.038 5.409 21.760 1.00 84.56 370 PHE A O 1
ATOM 3019 N N . SER A 1 371 ? 6.803 5.276 21.652 1.00 87.69 371 SER A N 1
ATOM 3020 C CA . SER A 1 371 ? 6.706 5.358 20.192 1.00 87.69 371 SER A CA 1
ATOM 3021 C C . SER A 1 371 ? 7.347 6.640 19.651 1.00 87.69 371 SER A C 1
ATOM 3023 O O . SER A 1 371 ? 8.030 6.598 18.630 1.00 87.69 371 SER A O 1
ATOM 3025 N N . PHE A 1 372 ? 7.229 7.764 20.371 1.00 88.50 372 PHE A N 1
ATOM 3026 C CA . PHE A 1 372 ? 7.935 8.999 20.011 1.00 88.50 372 PHE A CA 1
ATOM 3027 C C . PHE A 1 372 ? 9.458 8.841 20.066 1.00 88.50 372 PHE A C 1
ATOM 3029 O O . PHE A 1 372 ? 10.135 9.256 19.128 1.00 88.50 372 PHE A O 1
ATOM 3036 N N . ILE A 1 373 ? 9.996 8.214 21.117 1.00 88.12 373 ILE A N 1
ATOM 3037 C CA . ILE A 1 373 ? 11.442 7.963 21.251 1.00 88.12 373 ILE A CA 1
ATOM 3038 C C . ILE A 1 373 ? 11.916 7.019 20.141 1.00 88.12 373 ILE A C 1
ATOM 3040 O O . ILE A 1 373 ? 12.895 7.309 19.455 1.00 88.12 373 ILE A O 1
ATOM 3044 N N . PHE A 1 374 ? 11.190 5.923 19.915 1.00 88.31 374 PHE A N 1
ATOM 3045 C CA . PHE A 1 374 ? 11.486 4.955 18.862 1.00 88.31 374 PHE A CA 1
ATOM 3046 C C . PHE A 1 374 ? 11.514 5.609 17.474 1.00 88.31 374 PHE A C 1
ATOM 3048 O O . PHE A 1 374 ? 12.485 5.450 16.734 1.00 88.31 374 PHE A O 1
ATOM 3055 N N . LEU A 1 375 ? 10.481 6.384 17.127 1.00 90.31 375 LEU A N 1
ATOM 3056 C CA . LEU A 1 375 ? 10.403 7.078 15.841 1.00 90.31 375 LEU A CA 1
ATOM 3057 C C . LEU A 1 375 ? 11.491 8.141 15.700 1.00 90.31 375 LEU A C 1
ATOM 3059 O O . LEU A 1 375 ? 12.070 8.262 14.624 1.00 90.31 375 LEU A O 1
ATOM 3063 N N . PHE A 1 376 ? 11.805 8.879 16.766 1.00 91.62 376 PHE A N 1
ATOM 3064 C CA . PHE A 1 376 ? 12.875 9.874 16.752 1.00 91.62 376 PHE A CA 1
ATOM 3065 C C . PHE A 1 376 ? 14.233 9.233 16.446 1.00 91.62 376 PHE A C 1
ATOM 3067 O O . PHE A 1 376 ? 14.939 9.686 15.545 1.00 91.62 376 PHE A O 1
ATOM 3074 N N . VAL A 1 377 ? 14.569 8.134 17.129 1.00 91.31 377 VAL A N 1
ATOM 3075 C CA . VAL A 1 377 ? 15.811 7.386 16.884 1.00 91.31 377 VAL A CA 1
ATOM 3076 C C . VAL A 1 377 ? 15.815 6.780 15.476 1.00 91.31 377 VAL A C 1
ATOM 3078 O O . VAL A 1 377 ? 16.809 6.899 14.758 1.00 91.31 377 VAL A O 1
ATOM 3081 N N . LEU A 1 378 ? 14.696 6.196 15.031 1.00 92.12 378 LEU A N 1
ATOM 3082 C CA . LEU A 1 378 ? 14.570 5.609 13.692 1.00 92.12 378 LEU A CA 1
ATOM 3083 C C . LEU A 1 378 ? 14.756 6.645 12.585 1.00 92.12 378 LEU A C 1
ATOM 3085 O O . LEU A 1 378 ? 15.501 6.401 11.633 1.00 92.12 378 LEU A O 1
ATOM 3089 N N . VAL A 1 379 ? 14.116 7.807 12.703 1.00 94.50 379 VAL A N 1
ATOM 3090 C CA . VAL A 1 379 ? 14.269 8.909 11.747 1.00 94.50 379 VAL A CA 1
ATOM 3091 C C . VAL A 1 379 ? 15.691 9.469 11.802 1.00 94.50 379 VAL A C 1
ATOM 3093 O O . VAL A 1 379 ? 16.273 9.701 10.745 1.00 94.50 379 VAL A O 1
ATOM 3096 N N . GLY A 1 380 ? 16.284 9.604 12.992 1.00 95.12 380 GLY A N 1
ATOM 3097 C CA . GLY A 1 380 ? 17.670 10.044 13.172 1.00 95.12 380 GLY A CA 1
ATOM 3098 C C . GLY A 1 380 ? 18.669 9.165 12.418 1.00 95.12 380 GLY A C 1
ATOM 3099 O O . GLY A 1 380 ? 19.430 9.663 11.589 1.00 95.12 380 GLY A O 1
ATOM 3100 N N . TYR A 1 381 ? 18.612 7.844 12.609 1.00 93.75 381 TYR A N 1
ATOM 3101 C CA . TYR A 1 381 ? 19.448 6.924 11.834 1.00 93.75 381 TYR A CA 1
ATOM 3102 C C . TYR A 1 381 ? 19.109 6.946 10.345 1.00 93.75 381 TYR A C 1
ATOM 3104 O O . TYR A 1 381 ? 20.012 6.936 9.516 1.00 93.75 381 TYR A O 1
ATOM 3112 N N . SER A 1 382 ? 17.831 7.032 9.976 1.00 94.38 382 SER A N 1
ATOM 3113 C CA . SER A 1 382 ? 17.431 7.085 8.563 1.00 94.38 382 SER A CA 1
ATOM 3114 C C . SER A 1 382 ? 17.979 8.325 7.848 1.00 94.38 382 SER A C 1
ATOM 3116 O O . SER A 1 382 ? 18.354 8.232 6.678 1.00 94.38 382 SER A O 1
ATOM 3118 N N . LEU A 1 383 ? 18.094 9.460 8.543 1.00 95.62 383 LEU A N 1
ATOM 3119 C CA . LEU A 1 383 ? 18.764 10.660 8.038 1.00 95.62 383 LEU A CA 1
ATOM 3120 C C . LEU A 1 383 ? 20.275 10.445 7.880 1.00 95.62 383 LEU A C 1
ATOM 3122 O O . LEU A 1 383 ? 20.823 10.820 6.846 1.00 95.62 383 LEU A O 1
ATOM 3126 N N . LEU A 1 384 ? 20.938 9.791 8.843 1.00 93.44 384 LEU A N 1
ATOM 3127 C CA . LEU A 1 384 ? 22.365 9.453 8.743 1.00 93.44 384 LEU A CA 1
ATOM 3128 C C . LEU A 1 384 ? 22.651 8.509 7.566 1.00 93.44 384 LEU A C 1
ATOM 3130 O O . LEU A 1 384 ? 23.547 8.773 6.766 1.00 93.44 384 LEU A O 1
ATOM 3134 N N . PHE A 1 385 ? 21.865 7.439 7.412 1.00 92.81 385 PHE A N 1
ATOM 3135 C CA . PHE A 1 385 ? 22.008 6.509 6.291 1.00 92.81 385 PHE A CA 1
ATOM 3136 C C . PHE A 1 385 ? 21.714 7.184 4.944 1.00 92.81 385 PHE A C 1
ATOM 3138 O O . PHE A 1 385 ? 22.431 6.935 3.976 1.00 92.81 385 PHE A O 1
ATOM 3145 N N . TRP A 1 386 ? 20.718 8.074 4.877 1.00 94.50 386 TRP A N 1
ATOM 3146 C CA . TRP A 1 386 ? 20.436 8.861 3.672 1.00 94.50 386 TRP A CA 1
ATOM 3147 C C . TRP A 1 386 ? 21.605 9.791 3.319 1.00 94.50 386 TRP A C 1
ATOM 3149 O O . TRP A 1 386 ? 22.042 9.810 2.171 1.00 94.50 386 TRP A O 1
ATOM 3159 N N . GLY A 1 387 ? 22.164 10.502 4.301 1.00 90.69 387 GLY A N 1
ATOM 3160 C CA . GLY A 1 387 ? 23.283 11.420 4.081 1.00 90.69 387 GLY A CA 1
ATOM 3161 C C . GLY A 1 387 ? 24.582 10.724 3.664 1.00 90.69 387 GLY A C 1
ATOM 3162 O O . GLY A 1 387 ? 25.268 11.199 2.765 1.00 90.69 387 GLY A O 1
ATOM 3163 N N . ILE A 1 388 ? 24.915 9.588 4.286 1.00 91.00 388 ILE A N 1
ATOM 3164 C CA . ILE A 1 388 ? 26.185 8.882 4.044 1.00 91.00 388 ILE A CA 1
ATOM 3165 C C . ILE A 1 388 ? 26.094 7.965 2.816 1.00 91.00 388 ILE A C 1
ATOM 3167 O O . ILE A 1 388 ? 26.994 7.945 1.976 1.00 91.00 388 ILE A O 1
ATOM 3171 N N . PHE A 1 389 ? 25.013 7.190 2.698 1.00 90.06 389 PHE A N 1
ATOM 3172 C CA . PHE A 1 389 ? 24.886 6.123 1.698 1.00 90.06 389 PHE A CA 1
ATOM 3173 C C . PHE A 1 389 ? 23.914 6.446 0.563 1.00 90.06 389 PHE A C 1
ATOM 3175 O O . PHE A 1 389 ? 23.883 5.709 -0.424 1.00 90.06 389 PHE A O 1
ATOM 3182 N N . GLY A 1 390 ? 23.138 7.528 0.657 1.00 86.81 390 GLY A N 1
ATOM 3183 C CA . GLY A 1 390 ? 22.086 7.823 -0.314 1.00 86.81 390 GLY A CA 1
ATOM 3184 C C . GLY A 1 390 ? 22.577 8.147 -1.719 1.00 86.81 390 GLY A C 1
ATOM 3185 O O . GLY A 1 390 ? 21.858 7.892 -2.684 1.00 86.81 390 GLY A O 1
ATOM 3186 N N . TYR A 1 391 ? 23.814 8.624 -1.859 1.00 83.00 391 TYR A N 1
ATOM 3187 C CA . TYR A 1 391 ? 24.429 8.816 -3.172 1.00 83.00 391 TYR A CA 1
ATOM 3188 C C . TYR A 1 391 ? 24.782 7.484 -3.855 1.00 83.00 391 TYR A C 1
ATOM 3190 O O . TYR A 1 391 ? 24.609 7.330 -5.061 1.00 83.00 391 TYR A O 1
ATOM 3198 N N . TRP A 1 392 ? 25.250 6.505 -3.079 1.00 83.50 392 TRP A N 1
ATOM 3199 C CA . TRP A 1 392 ? 25.807 5.251 -3.595 1.00 83.50 392 TRP A CA 1
ATOM 3200 C C . TRP A 1 392 ? 24.746 4.173 -3.808 1.00 83.50 392 TRP A C 1
ATOM 3202 O O . TRP A 1 392 ? 24.818 3.392 -4.755 1.00 83.50 392 TRP A O 1
ATOM 3212 N N . PHE A 1 393 ? 23.743 4.122 -2.931 1.00 83.44 393 PHE A N 1
ATOM 3213 C CA . PHE A 1 393 ? 22.766 3.043 -2.908 1.00 83.44 393 PHE A CA 1
ATOM 3214 C C . PHE A 1 393 ? 21.351 3.560 -3.145 1.00 83.44 393 PHE A C 1
ATOM 3216 O O . PHE A 1 393 ? 20.808 4.341 -2.366 1.00 83.44 393 PHE A O 1
ATOM 3223 N N . GLN A 1 394 ? 20.681 3.006 -4.160 1.00 81.56 394 GLN A N 1
ATOM 3224 C CA . GLN A 1 394 ? 19.286 3.335 -4.480 1.00 81.56 394 GLN A CA 1
ATOM 3225 C C . GLN A 1 394 ? 18.324 3.093 -3.301 1.00 81.56 394 GLN A C 1
ATOM 3227 O O . GLN A 1 394 ? 17.317 3.784 -3.173 1.00 81.56 394 GLN A O 1
ATOM 3232 N N . ARG A 1 395 ? 18.639 2.139 -2.414 1.00 85.88 395 ARG A N 1
ATOM 3233 C CA . ARG A 1 395 ? 17.847 1.842 -1.207 1.00 85.88 395 ARG A CA 1
ATOM 3234 C C . ARG A 1 395 ? 17.879 2.957 -0.166 1.00 85.88 395 ARG A C 1
ATOM 3236 O O . ARG A 1 395 ? 16.956 3.061 0.629 1.00 85.88 395 ARG A O 1
ATOM 3243 N N . TYR A 1 396 ? 18.890 3.814 -0.213 1.00 90.31 396 TYR A N 1
ATOM 3244 C CA . TYR A 1 396 ? 19.066 4.914 0.724 1.00 90.31 396 TYR A CA 1
ATOM 3245 C C . TYR A 1 396 ? 18.979 6.274 0.039 1.00 90.31 396 TYR A C 1
ATOM 3247 O O . TYR A 1 396 ? 19.302 7.255 0.678 1.00 90.31 396 TYR A O 1
ATOM 3255 N N . ASN A 1 397 ? 18.560 6.370 -1.229 1.00 85.81 397 ASN A N 1
ATOM 3256 C CA . ASN A 1 397 ? 18.651 7.611 -2.017 1.00 85.81 397 ASN A CA 1
ATOM 3257 C C . ASN A 1 397 ? 17.671 8.723 -1.611 1.00 85.81 397 ASN A C 1
ATOM 3259 O O . ASN A 1 397 ? 17.895 9.901 -1.880 1.00 85.81 397 ASN A O 1
ATOM 3263 N N . THR A 1 398 ? 16.573 8.356 -0.9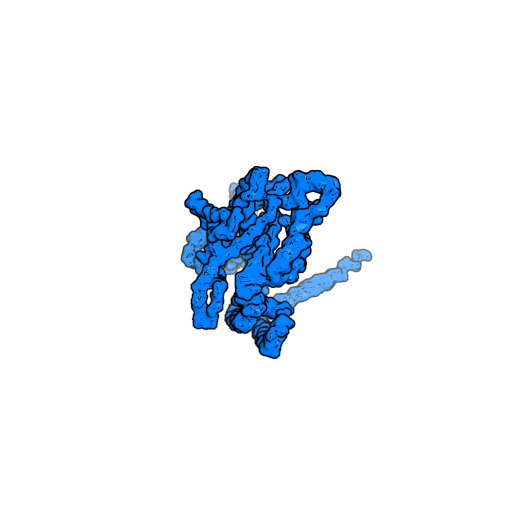65 1.00 90.00 398 THR A N 1
ATOM 3264 C CA . THR A 1 398 ? 15.556 9.272 -0.453 1.00 90.00 398 THR A CA 1
ATOM 3265 C C . THR A 1 398 ? 15.309 8.942 1.004 1.00 90.00 398 THR A C 1
ATOM 3267 O O . THR A 1 398 ? 15.474 7.793 1.421 1.00 90.00 398 THR A O 1
ATOM 3270 N N . LEU A 1 399 ? 14.849 9.927 1.774 1.00 91.62 399 LEU A N 1
ATOM 3271 C CA . LEU A 1 399 ? 14.514 9.719 3.181 1.00 91.62 399 LEU A CA 1
ATOM 3272 C C . LEU A 1 399 ? 13.497 8.580 3.373 1.00 91.62 399 LEU A C 1
ATOM 3274 O O . LEU A 1 399 ? 13.654 7.769 4.277 1.00 91.62 399 LEU A O 1
ATOM 3278 N N . SER A 1 400 ? 12.493 8.470 2.496 1.00 91.81 400 SER A N 1
ATOM 3279 C CA . SER A 1 400 ? 11.481 7.404 2.561 1.00 91.81 400 SER A CA 1
ATOM 3280 C C . SER A 1 400 ? 12.067 6.015 2.283 1.00 91.81 400 SER A C 1
ATOM 3282 O O . SER A 1 400 ? 11.772 5.063 3.011 1.00 91.81 400 SER A O 1
ATOM 3284 N N . ASN A 1 401 ? 12.942 5.893 1.280 1.00 90.12 401 ASN A N 1
ATOM 3285 C CA . ASN A 1 401 ? 13.617 4.627 0.994 1.00 90.12 401 ASN A CA 1
ATOM 3286 C C . ASN A 1 401 ? 14.587 4.252 2.120 1.00 90.12 401 ASN A C 1
ATOM 3288 O O . ASN A 1 401 ? 14.629 3.090 2.521 1.00 90.12 401 ASN A O 1
ATOM 3292 N N . SER A 1 402 ? 15.294 5.237 2.681 1.00 94.00 402 SER A N 1
ATOM 3293 C CA . SER A 1 402 ? 16.168 5.044 3.838 1.00 94.00 402 SER A CA 1
ATOM 3294 C C . SER A 1 402 ? 15.378 4.556 5.055 1.00 94.00 402 SER A C 1
ATOM 3296 O O . SER A 1 402 ? 15.730 3.525 5.614 1.00 94.00 402 SER A O 1
ATOM 3298 N N . LEU A 1 403 ? 14.248 5.198 5.387 1.00 94.25 403 LEU A N 1
ATOM 3299 C CA . LEU A 1 403 ? 13.344 4.780 6.469 1.00 94.25 403 LEU A CA 1
ATOM 3300 C C . LEU A 1 403 ? 12.809 3.355 6.262 1.00 94.25 403 LEU A C 1
ATOM 3302 O O . LEU A 1 403 ? 12.713 2.565 7.197 1.00 94.25 403 LEU A O 1
ATOM 3306 N N . THR A 1 404 ? 12.476 3.006 5.020 1.00 93.50 404 THR A N 1
ATOM 3307 C CA . THR A 1 404 ? 12.017 1.654 4.674 1.00 93.50 404 THR A CA 1
ATOM 3308 C C . THR A 1 404 ? 13.139 0.631 4.845 1.00 93.50 404 THR A C 1
ATOM 3310 O O . THR A 1 404 ? 12.903 -0.471 5.333 1.00 93.50 404 THR A O 1
ATOM 3313 N N . SER A 1 405 ? 14.363 0.989 4.460 1.00 92.50 405 SER A N 1
ATOM 3314 C CA . SER A 1 405 ? 15.529 0.109 4.532 1.00 92.50 405 SER A CA 1
ATOM 3315 C C . SER A 1 405 ? 16.020 -0.074 5.968 1.00 92.50 405 SER A C 1
ATOM 3317 O O . SER A 1 405 ? 16.333 -1.196 6.355 1.00 92.50 405 SER A O 1
ATOM 3319 N N . THR A 1 406 ? 16.018 0.979 6.792 1.00 92.00 406 THR A N 1
ATOM 3320 C CA . THR A 1 406 ? 16.316 0.883 8.231 1.00 92.00 406 THR A CA 1
ATOM 3321 C C . THR A 1 406 ? 15.250 0.066 8.959 1.00 92.00 406 THR A C 1
ATOM 3323 O O . THR A 1 406 ? 15.598 -0.834 9.715 1.00 92.00 406 THR A O 1
ATOM 3326 N N . MET A 1 407 ? 13.960 0.273 8.667 1.00 91.31 407 MET A N 1
ATOM 3327 C CA . MET A 1 407 ? 12.878 -0.549 9.225 1.00 91.31 407 MET A CA 1
ATOM 3328 C C . MET A 1 407 ? 12.977 -2.021 8.790 1.00 91.31 407 MET A C 1
ATOM 3330 O O . MET A 1 407 ? 12.781 -2.929 9.594 1.00 91.31 407 MET A O 1
ATOM 3334 N N . ALA A 1 408 ? 13.330 -2.286 7.530 1.00 91.69 408 ALA A N 1
ATOM 3335 C CA . ALA A 1 408 ? 13.556 -3.645 7.045 1.00 91.69 408 ALA A CA 1
ATOM 3336 C C . ALA A 1 408 ? 14.773 -4.310 7.715 1.00 91.69 408 ALA A C 1
ATOM 3338 O O . ALA A 1 408 ? 14.722 -5.507 8.007 1.00 91.69 408 ALA A O 1
ATOM 3339 N N . ALA A 1 409 ? 15.826 -3.540 8.004 1.00 90.38 409 ALA A N 1
ATOM 3340 C CA . ALA A 1 409 ? 16.988 -4.019 8.745 1.00 90.38 409 ALA A CA 1
ATOM 3341 C C . ALA A 1 409 ? 16.621 -4.448 10.176 1.00 90.38 409 ALA A C 1
ATOM 3343 O O . ALA A 1 409 ? 17.092 -5.495 10.619 1.00 90.38 409 ALA A O 1
ATOM 3344 N N . LEU A 1 410 ? 15.714 -3.727 10.855 1.00 88.56 410 LEU A N 1
ATOM 3345 C CA . LEU A 1 410 ? 15.186 -4.125 12.173 1.00 88.56 410 LEU A CA 1
ATOM 3346 C C . LEU A 1 410 ? 14.427 -5.456 12.136 1.00 88.56 410 LEU A C 1
ATOM 3348 O O . LEU A 1 410 ? 14.511 -6.240 13.075 1.00 88.56 410 LEU A O 1
ATOM 3352 N N . LEU A 1 411 ? 13.724 -5.737 11.036 1.00 88.56 411 LEU A N 1
ATOM 3353 C CA . LEU A 1 411 ? 13.038 -7.015 10.807 1.00 88.56 411 LEU A CA 1
ATOM 3354 C C . LEU A 1 411 ? 13.996 -8.154 10.404 1.00 88.56 411 LEU A C 1
ATOM 3356 O O . LEU A 1 411 ? 13.547 -9.264 10.124 1.00 88.56 411 LEU A O 1
ATOM 3360 N N . GLY A 1 412 ? 15.306 -7.894 10.343 1.00 86.94 412 GLY A N 1
ATOM 3361 C CA . GLY A 1 412 ? 16.338 -8.880 10.016 1.00 86.94 412 GLY A CA 1
ATOM 3362 C C . GLY A 1 412 ? 16.708 -8.959 8.533 1.00 86.94 412 GLY A C 1
ATOM 3363 O O . GLY A 1 412 ? 17.565 -9.758 8.156 1.00 86.94 412 GLY A O 1
ATOM 3364 N N . LYS A 1 413 ? 16.122 -8.121 7.668 1.00 90.25 413 LYS A N 1
ATOM 3365 C CA . LYS A 1 413 ? 16.546 -8.010 6.267 1.00 90.25 413 LYS A CA 1
ATOM 3366 C C . LYS A 1 413 ? 17.741 -7.061 6.180 1.00 90.25 413 LYS A C 1
ATOM 3368 O O . LYS A 1 413 ? 17.577 -5.864 5.961 1.00 90.25 413 LYS A O 1
ATOM 3373 N N . SER A 1 414 ? 18.937 -7.601 6.391 1.00 82.00 414 SER A N 1
ATOM 3374 C CA . SER A 1 414 ? 20.164 -6.812 6.465 1.00 82.00 414 SER A CA 1
ATOM 3375 C C . SER A 1 414 ? 20.773 -6.523 5.090 1.00 82.00 414 SER A C 1
ATOM 3377 O O . SER A 1 414 ? 21.018 -7.422 4.286 1.00 82.00 414 SER A O 1
ATOM 3379 N N . ASP A 1 415 ? 21.102 -5.252 4.862 1.00 83.25 415 ASP A N 1
ATOM 3380 C CA . ASP A 1 415 ? 21.853 -4.789 3.683 1.00 83.25 415 ASP A CA 1
ATOM 3381 C C . ASP A 1 415 ? 23.357 -4.662 3.976 1.00 83.25 415 ASP A C 1
ATOM 3383 O O . ASP A 1 415 ? 24.135 -4.156 3.170 1.00 83.25 415 ASP A O 1
ATOM 3387 N N . PHE A 1 416 ? 23.783 -5.166 5.138 1.00 89.06 416 PHE A N 1
ATOM 3388 C CA . PHE A 1 416 ? 25.123 -5.007 5.700 1.00 89.06 416 PHE A CA 1
ATOM 3389 C C . PHE A 1 416 ? 26.251 -5.330 4.717 1.00 89.06 416 PHE A C 1
ATOM 3391 O O . PHE A 1 416 ? 27.238 -4.602 4.657 1.00 89.06 416 PHE A O 1
ATOM 3398 N N . ARG A 1 417 ? 26.105 -6.399 3.924 1.00 87.94 417 ARG A N 1
ATOM 3399 C CA . ARG A 1 417 ? 27.131 -6.823 2.960 1.00 87.94 417 ARG A CA 1
ATOM 3400 C C . ARG A 1 417 ? 27.413 -5.746 1.914 1.00 87.94 417 ARG A C 1
ATOM 3402 O O . ARG A 1 417 ? 28.575 -5.483 1.608 1.00 87.94 417 ARG A O 1
ATOM 3409 N N . ASP A 1 418 ? 26.358 -5.126 1.399 1.00 86.06 418 ASP A N 1
ATOM 3410 C CA . ASP A 1 418 ? 26.464 -4.090 0.378 1.00 86.06 418 ASP A CA 1
ATOM 3411 C C . ASP A 1 418 ? 27.068 -2.821 0.999 1.00 86.06 418 ASP A C 1
ATOM 3413 O O . ASP A 1 418 ? 28.019 -2.266 0.449 1.00 86.06 418 ASP A O 1
ATOM 3417 N N . LEU A 1 419 ? 26.626 -2.433 2.203 1.00 88.88 419 LEU A N 1
ATOM 3418 C CA . LEU A 1 419 ? 27.173 -1.274 2.919 1.00 88.88 419 LEU A CA 1
ATOM 3419 C C . LEU A 1 419 ? 28.660 -1.443 3.271 1.00 88.88 419 LEU A C 1
ATOM 3421 O O . LEU A 1 419 ? 29.446 -0.516 3.072 1.00 88.88 419 LEU A O 1
ATOM 3425 N N . TYR A 1 420 ? 29.060 -2.622 3.756 1.00 91.25 420 TYR A N 1
ATOM 3426 C CA . TYR A 1 420 ? 30.449 -2.917 4.113 1.00 91.25 420 TYR A CA 1
ATOM 3427 C C . TYR A 1 420 ? 31.374 -2.881 2.895 1.00 91.25 420 TYR A C 1
ATOM 3429 O O . TYR A 1 420 ? 32.492 -2.380 2.988 1.00 91.25 420 TYR A O 1
ATOM 3437 N N . SER A 1 421 ? 30.896 -3.349 1.736 1.00 89.31 421 SER A N 1
ATOM 3438 C CA . SER A 1 421 ? 31.691 -3.361 0.503 1.00 89.31 421 SER A CA 1
ATOM 3439 C C . SER A 1 421 ? 32.138 -1.967 0.044 1.00 89.31 421 SER A C 1
ATOM 3441 O O . SER A 1 421 ? 33.195 -1.851 -0.567 1.00 89.31 421 SER A O 1
ATOM 3443 N N . HIS A 1 422 ? 31.356 -0.922 0.343 1.00 87.12 422 HIS A N 1
ATOM 3444 C CA . HIS A 1 422 ? 31.656 0.458 -0.057 1.00 87.12 422 HIS A CA 1
ATOM 3445 C C . HIS A 1 422 ? 32.221 1.306 1.086 1.00 87.12 422 HIS A C 1
ATOM 3447 O O . HIS A 1 422 ? 33.191 2.029 0.889 1.00 87.12 422 HIS A O 1
ATOM 3453 N N . GLY A 1 423 ? 31.616 1.252 2.276 1.00 83.81 423 GLY A N 1
ATOM 3454 C CA . GLY A 1 423 ? 32.005 2.109 3.403 1.00 83.81 423 GLY A CA 1
ATOM 3455 C C . GLY A 1 423 ? 32.979 1.464 4.390 1.00 83.81 423 GLY A C 1
ATOM 3456 O O . GLY A 1 423 ? 33.328 2.095 5.389 1.00 83.81 423 GLY A O 1
ATOM 3457 N N . GLY A 1 424 ? 33.393 0.215 4.149 1.00 90.25 424 GLY A N 1
ATOM 3458 C CA . GLY A 1 424 ? 34.374 -0.500 4.961 1.00 90.25 424 GLY A CA 1
ATOM 3459 C C . GLY A 1 424 ? 34.026 -0.516 6.452 1.00 90.25 424 GLY A C 1
ATOM 3460 O O . GLY A 1 424 ? 32.890 -0.781 6.853 1.00 90.25 424 GLY A O 1
ATOM 3461 N N . SER A 1 425 ? 35.017 -0.208 7.290 1.00 89.56 425 SER A N 1
ATOM 3462 C CA . SER A 1 425 ? 34.881 -0.205 8.752 1.00 89.56 425 SER A CA 1
ATOM 3463 C C . SER A 1 425 ? 33.886 0.835 9.274 1.00 89.56 425 SER A C 1
ATOM 3465 O O . SER A 1 425 ? 33.172 0.545 10.230 1.00 89.56 425 SER A O 1
ATOM 3467 N N . MET A 1 426 ? 33.787 2.007 8.638 1.00 90.00 426 MET A N 1
ATOM 3468 C CA . MET A 1 426 ? 32.849 3.066 9.034 1.00 90.00 426 MET A CA 1
ATOM 3469 C C . MET A 1 426 ? 31.392 2.630 8.839 1.00 90.00 426 MET A C 1
ATOM 3471 O O . MET A 1 426 ? 30.539 2.879 9.688 1.00 90.00 426 MET A O 1
ATOM 3475 N N . ALA A 1 427 ? 31.099 1.946 7.731 1.00 90.38 427 ALA A N 1
ATOM 3476 C CA . ALA A 1 427 ? 29.773 1.384 7.502 1.00 90.38 427 ALA A CA 1
ATOM 3477 C C . ALA A 1 427 ? 29.450 0.264 8.494 1.00 90.38 427 ALA A C 1
ATOM 3479 O O . ALA A 1 427 ? 28.329 0.197 9.002 1.00 90.38 427 ALA A O 1
ATOM 3480 N N . ALA A 1 428 ? 30.434 -0.592 8.794 1.00 90.38 428 ALA A N 1
ATOM 3481 C CA . ALA A 1 428 ? 30.254 -1.656 9.770 1.00 90.38 428 ALA A CA 1
ATOM 3482 C C . ALA A 1 428 ? 29.972 -1.113 11.172 1.00 90.38 428 ALA A C 1
ATOM 3484 O O . ALA A 1 428 ? 29.037 -1.581 11.819 1.00 90.38 428 ALA A O 1
ATOM 3485 N N . SER A 1 429 ? 30.735 -0.118 11.629 1.00 92.12 429 SER A N 1
ATOM 3486 C CA . SER A 1 429 ? 30.543 0.468 12.954 1.00 92.12 429 SER A CA 1
ATOM 3487 C C . SER A 1 429 ? 29.187 1.159 13.069 1.00 92.12 429 SER A C 1
ATOM 3489 O O . SER A 1 429 ? 28.461 0.893 14.023 1.00 92.12 429 SER A O 1
ATOM 3491 N N . LEU A 1 430 ? 28.786 1.960 12.075 1.00 92.00 430 LEU A N 1
ATOM 3492 C CA . LEU A 1 430 ? 27.480 2.622 12.077 1.00 92.00 430 LEU A CA 1
ATOM 3493 C C . LEU A 1 430 ? 26.327 1.609 12.113 1.00 92.00 430 LEU A C 1
ATOM 3495 O O . LEU A 1 430 ? 25.386 1.774 12.887 1.00 92.00 430 LEU A O 1
ATOM 3499 N N . TYR A 1 431 ? 26.404 0.548 11.303 1.00 92.56 431 TYR A N 1
ATOM 3500 C CA . TYR A 1 431 ? 25.376 -0.491 11.270 1.00 92.56 431 TYR A CA 1
ATOM 3501 C C . TYR A 1 431 ? 25.314 -1.285 12.582 1.00 92.56 431 TYR A C 1
ATOM 3503 O O . TYR A 1 431 ? 24.224 -1.578 13.069 1.00 92.56 431 TYR A O 1
ATOM 3511 N N . LEU A 1 432 ? 26.463 -1.604 13.186 1.00 91.12 432 LEU A N 1
ATOM 3512 C CA . LEU A 1 432 ? 26.518 -2.284 14.482 1.00 91.12 432 LEU A CA 1
ATOM 3513 C C . LEU A 1 432 ? 25.950 -1.415 15.607 1.00 91.12 432 LEU A C 1
ATOM 3515 O O . LEU A 1 432 ? 25.145 -1.906 16.393 1.00 91.12 432 LEU A O 1
ATOM 3519 N N . ILE A 1 433 ? 26.312 -0.129 15.656 1.00 93.25 433 ILE A N 1
ATOM 3520 C CA . ILE A 1 433 ? 25.781 0.823 16.642 1.00 93.25 433 ILE A CA 1
ATOM 3521 C C . ILE A 1 433 ? 24.265 0.966 16.474 1.00 93.25 433 ILE A C 1
ATOM 3523 O O . ILE A 1 433 ? 23.534 0.909 17.461 1.00 93.25 433 ILE A O 1
ATOM 3527 N N . PHE A 1 434 ? 23.777 1.069 15.234 1.00 92.62 434 PHE A N 1
ATOM 3528 C CA . PHE A 1 434 ? 22.347 1.064 14.931 1.00 92.62 434 PHE A CA 1
ATOM 3529 C C . PHE A 1 434 ? 21.663 -0.193 15.486 1.00 92.62 434 PHE A C 1
ATOM 3531 O O . PHE A 1 434 ? 20.759 -0.074 16.313 1.00 92.62 434 PHE A O 1
ATOM 3538 N N . MET A 1 435 ? 22.129 -1.388 15.110 1.00 91.19 435 MET A N 1
ATOM 3539 C CA . MET A 1 435 ? 21.523 -2.649 15.553 1.00 91.19 435 MET A CA 1
ATOM 3540 C C . MET A 1 435 ? 21.561 -2.808 17.074 1.00 91.19 435 MET A C 1
ATOM 3542 O O . MET A 1 435 ? 20.571 -3.228 17.665 1.00 91.19 435 MET A O 1
ATOM 3546 N N . PHE A 1 436 ? 22.670 -2.439 17.717 1.00 89.88 436 PHE A N 1
ATOM 3547 C CA . PHE A 1 436 ? 22.812 -2.516 19.169 1.00 89.88 436 PHE A CA 1
ATOM 3548 C C . PHE A 1 436 ? 21.890 -1.523 19.886 1.00 89.88 436 PHE A C 1
ATOM 3550 O O . PHE A 1 436 ? 21.186 -1.898 20.820 1.00 89.88 436 PHE A O 1
ATOM 3557 N N . SER A 1 437 ? 21.816 -0.278 19.402 1.00 88.69 437 SER A N 1
ATOM 3558 C CA . SER A 1 437 ? 20.910 0.733 19.959 1.00 88.69 437 SER A CA 1
ATOM 3559 C C . SER A 1 437 ? 19.441 0.311 19.857 1.00 88.69 437 SER A C 1
ATOM 3561 O O . SER A 1 437 ? 18.686 0.483 20.811 1.00 88.69 437 SER A O 1
ATOM 3563 N N . PHE A 1 438 ? 19.037 -0.313 18.746 1.00 87.19 438 PHE A N 1
ATOM 3564 C CA . PHE A 1 438 ? 17.677 -0.821 18.579 1.00 87.19 438 PHE A CA 1
ATOM 3565 C C . PHE A 1 438 ? 17.406 -2.107 19.347 1.00 87.19 438 PHE A C 1
ATOM 3567 O O . PHE A 1 438 ? 16.279 -2.292 19.794 1.00 87.19 438 PHE A O 1
ATOM 3574 N N . ALA A 1 439 ? 18.404 -2.972 19.533 1.00 84.31 439 ALA A N 1
ATOM 3575 C CA . ALA A 1 439 ? 18.262 -4.138 20.393 1.00 84.31 439 ALA A CA 1
ATOM 3576 C C . ALA A 1 439 ? 17.937 -3.703 21.828 1.00 84.31 439 ALA A C 1
ATOM 3578 O O . ALA A 1 439 ? 16.948 -4.172 22.376 1.00 84.31 439 ALA A O 1
ATOM 3579 N N . ILE A 1 440 ? 18.673 -2.733 22.382 1.00 83.38 440 ILE A N 1
ATOM 3580 C CA . ILE A 1 440 ? 18.387 -2.174 23.714 1.00 83.38 440 ILE A CA 1
ATOM 3581 C C . ILE A 1 440 ? 17.002 -1.511 23.743 1.00 83.38 440 ILE A C 1
ATOM 3583 O O . ILE A 1 440 ? 16.190 -1.785 24.623 1.00 83.38 440 ILE A O 1
ATOM 3587 N N . LEU A 1 441 ? 16.683 -0.663 22.758 1.00 82.31 441 LEU A N 1
ATOM 3588 C CA . LEU A 1 441 ? 15.389 0.030 22.728 1.00 82.31 441 LEU A CA 1
ATOM 3589 C C . LEU A 1 441 ? 14.194 -0.933 22.614 1.00 82.31 441 LEU A C 1
ATOM 3591 O O . LEU A 1 441 ? 13.165 -0.701 23.246 1.00 82.31 441 LEU A O 1
ATOM 3595 N N . LEU A 1 442 ? 14.302 -1.996 21.813 1.00 78.75 442 LEU A N 1
ATOM 3596 C CA . LEU A 1 442 ? 13.208 -2.942 21.583 1.00 78.75 442 LEU A CA 1
ATOM 3597 C C . LEU A 1 442 ? 13.117 -4.020 22.667 1.00 78.75 442 LEU A C 1
ATOM 3599 O O . LEU A 1 442 ? 12.014 -4.276 23.152 1.00 78.75 442 LEU A O 1
ATOM 3603 N N . PHE A 1 443 ? 14.235 -4.645 23.048 1.00 72.81 443 PHE A N 1
ATOM 3604 C CA . PHE A 1 443 ? 14.234 -5.735 24.026 1.00 72.81 443 PHE A CA 1
ATOM 3605 C C . PHE A 1 443 ? 14.138 -5.230 25.465 1.00 72.81 443 PHE A C 1
ATOM 3607 O O . PHE A 1 443 ? 13.338 -5.777 26.219 1.00 72.81 4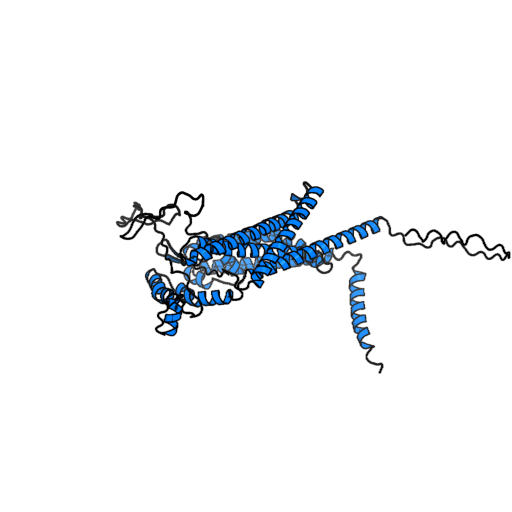43 PHE A O 1
ATOM 3614 N N . ASP A 1 444 ? 14.861 -4.173 25.842 1.00 72.19 444 ASP A N 1
ATOM 3615 C CA . ASP A 1 444 ? 14.918 -3.768 27.253 1.00 72.19 444 ASP A CA 1
ATOM 3616 C C . ASP A 1 444 ? 13.789 -2.803 27.618 1.00 72.19 444 ASP A C 1
ATOM 3618 O O . ASP A 1 444 ? 13.139 -2.974 28.646 1.00 72.19 444 ASP A O 1
ATOM 3622 N N . LEU A 1 445 ? 13.498 -1.807 26.774 1.00 77.25 445 LEU A N 1
ATOM 3623 C CA . LEU A 1 445 ? 12.460 -0.812 27.074 1.00 77.25 445 LEU A CA 1
ATOM 3624 C C . LEU A 1 445 ? 11.070 -1.252 26.586 1.00 77.25 445 LEU A C 1
ATOM 3626 O O . LEU A 1 445 ? 10.087 -1.105 27.309 1.00 77.25 445 LEU A O 1
ATOM 3630 N N . GLY A 1 446 ? 10.969 -1.831 25.385 1.00 78.31 446 GLY A N 1
ATOM 3631 C CA . GLY A 1 446 ? 9.688 -2.249 24.804 1.00 78.31 446 GLY A CA 1
ATOM 3632 C C . GLY A 1 446 ? 9.009 -3.392 25.566 1.00 78.31 446 GLY A C 1
ATOM 3633 O O . GLY A 1 446 ? 7.836 -3.288 25.927 1.00 78.31 446 GLY A O 1
ATOM 3634 N N . ILE A 1 447 ? 9.744 -4.473 25.848 1.00 80.81 447 ILE A N 1
ATOM 3635 C CA . ILE A 1 447 ? 9.197 -5.650 26.546 1.00 80.81 447 ILE A CA 1
ATOM 3636 C C . ILE A 1 447 ? 8.875 -5.320 28.008 1.00 80.81 447 ILE A C 1
ATOM 3638 O O . ILE A 1 447 ? 7.827 -5.737 28.504 1.00 80.81 447 ILE A O 1
ATOM 3642 N N . LEU A 1 448 ? 9.725 -4.537 28.684 1.00 81.81 448 LEU A N 1
ATOM 3643 C CA . LEU A 1 448 ? 9.485 -4.090 30.059 1.00 81.81 448 LEU A CA 1
ATOM 3644 C C . LEU A 1 448 ? 8.170 -3.310 30.169 1.00 81.81 448 LEU A C 1
ATOM 3646 O O . LEU A 1 448 ? 7.343 -3.632 31.020 1.00 81.81 448 LEU A O 1
ATOM 3650 N N . LEU A 1 449 ? 7.943 -2.338 29.279 1.00 80.88 449 LEU A N 1
ATOM 3651 C CA . LEU A 1 449 ? 6.728 -1.518 29.298 1.00 80.88 449 LEU A CA 1
ATOM 3652 C C . LEU A 1 449 ? 5.467 -2.348 29.031 1.00 80.88 449 LEU A C 1
ATOM 3654 O O . LEU A 1 449 ? 4.446 -2.143 29.687 1.00 80.88 449 LEU A O 1
ATOM 3658 N N . VAL A 1 450 ? 5.533 -3.317 28.113 1.00 82.62 450 VAL A N 1
ATOM 3659 C CA . VAL A 1 450 ? 4.410 -4.233 27.850 1.00 82.62 450 VAL A CA 1
ATOM 3660 C C . VAL A 1 450 ? 4.151 -5.143 29.057 1.00 82.62 450 VAL A C 1
ATOM 3662 O O . VAL A 1 450 ? 2.998 -5.340 29.448 1.00 82.62 450 VAL A O 1
ATOM 3665 N N . SER A 1 451 ? 5.201 -5.670 29.690 1.00 83.44 451 SER A N 1
ATOM 3666 C CA . SER A 1 451 ? 5.093 -6.496 30.902 1.00 83.44 451 SER A CA 1
ATOM 3667 C C . SER A 1 451 ? 4.471 -5.719 32.070 1.00 83.44 451 SER A C 1
ATOM 3669 O O . SER A 1 451 ? 3.562 -6.202 32.747 1.00 83.44 451 SER A O 1
ATOM 3671 N N . GLU A 1 452 ? 4.880 -4.465 32.267 1.00 83.88 452 GLU A N 1
ATOM 3672 C CA . GLU A 1 452 ? 4.314 -3.603 33.302 1.00 83.88 452 GLU A CA 1
ATOM 3673 C C . GLU A 1 452 ? 2.842 -3.262 33.023 1.00 83.88 452 GLU A C 1
ATOM 3675 O O . GLU A 1 452 ? 1.997 -3.356 33.918 1.00 83.88 452 GLU A O 1
ATOM 3680 N N . ALA A 1 453 ? 2.514 -2.905 31.779 1.00 78.06 453 ALA A N 1
ATOM 3681 C CA . ALA A 1 453 ? 1.154 -2.559 31.380 1.00 78.06 453 ALA A CA 1
ATOM 3682 C C . ALA A 1 453 ? 0.190 -3.746 31.512 1.00 78.06 453 ALA A C 1
ATOM 3684 O O . ALA A 1 453 ? -0.918 -3.593 32.027 1.00 78.06 453 ALA A O 1
ATOM 3685 N N . THR A 1 454 ? 0.619 -4.938 31.089 1.00 79.06 454 THR A N 1
ATOM 3686 C CA . THR A 1 454 ? -0.178 -6.163 31.243 1.00 79.06 454 THR A CA 1
ATOM 3687 C C . THR A 1 454 ? -0.389 -6.494 32.718 1.00 79.06 454 THR A C 1
ATOM 3689 O O . THR A 1 454 ? -1.526 -6.716 33.128 1.00 79.06 454 THR A O 1
ATOM 3692 N N . SER A 1 455 ? 0.659 -6.427 33.547 1.00 81.69 455 SER A N 1
ATOM 3693 C CA . SER A 1 455 ? 0.553 -6.623 35.001 1.00 81.69 455 SER A CA 1
ATOM 3694 C C . SER A 1 455 ? -0.442 -5.658 35.660 1.00 81.69 455 SER A C 1
ATOM 3696 O O . SER A 1 455 ? -1.251 -6.078 36.489 1.00 81.69 455 SER A O 1
ATOM 3698 N N . LYS A 1 456 ? -0.438 -4.377 35.267 1.00 81.31 456 LYS A N 1
ATOM 3699 C CA . LYS A 1 456 ? -1.404 -3.374 35.751 1.00 81.31 456 LYS A CA 1
ATOM 3700 C C . LYS A 1 456 ? -2.840 -3.705 35.340 1.00 81.31 456 LYS A C 1
ATOM 3702 O O . LYS A 1 456 ? -3.722 -3.711 36.195 1.00 81.31 456 LYS A O 1
ATOM 3707 N N . ALA A 1 457 ? -3.069 -4.050 34.074 1.00 75.12 457 ALA A N 1
ATOM 3708 C CA . ALA A 1 457 ? -4.406 -4.359 33.574 1.00 75.12 457 ALA A CA 1
ATOM 3709 C C . ALA A 1 457 ? -5.026 -5.594 34.249 1.00 75.12 457 ALA A C 1
ATOM 3711 O O . ALA A 1 457 ? -6.203 -5.578 34.606 1.00 75.12 457 ALA A O 1
ATOM 3712 N N . PHE A 1 458 ? -4.227 -6.639 34.493 1.00 73.50 458 PHE A N 1
ATOM 3713 C CA . PHE A 1 458 ? -4.696 -7.825 35.215 1.00 73.50 458 PHE A CA 1
ATOM 3714 C C . PHE A 1 458 ? -5.021 -7.538 36.688 1.00 73.50 458 PHE A C 1
ATOM 3716 O O . PHE A 1 458 ? -5.928 -8.162 37.233 1.00 73.50 458 PHE A O 1
ATOM 3723 N N . LYS A 1 459 ? -4.321 -6.593 37.332 1.00 75.94 459 LYS A N 1
ATOM 3724 C CA . LYS A 1 459 ? -4.596 -6.198 38.723 1.00 75.94 459 LYS A CA 1
ATOM 3725 C C . LYS A 1 459 ? -5.876 -5.373 38.855 1.00 75.94 459 LYS A C 1
ATOM 3727 O O . LYS A 1 459 ? -6.613 -5.593 39.804 1.00 75.94 459 LYS A O 1
ATOM 3732 N N . GLU A 1 460 ? -6.153 -4.466 37.919 1.00 69.00 460 GLU A N 1
ATOM 3733 C CA . GLU A 1 460 ? -7.362 -3.624 37.950 1.00 69.00 460 GLU A CA 1
ATOM 3734 C C . GLU A 1 460 ? -8.664 -4.388 37.683 1.00 69.00 460 GLU A C 1
ATOM 3736 O O . GLU A 1 460 ? -9.706 -4.003 38.203 1.00 69.00 460 GLU A O 1
ATOM 3741 N N . ASP A 1 461 ? -8.633 -5.451 36.874 1.00 61.22 461 ASP A N 1
ATOM 3742 C CA . ASP A 1 461 ? -9.810 -6.311 36.675 1.00 61.22 461 ASP A CA 1
ATOM 3743 C C . ASP A 1 461 ? -9.995 -7.326 37.828 1.00 61.22 461 ASP A C 1
ATOM 3745 O O . ASP A 1 461 ? -11.070 -7.910 37.966 1.00 61.22 461 ASP A O 1
ATOM 3749 N N . CYS A 1 462 ? -8.987 -7.508 38.693 1.00 57.19 462 CYS A N 1
ATOM 3750 C CA . CYS A 1 462 ? -9.111 -8.227 39.964 1.00 57.19 462 CYS A CA 1
ATOM 3751 C C . CYS A 1 462 ? -9.603 -7.286 41.076 1.00 57.19 462 CYS A C 1
ATOM 3753 O O . CYS A 1 462 ? -8.877 -7.008 42.030 1.00 57.19 462 CYS A O 1
ATOM 3755 N N . ASP A 1 463 ? -10.840 -6.800 40.975 1.00 45.09 463 ASP A N 1
ATOM 3756 C CA . ASP A 1 463 ? -11.485 -6.137 42.111 1.00 45.09 463 ASP A CA 1
ATOM 3757 C C . ASP A 1 463 ? -11.624 -7.150 43.281 1.00 45.09 463 ASP A C 1
ATOM 3759 O O . ASP A 1 463 ? -11.957 -8.322 43.044 1.00 45.09 463 ASP A O 1
ATOM 3763 N N . PRO A 1 464 ? -11.364 -6.770 44.551 1.00 50.50 464 PRO A N 1
ATOM 3764 C CA . PRO A 1 464 ? -11.257 -7.716 45.670 1.00 50.50 464 PRO A CA 1
ATOM 3765 C C . PRO A 1 464 ? -12.568 -8.443 46.003 1.00 50.50 464 PRO A C 1
ATOM 3767 O O . PRO A 1 464 ? -12.565 -9.391 46.789 1.00 50.50 464 PRO A O 1
ATOM 3770 N N . SER A 1 465 ? -13.687 -8.001 45.424 1.00 50.78 465 SER A N 1
ATOM 3771 C CA . SER A 1 465 ? -15.030 -8.535 45.654 1.00 50.78 465 SER A CA 1
ATOM 3772 C C . SER A 1 465 ? -15.297 -9.875 44.941 1.00 50.78 465 SER A C 1
ATOM 3774 O O . SER A 1 465 ? -16.118 -10.658 45.424 1.00 50.78 465 SER A O 1
ATOM 3776 N N . ASP A 1 466 ? -14.553 -10.197 43.872 1.00 51.25 466 ASP A N 1
ATOM 3777 C CA . ASP A 1 466 ? -14.764 -11.403 43.045 1.00 51.25 466 ASP A CA 1
ATOM 3778 C 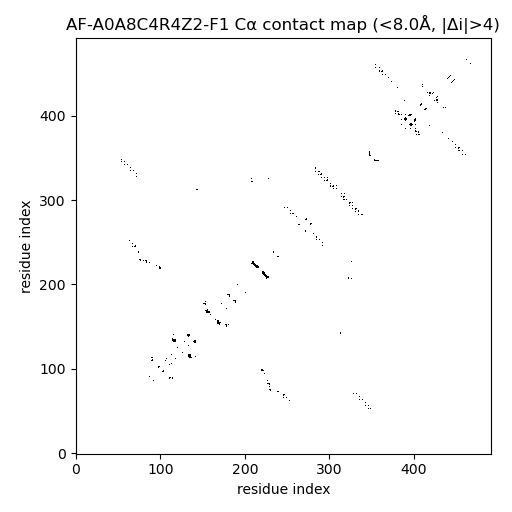C . ASP A 1 466 ? -13.601 -12.417 43.076 1.00 51.25 466 ASP A C 1
ATOM 3780 O O . ASP A 1 466 ? -13.759 -13.576 42.665 1.00 51.25 466 ASP A O 1
ATOM 3784 N N . ALA A 1 467 ? -12.441 -12.031 43.617 1.00 50.19 467 ALA A N 1
ATOM 3785 C CA . ALA A 1 467 ? -11.230 -12.855 43.645 1.00 50.19 467 ALA A CA 1
ATOM 3786 C C . ALA A 1 467 ? -11.397 -14.245 44.312 1.00 50.19 467 ALA A C 1
ATOM 3788 O O . ALA A 1 467 ? -10.934 -15.232 43.729 1.00 50.19 467 ALA A O 1
ATOM 3789 N N . PRO A 1 468 ? -12.095 -14.410 45.459 1.00 48.44 468 PRO A N 1
ATOM 3790 C CA . PRO A 1 468 ? -12.271 -15.742 46.045 1.00 48.44 468 PRO A CA 1
ATOM 3791 C C . PRO A 1 468 ? -13.343 -16.592 45.338 1.00 48.44 468 PRO A C 1
ATOM 3793 O O . PRO A 1 468 ? -13.352 -17.812 45.498 1.00 48.44 468 PRO A O 1
ATOM 3796 N N . ARG A 1 469 ? -14.240 -15.999 44.533 1.00 47.50 469 ARG A N 1
ATOM 3797 C CA . ARG A 1 469 ? -15.336 -16.730 43.865 1.00 47.50 469 ARG A CA 1
ATOM 3798 C C . ARG A 1 469 ? -14.976 -17.234 42.469 1.00 47.50 469 ARG A C 1
ATOM 3800 O O . ARG A 1 469 ? -15.489 -18.277 42.062 1.00 47.50 469 ARG A O 1
ATOM 3807 N N . LEU A 1 470 ? -14.108 -16.535 41.734 1.00 49.97 470 LEU A N 1
ATOM 3808 C CA . LEU A 1 470 ? -13.865 -16.846 40.321 1.00 49.97 470 LEU A CA 1
ATOM 3809 C C . LEU A 1 470 ? -12.849 -17.979 40.098 1.00 49.97 470 LEU A C 1
ATOM 3811 O O . LEU A 1 470 ? -13.039 -18.787 39.187 1.00 49.97 470 LEU A O 1
ATOM 3815 N N . MET A 1 471 ? -11.800 -18.066 40.926 1.00 49.09 471 MET A N 1
ATOM 3816 C CA . MET A 1 471 ? -10.737 -19.066 40.744 1.00 49.09 471 MET A CA 1
ATOM 3817 C C . MET A 1 471 ? -11.076 -20.421 41.386 1.00 49.09 471 MET A C 1
ATOM 3819 O O . MET A 1 471 ? -10.800 -21.455 40.784 1.00 49.09 471 MET A O 1
ATOM 3823 N N . GLY A 1 472 ? -11.755 -20.428 42.541 1.00 49.03 472 GLY A N 1
ATOM 3824 C CA . GLY A 1 472 ? -12.195 -21.661 43.207 1.00 49.03 472 GLY A CA 1
ATOM 3825 C C . GLY A 1 472 ? -13.306 -22.381 42.439 1.00 49.03 472 GLY A C 1
ATOM 3826 O O . GLY A 1 472 ? -13.146 -23.527 42.034 1.00 49.03 472 GLY A O 1
ATOM 3827 N N . ASN A 1 473 ? -14.410 -21.692 42.133 1.00 51.16 473 ASN A N 1
ATOM 3828 C CA . ASN A 1 473 ? -15.595 -22.356 41.581 1.00 51.16 473 ASN A CA 1
ATOM 3829 C C . ASN A 1 473 ? -15.438 -22.803 40.119 1.00 51.16 473 ASN A C 1
ATOM 3831 O O . ASN A 1 473 ? -16.034 -23.808 39.735 1.00 51.16 473 ASN A O 1
ATOM 3835 N N . ARG A 1 474 ? -14.646 -22.109 39.285 1.00 55.53 474 ARG A N 1
ATOM 3836 C CA . ARG A 1 474 ? -14.458 -22.498 37.871 1.00 55.53 474 ARG A CA 1
ATOM 3837 C C . ARG A 1 474 ? -13.499 -23.674 37.687 1.00 55.53 474 ARG A C 1
ATOM 3839 O O . ARG A 1 474 ? -13.748 -24.512 36.826 1.00 55.53 474 ARG A O 1
ATOM 3846 N N . PHE A 1 475 ? -12.455 -23.784 38.511 1.00 54.34 475 PHE A N 1
ATOM 3847 C CA . PHE A 1 475 ? -11.607 -24.978 38.509 1.00 54.34 475 PHE A CA 1
ATOM 3848 C C . PHE A 1 475 ? -12.327 -26.180 39.123 1.00 54.34 475 PHE A C 1
ATOM 3850 O O . PHE A 1 475 ? -12.223 -27.270 38.568 1.00 54.34 475 PHE A O 1
ATOM 3857 N N . GLN A 1 476 ? -13.120 -25.986 40.186 1.00 55.31 476 GLN A N 1
ATOM 3858 C CA . GLN A 1 476 ? -13.897 -27.067 40.802 1.00 55.31 476 GLN A CA 1
ATOM 3859 C C . GLN A 1 476 ? -14.974 -27.615 39.857 1.00 55.31 476 GLN A C 1
ATOM 3861 O O . GLN A 1 476 ? -15.047 -28.818 39.662 1.00 55.31 476 GLN A O 1
ATOM 3866 N N . THR A 1 477 ? -15.746 -26.749 39.191 1.00 56.69 477 THR A N 1
ATOM 3867 C CA . THR A 1 477 ? -16.767 -27.166 38.206 1.00 56.69 477 THR A CA 1
ATOM 3868 C C . THR A 1 477 ? -16.170 -27.876 36.990 1.00 56.69 477 THR A C 1
ATOM 3870 O O . THR A 1 477 ? -16.769 -28.823 36.483 1.00 56.69 477 THR A O 1
ATOM 3873 N N . LEU A 1 478 ? -14.979 -27.477 36.532 1.00 51.66 478 LEU A N 1
ATOM 3874 C CA . LEU A 1 478 ? -14.279 -28.168 35.447 1.00 51.66 478 LEU A CA 1
ATOM 3875 C C . LEU A 1 478 ? -13.708 -29.522 35.911 1.00 51.66 478 LEU A C 1
ATOM 3877 O O . LEU A 1 478 ? -13.812 -30.508 35.182 1.00 51.66 478 LEU A O 1
ATOM 3881 N N . PHE A 1 479 ? -13.195 -29.607 37.144 1.00 58.91 479 PHE A N 1
ATOM 3882 C CA . PHE A 1 479 ? -12.775 -30.871 37.758 1.00 58.91 479 PHE A CA 1
ATOM 3883 C C . PHE A 1 479 ? -13.956 -31.812 38.025 1.00 58.91 479 PHE A C 1
ATOM 3885 O O . PHE A 1 479 ? -13.834 -33.010 37.795 1.00 58.91 479 PHE A O 1
ATOM 3892 N N . ASP A 1 480 ? -15.109 -31.293 38.445 1.00 60.34 480 ASP A N 1
ATOM 3893 C CA . ASP A 1 480 ? -16.328 -32.066 38.694 1.00 60.34 480 ASP A CA 1
ATOM 3894 C C . ASP A 1 480 ? -16.971 -32.552 37.388 1.00 60.34 480 ASP A C 1
ATOM 3896 O O . ASP A 1 480 ? -17.462 -33.680 37.334 1.00 60.34 480 ASP A O 1
ATOM 3900 N N . MET A 1 481 ? -16.889 -31.777 36.298 1.00 56.78 481 MET A N 1
ATOM 3901 C CA . MET A 1 481 ? -17.258 -32.252 34.957 1.00 56.78 481 MET A CA 1
ATOM 3902 C C . MET A 1 481 ? -16.321 -33.364 34.462 1.00 56.78 481 MET A C 1
ATOM 3904 O O . MET A 1 481 ? -16.793 -34.373 33.932 1.00 56.78 481 MET A O 1
ATOM 3908 N N . LEU A 1 482 ? -15.009 -33.239 34.691 1.00 55.75 482 LEU A N 1
ATOM 3909 C CA . LEU A 1 482 ? -14.034 -34.280 34.340 1.00 55.75 482 LEU A CA 1
ATOM 3910 C C . LEU A 1 482 ? -14.180 -35.539 35.216 1.00 55.75 482 LEU A C 1
ATOM 3912 O O . LEU A 1 482 ? -14.040 -36.658 34.725 1.00 55.75 482 LEU A O 1
ATOM 3916 N N . ARG A 1 483 ? -14.539 -35.387 36.497 1.00 56.16 483 ARG A N 1
ATOM 3917 C CA . ARG A 1 483 ? -14.768 -36.496 37.441 1.00 56.16 483 ARG A CA 1
ATOM 3918 C C . ARG A 1 483 ? -16.134 -37.165 37.240 1.00 56.16 483 ARG A C 1
ATOM 3920 O O . ARG A 1 483 ? -16.264 -38.369 37.463 1.00 56.16 483 ARG A O 1
ATOM 3927 N N . GLY A 1 484 ? -17.136 -36.416 36.776 1.00 47.06 484 GLY A N 1
ATOM 3928 C CA . GLY A 1 484 ? -18.483 -36.897 36.452 1.00 47.06 484 GLY A CA 1
ATOM 3929 C C . GLY A 1 484 ? -18.570 -37.703 35.152 1.00 47.06 484 GLY A C 1
ATOM 3930 O O . GLY A 1 484 ? -19.436 -38.572 35.033 1.00 47.06 484 GLY A O 1
ATOM 3931 N N . SER A 1 485 ? -17.640 -37.502 34.211 1.00 46.19 485 SER A N 1
ATOM 3932 C CA . SER A 1 485 ? -17.585 -38.290 32.970 1.00 46.19 485 SER A CA 1
ATOM 3933 C C . SER A 1 485 ? -17.178 -39.756 33.192 1.00 46.19 485 SER A C 1
ATOM 3935 O O . SER A 1 485 ? -17.430 -40.586 32.323 1.00 46.19 485 SER A O 1
ATOM 3937 N N . ASN A 1 486 ? -16.606 -40.109 34.351 1.00 41.81 486 ASN A N 1
ATOM 3938 C CA . ASN A 1 486 ? -16.106 -41.464 34.616 1.00 41.81 486 ASN A CA 1
ATOM 3939 C C . ASN A 1 486 ? -17.106 -42.381 35.356 1.00 41.81 486 ASN A C 1
ATOM 3941 O O . ASN A 1 486 ? -16.777 -43.511 35.701 1.00 41.81 486 ASN A O 1
ATOM 3945 N N . LYS A 1 487 ? -18.344 -41.923 35.613 1.00 42.59 487 LYS A N 1
ATOM 3946 C CA . LYS A 1 487 ? -19.388 -42.715 36.304 1.00 42.59 487 LYS A CA 1
ATOM 3947 C C . LYS A 1 487 ? -20.520 -43.237 35.408 1.00 42.59 487 LYS A C 1
ATOM 3949 O O . LYS A 1 487 ? -21.419 -43.899 35.916 1.00 42.59 487 LYS A O 1
ATOM 3954 N N . ARG A 1 488 ? -20.484 -42.999 34.089 1.00 38.72 488 ARG A N 1
ATOM 3955 C CA . ARG A 1 488 ? -21.497 -43.519 33.140 1.00 38.72 488 ARG A CA 1
ATOM 3956 C C . ARG A 1 488 ? -21.077 -44.755 32.330 1.00 38.72 488 ARG A C 1
ATOM 3958 O O . ARG A 1 488 ? -21.879 -45.216 31.533 1.00 38.72 488 ARG A O 1
ATOM 3965 N N . SER A 1 489 ? -19.893 -45.333 32.565 1.00 38.66 489 SER A N 1
ATOM 3966 C CA . SER A 1 489 ? -19.415 -46.509 31.806 1.00 38.66 489 SER A CA 1
ATOM 3967 C C . SER A 1 489 ? -19.557 -47.870 32.512 1.00 38.66 489 SER A C 1
ATOM 3969 O O . SER A 1 489 ? -19.218 -48.872 31.902 1.00 38.66 489 SER A O 1
ATOM 3971 N N . ASN A 1 490 ? -20.067 -47.947 33.750 1.00 36.56 490 ASN A N 1
ATOM 3972 C CA . ASN A 1 490 ? -20.263 -49.224 34.466 1.00 36.56 490 ASN A CA 1
ATOM 3973 C C . ASN A 1 490 ? -21.713 -49.399 34.949 1.00 36.56 490 ASN A C 1
ATOM 3975 O O . ASN A 1 490 ? -21.980 -49.528 36.142 1.00 36.56 490 ASN A O 1
ATOM 3979 N N . LYS A 1 491 ? -22.657 -49.372 34.005 1.00 39.41 491 LYS A N 1
ATOM 3980 C CA . LYS A 1 491 ? -23.964 -50.033 34.128 1.00 39.41 491 LYS A CA 1
ATOM 3981 C C . LYS A 1 491 ? -24.379 -50.544 32.748 1.00 39.41 491 LYS A C 1
ATOM 3983 O O . LYS A 1 491 ? -25.150 -49.893 32.048 1.00 39.41 491 LYS A O 1
ATOM 3988 N N . SER A 1 492 ? -23.833 -51.697 32.385 1.00 35.81 492 SER A N 1
ATOM 3989 C CA . SER A 1 492 ? -24.499 -52.707 31.562 1.00 35.81 492 SER A CA 1
ATOM 3990 C C . SER A 1 492 ? -24.187 -54.054 32.182 1.00 35.81 492 SER A C 1
ATOM 3992 O O . SER A 1 492 ? -22.967 -54.307 32.332 1.00 35.81 492 SER A O 1
#

Organism: Eptatretus burgeri (NCBI:txid7764)

InterPro domains:
  IPR013122 Polycystin cation channel, PKD1/PKD2 [PF08016] (245-452)
  IPR046791 Polycystin domain [PF20519] (95-201)
  IPR051223 Polycystin [PTHR10877] (37-206)